Protein AF-A0A535TUI3-F1 (afdb_monomer)

Nearest PDB structures (foldseek):
  6z0c-assembly4_D  TM=2.222E-01  e=4.710E+00  Escherichia coli

Foldseek 3Di:
DDPVVVVVVCQEVVLLVVLLVVLLQLLLLDPDPPDDNLRSLLVLLLCVLVVRYDPVVSLVSNLCSNLNSLLNSLQVLLVCADVNVCVVCVVVVNVVLLVVLLVLCVPPQLCSLQVLCQDPPNNSSNSNNNSNVVRDPVSNCSNRNVSSVVSSCVRSVNSNLLNNLVVVQVVVPPPVVVVVVVVVVVVVVCCVVCVVVVVVVVVVCVVVVNCVQVDDDDDPVLVVLLVVLLVQLVVLQVVCVVVLPLARRRQLSLLLSLLPVALQSSLVSLLSSQSNCCRPPNVLSNVCSNLSSQLSNLSNVLNVVVLLVDPVSLVVNLVSNLCSQLVVVQVVCCVPPVLADPRVQLNVQLVVVVVVVDDSSVSSSSSRSVHSNVHSNVSSVSSSVVNVVPDDPPDDDDDPDPDCCVVVPDDDDPDDPPPVVVVVVVVVVVVVVVVVVVVVVVVVVVVD

Radius of gyration: 28.68 Å; Cα contacts (8 Å, |Δi|>4): 547; chains: 1; bounding box: 72×113×73 Å

Solvent-accessible surface area (backbone atoms only — not comparable to full-atom values): 22980 Å² total; per-residue (Å²): 134,68,77,62,64,63,57,71,74,40,69,33,67,52,54,45,50,51,47,23,53,52,40,19,48,35,28,36,45,47,86,56,93,88,59,58,62,66,57,51,37,21,51,51,9,24,37,34,43,68,70,51,35,61,62,70,57,46,53,52,49,38,50,50,23,37,54,51,16,29,53,51,14,19,54,53,25,46,72,55,31,63,73,53,51,47,67,60,25,56,86,67,68,43,50,65,56,45,55,51,47,42,59,40,42,76,73,38,56,29,62,22,43,22,53,40,49,70,38,85,88,34,32,48,44,43,27,40,44,40,5,43,69,62,54,54,66,67,46,50,46,66,8,42,54,61,34,50,53,54,49,50,52,50,33,28,47,49,15,30,52,43,17,45,57,57,49,50,65,59,71,81,17,91,66,51,48,57,51,50,50,48,47,52,47,47,51,50,46,49,48,64,66,40,45,65,60,49,53,54,48,50,52,54,30,56,75,68,66,60,54,64,78,75,58,88,81,84,51,79,67,52,55,53,49,42,56,53,24,35,52,45,12,52,51,33,28,51,50,22,62,75,68,67,46,68,44,53,47,53,46,24,20,11,34,30,35,1,51,74,71,24,20,65,52,0,12,48,28,17,29,51,42,20,36,55,36,25,71,74,78,42,71,76,35,35,77,48,12,61,37,32,18,51,34,4,25,53,33,9,50,36,46,82,69,49,19,87,82,38,74,71,26,49,55,50,52,28,51,50,39,21,52,47,39,23,64,55,44,34,64,51,20,39,74,75,52,78,26,39,47,94,46,68,56,18,35,49,46,22,52,55,36,44,76,71,68,48,57,65,69,60,20,19,37,50,9,33,35,65,27,31,49,60,30,30,44,53,23,45,52,52,19,52,54,54,58,63,73,61,74,67,88,73,77,86,68,80,77,86,78,81,59,65,64,68,79,71,52,71,82,84,74,93,83,68,84,68,62,61,55,55,56,51,50,52,57,47,55,55,51,52,55,54,52,56,58,48,53,54,51,57,57,54,70,72,76,112

Sequence (448 aa):
MNPIAWVQGLEGATLIAVICGLMFVEEIGVPLPFAPGDLVLAIGGIAIAGGRVNPSLLVASVTIAILGGAILGREIFALLGWERLMRVADPLHARKPLEHVSRLLQRGGWRAVFTARLIPGLRVHTTQVAGVSRMRRLTFLSGLVPATAVYIGAFVGLGAAFGRPILALIHEAEHQVLLAIALVVAVVVIFLLTRAPVRRALVSLQEAGWTGPLRFRLDSVEVVLILACLGLNFAGHAIAVAFNLPLFLDSTGTILAGVIAGPWVGGSVGFVSNLVGSNTIDPIAAPYGIVSFAVGFAAGLSRYLNWQRRPSGWVMLWLVCFLLAALMSTPINFLMNGGRTSVGFGGGVYAALKSFHLPNVIAALAGEAAVDFPDKLLTVVGALLIARGWQQPVATRAPIDLDLAEAFGRRRLPGLHLARGAVLAVSRLYRRNRAECSWRRARAAALE

pLDDT: mean 72.98, std 17.72, range [31.09, 96.38]

Structure (mmCIF, N/CA/C/O backbone):
data_AF-A0A535TUI3-F1
#
_entry.id   AF-A0A535TUI3-F1
#
loop_
_atom_site.group_PDB
_atom_site.id
_atom_site.type_symbol
_atom_site.label_atom_id
_atom_site.label_alt_id
_atom_site.label_comp_id
_atom_site.label_asym_id
_atom_site.label_entity_id
_atom_site.label_seq_id
_atom_site.pdbx_PDB_ins_code
_atom_site.Cartn_x
_atom_site.Cartn_y
_atom_site.Cartn_z
_atom_site.occupancy
_atom_site.B_iso_or_equiv
_atom_site.auth_seq_id
_atom_site.auth_comp_id
_atom_site.auth_asym_id
_atom_site.auth_atom_id
_atom_site.pdbx_PDB_model_num
ATOM 1 N N . MET A 1 1 ? -10.280 45.208 -4.099 1.00 39.50 1 MET A N 1
ATOM 2 C CA . MET A 1 1 ? -10.018 44.244 -3.006 1.00 39.50 1 MET A CA 1
ATOM 3 C C . MET A 1 1 ? -9.853 42.876 -3.649 1.00 39.50 1 MET A C 1
ATOM 5 O O . MET A 1 1 ? -10.827 42.351 -4.164 1.00 39.50 1 MET A O 1
ATOM 9 N N . ASN A 1 2 ? -8.618 42.373 -3.749 1.00 31.09 2 ASN A N 1
ATOM 10 C CA . ASN A 1 2 ? -8.322 41.111 -4.435 1.00 31.09 2 ASN A CA 1
ATOM 11 C C . ASN A 1 2 ? -8.822 39.915 -3.599 1.00 31.09 2 ASN A C 1
ATOM 13 O O . ASN A 1 2 ? -8.329 39.743 -2.483 1.00 31.09 2 ASN A O 1
ATOM 17 N N . PRO A 1 3 ? -9.718 39.054 -4.123 1.00 38.78 3 PRO A N 1
ATOM 18 C CA . PRO A 1 3 ? -10.184 37.843 -3.430 1.00 38.78 3 PRO A CA 1
ATOM 19 C C . PRO A 1 3 ? -9.057 36.839 -3.133 1.00 38.78 3 PRO A C 1
ATOM 21 O O . PRO A 1 3 ? -9.182 35.998 -2.252 1.00 38.78 3 PRO A O 1
ATOM 24 N N . ILE A 1 4 ? -7.936 36.954 -3.851 1.00 36.47 4 ILE A N 1
ATOM 25 C CA . ILE A 1 4 ? -6.767 36.069 -3.763 1.00 36.47 4 ILE A CA 1
ATOM 26 C C . ILE A 1 4 ? -5.892 36.382 -2.534 1.00 36.47 4 ILE A C 1
ATOM 28 O O . ILE A 1 4 ? -5.293 35.476 -1.961 1.00 36.47 4 ILE A O 1
ATOM 32 N N . ALA A 1 5 ? -5.879 37.632 -2.056 1.00 36.25 5 ALA A N 1
ATOM 33 C CA . ALA A 1 5 ? -5.063 38.030 -0.903 1.00 36.25 5 ALA A CA 1
ATOM 34 C C . ALA A 1 5 ? -5.575 37.442 0.428 1.00 36.25 5 ALA A C 1
ATOM 36 O O . ALA A 1 5 ? -4.796 37.233 1.352 1.00 36.25 5 ALA A O 1
ATOM 37 N N . TRP A 1 6 ? -6.872 37.128 0.520 1.00 38.31 6 TRP A N 1
ATOM 38 C CA . TRP A 1 6 ? -7.440 36.429 1.679 1.00 38.31 6 TRP A CA 1
ATOM 39 C C . TRP A 1 6 ? -7.146 34.926 1.655 1.00 38.31 6 TRP A C 1
ATOM 41 O O . TRP A 1 6 ? -6.982 34.330 2.710 1.00 38.31 6 TRP A O 1
ATOM 51 N N . VAL A 1 7 ? -7.016 34.315 0.473 1.00 40.12 7 VAL A N 1
ATOM 52 C CA . VAL A 1 7 ? -6.719 32.878 0.336 1.00 40.12 7 VAL A CA 1
ATOM 53 C C . VAL A 1 7 ? -5.257 32.576 0.691 1.00 40.12 7 VAL A C 1
ATOM 55 O O . VAL A 1 7 ? -4.997 31.595 1.382 1.00 40.12 7 VAL A O 1
ATOM 58 N N . GLN A 1 8 ? -4.323 33.461 0.327 1.00 43.81 8 GLN A N 1
ATOM 59 C CA . GLN A 1 8 ? -2.886 33.295 0.607 1.00 43.81 8 GLN A CA 1
ATOM 60 C C . GLN A 1 8 ? -2.480 33.636 2.055 1.00 43.81 8 GLN A C 1
ATOM 62 O O . GLN A 1 8 ? -1.436 33.200 2.529 1.00 43.81 8 GLN A O 1
ATOM 67 N N . GLY A 1 9 ? -3.311 34.378 2.799 1.00 41.06 9 GLY A N 1
ATOM 68 C CA . GLY A 1 9 ? -3.073 34.692 4.217 1.00 41.06 9 GLY A CA 1
ATOM 69 C C . GLY A 1 9 ? -3.551 33.618 5.208 1.00 41.06 9 GLY A C 1
ATOM 70 O O . GLY A 1 9 ? -3.292 33.735 6.404 1.00 41.06 9 GLY A O 1
ATOM 71 N N . LEU A 1 10 ? -4.258 32.582 4.737 1.00 48.34 10 LEU A N 1
ATOM 72 C CA . LEU A 1 10 ? -4.954 31.589 5.573 1.00 48.34 10 LEU A CA 1
ATOM 73 C C . LEU A 1 10 ? -4.298 30.187 5.564 1.00 48.34 10 LEU A C 1
ATOM 75 O O . LEU A 1 10 ? -4.777 29.295 6.262 1.00 48.34 10 LEU A O 1
ATOM 79 N N . GLU A 1 11 ? -3.201 29.971 4.831 1.00 63.50 11 GLU A N 1
ATOM 80 C CA . GLU A 1 11 ? -2.812 28.656 4.272 1.00 63.50 11 GLU A CA 1
ATOM 81 C C . GLU A 1 11 ? -2.399 27.540 5.259 1.00 63.50 11 GLU A C 1
ATOM 83 O O . GLU A 1 11 ? -2.522 26.363 4.920 1.00 63.50 11 GLU A O 1
ATOM 88 N N . GLY A 1 12 ? -1.961 27.858 6.483 1.00 66.06 12 GLY A N 1
ATOM 89 C CA . GLY A 1 12 ? -1.538 26.848 7.471 1.00 66.06 12 GLY A CA 1
ATOM 90 C C . GLY A 1 12 ? -2.420 26.791 8.720 1.00 66.06 12 GLY A C 1
ATOM 91 O O . GLY A 1 12 ? -2.909 25.732 9.112 1.00 66.06 12 GLY A O 1
ATOM 92 N N . ALA A 1 13 ? -2.662 27.946 9.344 1.00 73.00 13 ALA A N 1
ATOM 93 C CA . ALA A 1 13 ? -3.380 28.029 10.616 1.00 73.00 13 ALA A CA 1
ATOM 94 C C . ALA A 1 13 ? -4.864 27.650 10.492 1.00 73.00 13 ALA A C 1
ATOM 96 O O . ALA A 1 13 ? -5.404 27.003 11.390 1.00 73.00 13 ALA A O 1
ATOM 97 N N . THR A 1 14 ? -5.521 27.994 9.378 1.00 75.31 14 THR A N 1
ATOM 98 C CA . THR A 1 14 ? -6.920 27.593 9.161 1.00 75.31 14 THR A CA 1
ATOM 99 C C . THR A 1 14 ? -7.052 26.097 8.941 1.00 75.31 14 THR A C 1
ATOM 101 O O . THR A 1 14 ? -7.973 25.491 9.478 1.00 75.31 14 THR A O 1
ATOM 104 N N . LEU A 1 15 ? -6.104 25.479 8.232 1.00 72.50 15 LEU A N 1
ATOM 105 C CA . LEU A 1 15 ? -6.090 24.037 8.026 1.00 72.50 15 LEU A CA 1
ATOM 106 C C . LEU A 1 15 ? -5.927 23.303 9.360 1.00 72.50 15 LEU A C 1
ATOM 108 O O . LEU A 1 15 ? -6.692 22.383 9.644 1.00 72.50 15 LEU A O 1
ATOM 112 N N . ILE A 1 16 ? -4.999 23.757 10.213 1.00 81.62 16 ILE A N 1
ATOM 113 C CA . ILE A 1 16 ? -4.864 23.243 11.585 1.00 81.62 16 ILE A CA 1
ATOM 114 C C . ILE A 1 16 ? -6.183 23.425 12.346 1.00 81.62 16 ILE A C 1
ATOM 116 O O . ILE A 1 16 ? -6.645 22.476 12.973 1.00 81.62 16 ILE A O 1
ATOM 120 N N . ALA A 1 17 ? -6.807 24.606 12.281 1.00 80.44 17 ALA A N 1
ATOM 121 C CA . ALA A 1 17 ? -8.048 24.894 12.999 1.00 80.44 17 ALA A CA 1
ATOM 122 C C . ALA A 1 17 ? -9.217 24.006 12.538 1.00 80.44 17 ALA A C 1
ATOM 124 O O . ALA A 1 17 ? -9.953 23.487 13.375 1.00 80.44 17 ALA A O 1
ATOM 125 N N . VAL A 1 18 ? -9.357 23.775 11.230 1.00 77.06 18 VAL A N 1
ATOM 126 C CA . VAL A 1 18 ? -10.385 22.896 10.652 1.00 77.06 18 VAL A CA 1
ATOM 127 C C . VAL A 1 18 ? -10.139 21.443 11.050 1.00 77.06 18 VAL A C 1
ATOM 129 O O . VAL A 1 18 ? -11.061 20.785 11.530 1.00 77.06 18 VAL A O 1
ATOM 132 N N . ILE A 1 19 ? -8.900 20.953 10.921 1.00 82.56 19 ILE A N 1
ATOM 133 C CA . ILE A 1 19 ? -8.516 19.600 11.349 1.00 82.56 19 ILE A CA 1
ATOM 134 C C . ILE A 1 19 ? -8.803 19.419 12.844 1.00 82.56 19 ILE A C 1
ATOM 136 O O . ILE A 1 19 ? -9.440 18.445 13.237 1.00 82.56 19 ILE A O 1
ATOM 140 N N . CYS A 1 20 ? -8.390 20.374 13.679 1.00 86.62 20 CYS A N 1
ATOM 141 C CA . CYS A 1 20 ? -8.631 20.331 15.118 1.00 86.62 20 CYS A CA 1
ATOM 142 C C . CYS A 1 20 ? -10.126 20.362 15.442 1.00 86.62 20 CYS A C 1
ATOM 144 O O . CYS A 1 20 ? -10.569 19.585 16.281 1.00 86.62 20 CYS A O 1
ATOM 146 N N . GLY A 1 21 ? -10.908 21.212 14.773 1.00 84.38 21 GLY A N 1
ATOM 147 C CA . GLY A 1 21 ? -12.353 21.302 14.971 1.00 84.38 21 GLY A CA 1
ATOM 148 C C . GLY A 1 21 ? -13.072 20.003 14.609 1.00 84.38 21 GLY A C 1
ATOM 149 O O . GLY A 1 21 ? -13.875 19.507 15.397 1.00 84.38 21 GLY A O 1
ATOM 150 N N . LEU A 1 22 ? -12.738 19.408 13.463 1.00 80.62 22 LEU A N 1
ATOM 151 C CA . LEU A 1 22 ? -13.306 18.128 13.033 1.00 80.62 22 LEU A CA 1
ATOM 152 C C . LEU A 1 22 ? -12.933 16.992 13.992 1.00 80.62 22 LEU A C 1
ATOM 154 O O . LEU A 1 22 ? -13.820 16.273 14.452 1.00 80.62 22 LEU A O 1
ATOM 158 N N . MET A 1 23 ? -11.651 16.879 14.357 1.00 85.94 23 MET A N 1
ATOM 159 C CA . MET A 1 23 ? -11.181 15.861 15.305 1.00 85.94 23 MET A CA 1
ATOM 160 C C . MET A 1 23 ? -11.809 16.041 16.690 1.00 85.94 23 MET A C 1
ATOM 162 O O . MET A 1 23 ? -12.167 15.058 17.333 1.00 85.94 23 MET A O 1
ATOM 166 N N . PHE A 1 24 ? -11.988 17.281 17.149 1.00 90.19 24 PHE A N 1
ATOM 167 C CA . PHE A 1 24 ? -12.653 17.582 18.416 1.00 90.19 24 PHE A CA 1
ATOM 168 C C . PHE A 1 24 ? -14.114 17.114 18.409 1.00 90.19 24 PHE A C 1
ATOM 170 O O . PHE A 1 24 ? -14.553 16.456 19.353 1.00 90.19 24 PHE A O 1
ATOM 177 N N . VAL A 1 25 ? -14.857 17.409 17.337 1.00 86.06 25 VAL A N 1
ATOM 178 C CA . VAL A 1 25 ? -16.264 17.001 17.184 1.00 86.06 25 VAL A CA 1
ATOM 179 C C . VAL A 1 25 ? -16.402 15.481 17.103 1.00 86.06 25 VAL A C 1
ATOM 181 O O . VAL A 1 25 ? -17.273 14.908 17.762 1.00 86.06 25 VAL A O 1
ATOM 184 N N . GLU A 1 26 ? -15.533 14.813 16.346 1.00 84.62 26 GLU A N 1
ATOM 185 C CA . GLU A 1 26 ? -15.528 13.351 16.267 1.00 84.62 26 GLU A CA 1
ATOM 186 C C . GLU A 1 26 ? -15.231 12.717 17.638 1.00 84.62 26 GLU A C 1
ATOM 188 O O . GLU A 1 26 ? -15.924 11.791 18.066 1.00 84.62 26 GLU A O 1
ATOM 193 N N . GLU A 1 27 ? -14.249 13.250 18.371 1.00 88.12 27 GLU A N 1
ATOM 194 C CA . GLU A 1 27 ? -13.829 12.731 19.681 1.00 88.12 27 GLU A CA 1
ATOM 195 C C . GLU A 1 27 ? -14.826 12.990 20.809 1.00 88.12 27 GLU A C 1
ATOM 197 O O . GLU A 1 27 ? -14.859 12.221 21.774 1.00 88.12 27 GLU A O 1
ATOM 202 N N . ILE A 1 28 ? -15.693 14.002 20.672 1.00 86.69 28 ILE A N 1
ATOM 203 C CA . ILE A 1 28 ? -16.865 14.160 21.546 1.00 86.69 28 ILE A CA 1
ATOM 204 C C . ILE A 1 28 ? -17.775 12.929 21.459 1.00 86.69 28 ILE A C 1
ATOM 206 O O . ILE A 1 28 ? -18.478 12.635 22.423 1.00 86.69 28 ILE A O 1
ATOM 210 N N . GLY A 1 29 ? -17.735 12.176 20.357 1.00 74.06 29 GLY A N 1
ATOM 211 C CA . GLY A 1 29 ? -18.530 10.970 20.146 1.00 74.06 29 GLY A CA 1
ATOM 212 C C . GLY A 1 29 ? -19.630 11.139 19.101 1.00 74.06 29 GLY A C 1
ATOM 213 O O . GLY A 1 29 ? -20.557 10.328 19.085 1.00 74.06 29 GLY A O 1
ATOM 214 N N . VAL A 1 30 ? -19.556 12.175 18.257 1.00 72.12 30 VAL A N 1
ATOM 215 C CA . VAL A 1 30 ? -20.455 12.358 17.111 1.00 72.12 30 VAL A CA 1
ATOM 216 C C . VAL A 1 30 ? -19.840 11.640 15.905 1.00 72.12 30 VAL A C 1
ATOM 218 O O . VAL A 1 30 ? -18.807 12.085 15.407 1.00 72.12 30 VAL A O 1
ATOM 221 N N . PRO A 1 31 ? -20.429 10.533 15.416 1.00 62.81 31 PRO A N 1
ATOM 222 C CA . PRO A 1 31 ? -19.928 9.880 14.215 1.00 62.81 31 PRO A CA 1
ATOM 223 C C . PRO A 1 31 ? -20.176 10.797 13.013 1.00 62.81 31 PRO A C 1
ATOM 225 O O . PRO A 1 31 ? -21.319 10.989 12.600 1.00 62.81 31 PRO A O 1
ATOM 228 N N . LEU A 1 32 ? -19.113 11.391 12.469 1.00 58.50 32 LEU A N 1
ATOM 229 C CA . LEU A 1 32 ? -19.189 12.226 11.274 1.00 58.50 32 LEU A CA 1
ATOM 230 C C . LEU A 1 32 ? -19.259 11.322 10.029 1.00 58.50 32 LEU A C 1
ATOM 232 O O . LEU A 1 32 ? -18.297 10.611 9.744 1.00 58.50 32 LEU A O 1
ATOM 236 N N . PRO A 1 33 ? -20.361 11.334 9.255 1.00 44.78 33 PRO A N 1
ATOM 237 C CA . PRO A 1 33 ? -20.527 10.424 8.118 1.00 44.78 33 PRO A CA 1
ATOM 238 C C . PRO A 1 33 ? -19.669 10.792 6.895 1.00 44.78 33 PRO A C 1
ATOM 240 O O . PRO A 1 33 ? -19.511 9.966 6.002 1.00 44.78 33 PRO A O 1
ATOM 243 N N . PHE A 1 34 ? -19.120 12.012 6.839 1.00 41.88 34 PHE A N 1
ATOM 244 C CA . PHE A 1 34 ? -18.450 12.551 5.646 1.00 41.88 34 PHE A CA 1
ATOM 245 C C . PHE A 1 34 ? -16.914 12.591 5.726 1.00 41.88 34 PHE A C 1
ATOM 247 O O . PHE A 1 34 ? -16.272 12.762 4.694 1.00 41.88 34 PHE A O 1
ATOM 254 N N . ALA A 1 35 ? -16.308 12.424 6.908 1.00 50.56 35 ALA A N 1
ATOM 255 C CA . ALA A 1 35 ? -14.853 12.468 7.072 1.00 50.56 35 ALA A CA 1
ATOM 256 C C . ALA A 1 35 ? -14.400 11.565 8.236 1.00 50.56 35 ALA A C 1
ATOM 258 O O . ALA A 1 35 ? -14.530 11.965 9.392 1.00 50.56 35 ALA A O 1
ATOM 259 N N . PRO A 1 36 ? -13.872 10.356 7.963 1.00 67.25 36 PRO A N 1
ATOM 260 C CA . PRO A 1 36 ? -13.205 9.550 8.982 1.00 67.25 36 PRO A CA 1
ATOM 261 C C . PRO A 1 36 ? -11.997 10.322 9.534 1.00 67.25 36 PRO A C 1
ATOM 263 O O . PRO A 1 36 ? -11.192 10.813 8.740 1.00 67.25 36 PRO A O 1
ATOM 266 N N . GLY A 1 37 ? -11.826 10.419 10.856 1.00 68.50 37 GLY A N 1
ATOM 267 C CA . GLY A 1 37 ? -10.705 11.157 11.467 1.00 68.50 37 GLY A CA 1
ATOM 268 C C . GLY A 1 37 ? -9.324 10.711 10.999 1.00 68.50 37 GLY A C 1
ATOM 269 O O . GLY A 1 37 ? -8.411 11.525 10.871 1.00 68.50 37 GLY A O 1
ATOM 270 N N . ASP A 1 38 ? -9.205 9.432 10.642 1.00 78.50 38 ASP A N 1
ATOM 271 C CA . ASP A 1 38 ? -8.025 8.831 10.016 1.00 78.50 38 ASP A CA 1
ATOM 272 C C . ASP A 1 38 ? -7.597 9.603 8.751 1.00 78.50 38 ASP A C 1
ATOM 274 O O . ASP A 1 38 ? -6.417 9.897 8.550 1.00 78.50 38 ASP A O 1
ATOM 278 N N . LEU A 1 39 ? -8.571 9.980 7.914 1.00 65.06 39 LEU A N 1
ATOM 279 C CA . LEU A 1 39 ? -8.353 10.719 6.671 1.00 65.06 39 LEU A CA 1
ATOM 280 C C . LEU A 1 39 ? -7.959 12.172 6.954 1.00 65.06 39 LEU A C 1
ATOM 282 O O . LEU A 1 39 ? -7.071 12.709 6.299 1.00 65.06 39 LEU A O 1
ATOM 286 N N . VAL A 1 40 ? -8.587 12.800 7.949 1.00 71.94 40 VAL A N 1
ATOM 287 C CA . VAL A 1 40 ? -8.304 14.190 8.340 1.00 71.94 40 VAL A CA 1
ATOM 288 C C . VAL A 1 40 ? -6.871 14.323 8.875 1.00 71.94 40 VAL A C 1
ATOM 290 O O . VAL A 1 40 ? -6.148 15.249 8.500 1.00 71.94 40 VAL A O 1
ATOM 293 N N . LEU A 1 41 ? -6.421 13.363 9.689 1.00 78.94 41 LEU A N 1
ATOM 294 C CA . LEU A 1 41 ? -5.035 13.286 10.161 1.00 78.94 41 LEU A CA 1
ATOM 295 C C . LEU A 1 41 ? -4.041 13.024 9.029 1.00 78.94 41 LEU A C 1
ATOM 297 O O . LEU A 1 41 ? -2.986 13.660 8.991 1.00 78.94 41 LEU A O 1
ATOM 301 N N . ALA A 1 42 ? -4.379 12.128 8.097 1.00 74.25 42 ALA A N 1
ATOM 302 C CA . ALA A 1 42 ? -3.546 11.862 6.930 1.00 74.25 42 ALA A CA 1
ATOM 303 C C . ALA A 1 42 ? -3.385 13.117 6.054 1.00 74.25 42 ALA A C 1
ATOM 305 O O . ALA A 1 42 ? -2.265 13.446 5.668 1.00 74.25 42 ALA A O 1
ATOM 306 N N . ILE A 1 43 ? -4.464 13.875 5.813 1.00 67.69 43 ILE A N 1
ATOM 307 C CA . ILE A 1 43 ? -4.422 15.170 5.108 1.00 67.69 43 ILE A CA 1
ATOM 308 C C . ILE A 1 43 ? -3.504 16.161 5.837 1.00 67.69 43 ILE A C 1
ATOM 310 O O . ILE A 1 43 ? -2.701 16.843 5.199 1.00 67.69 43 ILE A O 1
ATOM 314 N N . GLY A 1 44 ? -3.571 16.208 7.170 1.00 77.38 44 GLY A N 1
ATOM 315 C CA . GLY A 1 44 ? -2.652 17.001 7.987 1.00 77.38 44 GLY A CA 1
ATOM 316 C C . GLY A 1 44 ? -1.183 16.605 7.794 1.00 77.38 44 GLY A C 1
ATOM 317 O O . GLY A 1 44 ? -0.323 17.472 7.640 1.00 77.38 44 GLY A O 1
ATOM 318 N N . GLY A 1 45 ? -0.901 15.303 7.720 1.00 79.75 45 GLY A N 1
ATOM 319 C CA . GLY A 1 45 ? 0.422 14.786 7.366 1.00 79.75 45 GLY A CA 1
ATOM 320 C C . GLY A 1 45 ? 0.871 15.221 5.967 1.00 79.75 45 GLY A C 1
ATOM 321 O O . GLY A 1 45 ? 1.984 15.716 5.809 1.00 79.75 45 GLY A O 1
ATOM 322 N N . ILE A 1 46 ? -0.003 15.132 4.960 1.00 70.31 46 ILE A N 1
ATOM 323 C CA . ILE A 1 46 ? 0.306 15.572 3.587 1.00 70.31 46 ILE A CA 1
ATOM 324 C C . ILE A 1 46 ? 0.643 17.070 3.557 1.00 70.31 46 ILE A C 1
ATOM 326 O O . ILE A 1 46 ? 1.587 17.489 2.883 1.00 70.31 46 ILE A O 1
ATOM 330 N N . ALA A 1 47 ? -0.081 17.881 4.329 1.00 73.62 47 ALA A N 1
ATOM 331 C CA . ALA A 1 47 ? 0.175 19.314 4.447 1.00 73.62 47 ALA A CA 1
ATOM 332 C C . ALA A 1 47 ? 1.522 19.635 5.121 1.00 73.62 47 ALA A C 1
ATOM 334 O O . ALA A 1 47 ? 2.188 20.591 4.716 1.00 73.62 47 ALA A O 1
ATOM 335 N N . ILE A 1 48 ? 1.952 18.821 6.093 1.00 81.62 48 ILE A N 1
ATOM 336 C CA . ILE A 1 48 ? 3.313 18.881 6.649 1.00 81.62 48 ILE A CA 1
ATOM 337 C C . ILE A 1 48 ? 4.347 18.556 5.564 1.00 81.62 48 ILE A C 1
ATOM 339 O O . ILE A 1 48 ? 5.338 19.270 5.417 1.00 81.62 48 ILE A O 1
ATOM 343 N N . ALA A 1 49 ? 4.106 17.503 4.779 1.00 73.94 49 ALA A N 1
ATOM 344 C CA . ALA A 1 49 ? 5.014 17.050 3.727 1.00 73.94 49 ALA A CA 1
ATOM 345 C C . ALA A 1 49 ? 5.255 18.128 2.656 1.00 73.94 49 ALA A C 1
ATOM 347 O O . ALA A 1 49 ? 6.382 18.288 2.182 1.00 73.94 49 ALA A O 1
ATOM 348 N N . GLY A 1 50 ? 4.197 18.873 2.314 1.00 67.62 50 GLY A N 1
ATOM 349 C CA . GLY A 1 50 ? 4.223 20.009 1.389 1.00 67.62 50 GLY A CA 1
ATOM 350 C C . GLY A 1 50 ? 4.729 21.325 1.986 1.00 67.62 50 GLY A C 1
ATOM 351 O O . GLY A 1 50 ? 4.617 22.354 1.328 1.00 67.62 50 GLY A O 1
ATOM 352 N N . GLY A 1 51 ? 5.231 21.327 3.227 1.00 76.00 51 GLY A N 1
ATOM 353 C CA . GLY A 1 51 ? 5.794 22.516 3.879 1.00 76.00 51 GLY A CA 1
ATOM 354 C C . GLY A 1 51 ? 4.774 23.597 4.250 1.00 76.00 51 GLY A C 1
ATOM 355 O O . GLY A 1 51 ? 5.171 24.691 4.638 1.00 76.00 51 GLY A O 1
ATOM 356 N N . ARG A 1 52 ? 3.467 23.312 4.158 1.00 72.31 52 ARG A N 1
ATOM 357 C CA . ARG A 1 52 ? 2.399 24.289 4.443 1.00 72.31 52 ARG A CA 1
ATOM 358 C C . ARG A 1 52 ? 2.111 24.454 5.933 1.00 72.31 52 ARG A C 1
ATOM 360 O O . ARG A 1 52 ? 1.512 25.445 6.342 1.00 72.31 52 ARG A O 1
ATOM 367 N N . VAL A 1 53 ? 2.487 23.466 6.748 1.00 79.31 53 VAL A N 1
ATOM 368 C CA . VAL A 1 53 ? 2.140 23.404 8.172 1.00 79.31 53 VAL A CA 1
ATOM 369 C C . VAL A 1 53 ? 3.338 22.961 9.009 1.00 79.31 53 VAL A C 1
ATOM 371 O O . VAL A 1 53 ? 3.998 21.975 8.689 1.00 79.31 53 VAL A O 1
ATOM 374 N N . ASN A 1 54 ? 3.575 23.651 10.130 1.00 84.62 54 ASN A N 1
ATOM 375 C CA . ASN A 1 54 ? 4.588 23.257 11.108 1.00 84.62 54 ASN A CA 1
ATOM 376 C C . ASN A 1 54 ? 4.200 21.931 11.799 1.00 84.62 54 ASN A C 1
ATOM 378 O O . ASN A 1 54 ? 3.141 21.880 12.437 1.00 84.62 54 ASN A O 1
ATOM 382 N N . PRO A 1 55 ? 5.048 20.881 11.750 1.00 86.06 55 PRO A N 1
ATOM 383 C CA . PRO A 1 55 ? 4.711 19.566 12.297 1.00 86.06 55 PRO A CA 1
ATOM 384 C C . PRO A 1 55 ? 4.406 19.593 13.795 1.00 86.06 55 PRO A C 1
ATOM 386 O O . PRO A 1 55 ? 3.410 19.028 14.243 1.00 86.06 55 PRO A O 1
ATOM 389 N N . SER A 1 56 ? 5.247 20.283 14.571 1.00 88.94 56 SER A N 1
ATOM 390 C CA . SER A 1 56 ? 5.106 20.392 16.025 1.00 88.94 56 SER A CA 1
ATOM 391 C C . SER A 1 56 ? 3.802 21.079 16.420 1.00 88.94 56 SER A C 1
ATOM 393 O O . SER A 1 56 ? 3.119 20.620 17.333 1.00 88.94 56 SER A O 1
ATOM 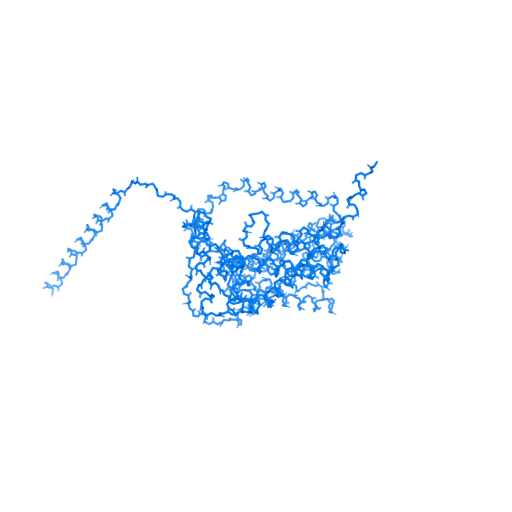395 N N . LEU A 1 57 ? 3.428 22.138 15.696 1.00 89.00 57 LEU A N 1
ATOM 396 C CA . LEU A 1 57 ? 2.200 22.884 15.941 1.00 89.00 57 LEU A CA 1
ATOM 397 C C . LEU A 1 57 ? 0.966 22.035 15.628 1.00 89.00 57 LEU A C 1
ATOM 399 O O . LEU A 1 57 ? 0.085 21.931 16.475 1.00 89.00 57 LEU A O 1
ATOM 403 N N . LEU A 1 58 ? 0.920 21.370 14.465 1.00 87.38 58 LEU A N 1
ATOM 404 C CA . LEU A 1 58 ? -0.209 20.503 14.112 1.00 87.38 58 LEU A CA 1
ATOM 405 C C . LEU A 1 58 ? -0.373 19.365 15.125 1.00 87.38 58 LEU A C 1
ATOM 407 O O . LEU A 1 58 ? -1.471 19.157 15.636 1.00 87.38 58 LEU A O 1
ATOM 411 N N . VAL A 1 59 ? 0.710 18.649 15.442 1.00 92.00 59 VAL A N 1
ATOM 412 C CA . VAL A 1 59 ? 0.668 17.519 16.381 1.00 92.00 59 VAL A CA 1
ATOM 413 C C . VAL A 1 59 ? 0.219 17.981 17.767 1.00 92.00 59 VAL A C 1
ATOM 415 O O . VAL A 1 59 ? -0.649 17.339 18.364 1.00 92.00 59 VAL A O 1
ATOM 418 N N . ALA A 1 60 ? 0.739 19.104 18.270 1.00 93.12 60 ALA A N 1
ATOM 419 C CA . ALA A 1 60 ? 0.339 19.644 19.566 1.00 93.12 60 ALA A CA 1
ATOM 420 C C . ALA A 1 60 ? -1.139 20.066 19.580 1.00 93.12 60 ALA A C 1
ATOM 422 O O . ALA A 1 60 ? -1.892 19.631 20.455 1.00 93.12 60 ALA A O 1
ATOM 423 N N . SER A 1 61 ? -1.580 20.853 18.594 1.00 92.06 61 SER A N 1
ATOM 424 C CA . SER A 1 61 ? -2.963 21.337 18.504 1.00 92.06 61 SER A CA 1
ATOM 425 C C . SER A 1 61 ? -3.964 20.190 18.363 1.00 92.06 61 SER A C 1
ATOM 427 O O . SER A 1 61 ? -4.974 20.166 19.067 1.00 92.06 61 SER A O 1
ATOM 429 N N . VAL A 1 62 ? -3.661 19.194 17.527 1.00 91.75 62 VAL A N 1
ATOM 430 C CA . VAL A 1 62 ? -4.530 18.026 17.340 1.00 91.75 62 VAL A CA 1
ATOM 431 C C . VAL A 1 62 ? -4.554 17.139 18.581 1.00 91.75 62 VAL A C 1
ATOM 433 O O . VAL A 1 62 ? -5.620 16.657 18.960 1.00 91.75 62 VAL A O 1
ATOM 436 N N . THR A 1 63 ? -3.423 16.967 19.270 1.00 94.00 63 THR A N 1
ATOM 437 C CA . THR A 1 63 ? -3.395 16.245 20.551 1.00 94.00 63 THR A CA 1
ATOM 438 C C . THR A 1 63 ? -4.309 16.922 21.571 1.00 94.00 63 THR A C 1
ATOM 440 O O . THR A 1 63 ? -5.124 16.249 22.202 1.00 94.00 63 THR A O 1
ATOM 443 N N . ILE A 1 64 ? -4.230 18.251 21.700 1.00 94.75 64 ILE A N 1
ATOM 444 C CA . ILE A 1 64 ? -5.094 19.025 22.603 1.00 94.75 64 ILE A CA 1
ATOM 445 C C . ILE A 1 64 ? -6.568 18.874 22.206 1.00 94.75 64 ILE A C 1
ATOM 447 O O . ILE A 1 64 ? -7.405 18.620 23.073 1.00 94.75 64 ILE A O 1
ATOM 451 N N . ALA A 1 65 ? -6.884 18.966 20.913 1.00 93.81 65 ALA A N 1
ATOM 452 C CA . ALA A 1 65 ? -8.243 18.803 20.405 1.00 93.81 65 ALA A CA 1
ATOM 453 C C . ALA A 1 65 ? -8.810 17.405 20.707 1.00 93.81 65 ALA A C 1
ATOM 455 O O . ALA A 1 65 ? -9.919 17.289 21.225 1.00 93.81 65 ALA A O 1
ATOM 456 N N . ILE A 1 66 ? -8.037 16.343 20.464 1.00 92.56 66 ILE A N 1
ATOM 457 C CA . ILE A 1 66 ? -8.468 14.965 20.729 1.00 92.56 66 ILE A CA 1
ATOM 458 C C . ILE A 1 66 ? -8.685 14.730 22.225 1.00 92.56 66 ILE A C 1
ATOM 460 O O . ILE A 1 66 ? -9.714 14.183 22.623 1.00 92.56 66 ILE A O 1
ATOM 464 N N . LEU A 1 67 ? -7.737 15.148 23.071 1.00 94.25 67 LEU A N 1
ATOM 465 C CA . LEU A 1 67 ? -7.857 14.973 24.520 1.00 94.25 67 LEU A CA 1
ATOM 466 C C . LEU A 1 67 ? -9.027 15.787 25.086 1.00 94.25 67 LEU A C 1
ATOM 468 O O . LEU A 1 67 ? -9.807 15.260 25.880 1.00 94.25 67 LEU A O 1
ATOM 472 N N . GLY A 1 68 ? -9.182 17.040 24.653 1.00 93.88 68 GLY A N 1
ATOM 473 C CA . GLY A 1 68 ? -10.282 17.912 25.061 1.00 93.88 68 GLY A CA 1
ATOM 474 C C . GLY A 1 68 ? -11.644 17.361 24.641 1.00 93.88 68 GLY A C 1
ATOM 475 O O . GLY A 1 68 ? -12.538 17.239 25.481 1.00 93.88 68 GLY A O 1
ATOM 476 N N . GLY A 1 69 ? -11.778 16.959 23.373 1.00 92.56 69 GLY A N 1
ATOM 477 C CA . GLY A 1 69 ? -13.004 16.376 22.827 1.00 92.56 69 GLY A CA 1
ATOM 478 C C . GLY A 1 69 ? -13.394 15.089 23.549 1.00 92.56 69 GLY A C 1
ATOM 479 O O . GLY A 1 69 ? -14.531 14.953 23.995 1.00 92.56 69 GLY A O 1
ATOM 480 N N . ALA A 1 70 ? -12.435 14.190 23.785 1.00 92.06 70 ALA A N 1
ATOM 481 C CA . ALA A 1 70 ? -12.683 12.929 24.480 1.00 92.06 70 ALA A CA 1
ATOM 482 C C . ALA A 1 70 ? -13.056 13.118 25.964 1.00 92.06 70 ALA A C 1
ATOM 484 O O . ALA A 1 70 ? -13.920 12.409 26.485 1.00 92.06 70 ALA A O 1
ATOM 485 N N . ILE A 1 71 ? -12.438 14.073 26.673 1.00 93.25 71 ILE A N 1
ATOM 486 C CA . ILE A 1 71 ? -12.817 14.387 28.062 1.00 93.25 71 ILE A CA 1
ATOM 487 C C . ILE A 1 71 ? -14.238 14.954 28.107 1.00 93.25 71 ILE A C 1
ATOM 489 O O . ILE A 1 71 ? -15.039 14.499 28.927 1.00 93.25 71 ILE A O 1
ATOM 493 N N . LEU A 1 72 ? -14.546 15.914 27.231 1.00 92.75 72 LEU A N 1
ATOM 494 C CA . LEU A 1 72 ? -15.862 16.543 27.156 1.00 92.75 72 LEU A CA 1
ATOM 495 C C . LEU A 1 72 ? -16.941 15.519 26.784 1.00 92.75 72 LEU A C 1
ATOM 497 O O . LEU A 1 72 ? -17.959 15.425 27.468 1.00 92.75 72 LEU A O 1
ATOM 501 N N . GLY A 1 73 ? -16.681 14.693 25.770 1.00 90.50 73 GLY A N 1
ATOM 502 C CA . GLY A 1 73 ? -17.555 13.597 25.362 1.00 90.50 73 GLY A CA 1
ATOM 503 C C . GLY A 1 73 ? -17.838 12.632 26.509 1.00 90.50 73 GLY A C 1
ATOM 504 O O . GLY A 1 73 ? -18.995 12.308 26.774 1.00 90.50 73 GLY A O 1
ATOM 505 N N . ARG A 1 74 ? -16.809 12.233 27.272 1.00 92.62 74 ARG A N 1
ATOM 506 C CA . ARG A 1 74 ? -16.988 11.356 28.441 1.00 92.62 74 ARG A CA 1
ATOM 507 C C . ARG A 1 74 ? -17.946 11.966 29.469 1.00 92.62 74 ARG A C 1
ATOM 509 O O . ARG A 1 74 ? -18.797 11.251 29.991 1.00 92.62 74 ARG A O 1
ATOM 516 N N . GLU A 1 75 ? -17.826 13.259 29.766 1.00 90.81 75 GLU A N 1
ATOM 517 C CA . GLU A 1 75 ? -18.722 13.940 30.715 1.00 90.81 75 GLU A CA 1
ATOM 518 C C . GLU A 1 75 ? -20.150 14.072 30.155 1.00 90.81 75 GLU A C 1
ATOM 520 O O . GLU A 1 75 ? -21.111 13.783 30.867 1.00 90.81 75 GLU A O 1
ATOM 525 N N . ILE A 1 76 ? -20.308 14.391 28.865 1.00 88.50 76 ILE A N 1
ATOM 526 C CA . ILE A 1 76 ? -21.620 14.435 28.194 1.00 88.50 76 ILE A CA 1
ATOM 527 C C . ILE A 1 76 ? -22.318 13.068 28.267 1.00 88.50 76 ILE A C 1
ATOM 529 O O . ILE A 1 76 ? -23.487 12.979 28.648 1.00 88.50 76 ILE A O 1
ATOM 533 N N . PHE A 1 77 ? -21.609 11.980 27.962 1.00 88.94 77 PHE A N 1
ATOM 534 C CA . PHE A 1 77 ? -22.185 10.633 27.999 1.00 88.94 77 PHE A CA 1
ATOM 535 C C . PHE A 1 77 ? -22.399 10.095 29.419 1.00 88.94 77 PHE A C 1
ATOM 537 O O . PHE A 1 77 ? -23.312 9.294 29.632 1.00 88.94 77 PHE A O 1
ATOM 544 N N . ALA A 1 78 ? -21.645 10.584 30.408 1.00 88.12 78 ALA A N 1
ATOM 545 C CA . ALA A 1 78 ? -21.924 10.323 31.821 1.00 88.12 78 ALA A CA 1
ATOM 546 C C . ALA A 1 78 ? -23.250 10.949 32.289 1.00 88.12 78 ALA A C 1
ATOM 548 O O . ALA A 1 78 ? -23.901 10.401 33.186 1.00 88.12 78 ALA A O 1
ATOM 549 N N . LEU A 1 79 ? -23.658 12.064 31.669 1.00 86.94 79 LEU A N 1
ATOM 550 C CA . LEU A 1 79 ? -24.939 12.734 31.909 1.00 86.94 79 LEU A CA 1
ATOM 551 C C . LEU A 1 79 ? -26.090 12.121 31.093 1.00 86.94 79 LEU A C 1
ATOM 553 O O . LEU A 1 79 ? -27.216 12.060 31.583 1.00 86.94 79 LEU A O 1
ATOM 557 N N . LEU A 1 80 ? -25.832 11.651 29.865 1.00 85.75 80 LEU A N 1
ATOM 558 C CA . LEU A 1 80 ? -26.859 11.045 29.004 1.00 85.75 80 LEU A CA 1
ATOM 559 C C . LEU A 1 80 ? -27.362 9.690 29.526 1.00 85.75 80 LEU A C 1
ATOM 561 O O . LEU A 1 80 ? -28.559 9.408 29.437 1.00 85.75 80 LEU A O 1
ATOM 565 N N . GLY A 1 81 ? -26.454 8.857 30.043 1.00 82.56 81 GLY A N 1
ATOM 566 C CA . GLY A 1 81 ? -26.761 7.498 30.495 1.00 82.56 81 GLY A CA 1
ATOM 567 C C . GLY A 1 81 ? -27.004 6.489 29.360 1.00 82.56 81 GLY A C 1
ATOM 568 O O . GLY A 1 81 ? -27.189 6.840 28.192 1.00 82.56 81 GLY A O 1
ATOM 569 N N . TRP A 1 82 ? -27.001 5.198 29.713 1.00 79.44 82 TRP A N 1
ATOM 570 C CA . TRP A 1 82 ? -27.030 4.075 28.758 1.00 79.44 82 TRP A CA 1
ATOM 571 C C . TRP A 1 82 ? -28.298 4.045 27.901 1.00 79.44 82 TRP A C 1
ATOM 573 O O . TRP A 1 82 ? -28.235 3.824 26.695 1.00 79.44 82 TRP A O 1
ATOM 583 N N . GLU A 1 83 ? -29.452 4.337 28.499 1.00 78.00 83 GLU A N 1
ATOM 584 C CA . GLU A 1 83 ? -30.750 4.251 27.821 1.00 78.00 83 GLU A CA 1
ATOM 585 C C . GLU A 1 83 ? -30.933 5.286 26.704 1.00 78.00 83 GLU A C 1
ATOM 587 O O . GLU A 1 83 ? -31.620 5.022 25.715 1.00 78.00 83 GLU A O 1
ATOM 592 N N . ARG A 1 84 ? -30.345 6.482 26.848 1.00 76.94 84 ARG A N 1
ATOM 593 C CA . ARG A 1 84 ? -30.406 7.523 25.809 1.00 76.94 84 ARG A CA 1
ATOM 594 C C . ARG A 1 84 ? -29.392 7.258 24.705 1.00 76.94 84 ARG A C 1
ATOM 596 O O . ARG A 1 84 ? -29.720 7.450 23.538 1.00 76.94 84 ARG A O 1
ATOM 603 N N . LEU A 1 85 ? -28.205 6.763 25.062 1.00 78.31 85 LEU A N 1
ATOM 604 C CA . LEU A 1 85 ? -27.197 6.353 24.086 1.00 78.31 85 LEU A CA 1
ATOM 605 C C . LEU A 1 85 ? -27.728 5.233 23.179 1.00 78.31 85 LEU A C 1
ATOM 607 O O . LEU A 1 85 ? -27.623 5.341 21.960 1.00 78.31 85 LEU A O 1
ATOM 611 N N . MET A 1 86 ? -28.366 4.208 23.752 1.00 73.56 86 MET A N 1
ATOM 612 C CA . MET A 1 86 ? -28.937 3.094 22.982 1.00 73.56 86 MET A CA 1
ATOM 613 C C . MET A 1 86 ? -30.073 3.537 22.052 1.00 73.56 86 MET A C 1
ATOM 615 O O . MET A 1 86 ? -30.118 3.104 20.906 1.00 73.56 86 MET A O 1
ATOM 619 N N . ARG A 1 87 ? -30.915 4.490 22.478 1.00 72.50 87 ARG A N 1
ATOM 620 C CA . ARG A 1 87 ? -31.967 5.073 21.624 1.00 72.50 87 ARG A CA 1
ATOM 621 C C . ARG A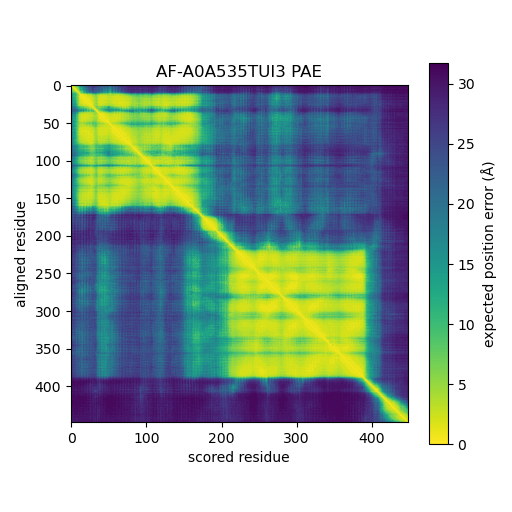 1 87 ? -31.439 5.739 20.351 1.00 72.50 87 ARG A C 1
ATOM 623 O O . ARG A 1 87 ? -32.137 5.736 19.344 1.00 72.50 87 ARG A O 1
ATOM 630 N N . VAL A 1 88 ? -30.234 6.308 20.395 1.00 68.88 88 VAL A N 1
ATOM 631 C CA . VAL A 1 88 ? -29.578 6.923 19.227 1.00 68.88 88 VAL A CA 1
ATOM 632 C C . VAL A 1 88 ? -28.738 5.898 18.459 1.00 68.88 88 VAL A C 1
ATOM 634 O O . VAL A 1 88 ? -28.650 5.956 17.235 1.00 68.88 88 VAL A O 1
ATOM 637 N N . ALA A 1 89 ? -28.145 4.927 19.153 1.00 65.81 89 ALA A N 1
ATOM 638 C CA . ALA A 1 89 ? -27.294 3.909 18.547 1.00 65.81 89 ALA A CA 1
ATOM 639 C C . ALA A 1 89 ? -28.067 2.828 17.774 1.00 65.81 89 ALA A C 1
ATOM 641 O O . ALA A 1 89 ? -27.556 2.325 16.770 1.00 65.81 89 ALA A O 1
ATOM 642 N N . ASP A 1 90 ? -29.275 2.477 18.221 1.00 67.00 90 ASP A N 1
ATOM 643 C CA . ASP A 1 90 ? -30.135 1.468 17.594 1.00 67.00 90 ASP A CA 1
ATOM 644 C C . ASP A 1 90 ? -30.519 1.817 16.142 1.00 67.00 90 ASP A C 1
ATOM 646 O O . ASP A 1 90 ? -30.276 0.985 15.263 1.00 67.00 90 ASP A O 1
ATOM 650 N N . PRO A 1 91 ? -31.022 3.029 15.819 1.00 65.06 91 PRO A N 1
ATOM 651 C CA . PRO A 1 91 ? -31.297 3.401 14.428 1.00 65.06 91 PRO A CA 1
ATOM 652 C C . PRO A 1 91 ? -30.024 3.504 13.568 1.00 65.06 91 PRO A C 1
ATOM 654 O O . PRO A 1 91 ? -30.077 3.286 12.358 1.00 65.06 91 PRO A O 1
ATOM 657 N N . LEU A 1 92 ? -28.867 3.772 14.183 1.00 61.16 92 LEU A N 1
ATOM 658 C CA . LEU A 1 92 ? -27.568 3.886 13.510 1.00 61.16 92 LEU A CA 1
ATOM 659 C C . LEU A 1 92 ? -26.801 2.553 13.405 1.00 61.16 92 LEU A C 1
ATOM 661 O O . LEU A 1 92 ? -25.653 2.547 12.969 1.00 61.16 92 LEU A O 1
ATOM 665 N N . HIS A 1 93 ? -27.401 1.422 13.801 1.00 70.38 93 HIS A N 1
ATOM 666 C CA . HIS A 1 93 ? -26.765 0.092 13.814 1.00 70.38 93 HIS A CA 1
ATOM 667 C C . HIS A 1 93 ? -25.449 0.010 14.627 1.00 70.38 93 HIS A C 1
ATOM 669 O O . HIS A 1 93 ? -24.671 -0.936 14.478 1.00 70.38 93 HIS A O 1
ATOM 675 N N . ALA A 1 94 ? -25.211 0.947 15.550 1.00 68.19 94 ALA A N 1
ATOM 676 C CA . ALA A 1 94 ? -23.972 1.052 16.332 1.00 68.19 94 ALA A CA 1
ATOM 677 C C . ALA A 1 94 ? -23.967 0.196 17.618 1.00 68.19 94 ALA A C 1
ATOM 679 O O . ALA A 1 94 ? -23.023 0.237 18.410 1.00 68.19 94 ALA A O 1
ATOM 680 N N . ARG A 1 95 ? -25.003 -0.625 17.826 1.00 74.56 95 ARG A N 1
ATOM 681 C CA . ARG A 1 95 ? -25.176 -1.454 19.028 1.00 74.56 95 ARG A CA 1
ATOM 682 C C . ARG A 1 95 ? -24.066 -2.493 19.226 1.00 74.56 95 ARG A C 1
ATOM 684 O O . ARG A 1 95 ? -23.514 -2.600 20.317 1.00 74.56 95 ARG A O 1
ATOM 691 N N . LYS A 1 96 ? -23.706 -3.241 18.175 1.00 77.38 96 LYS A N 1
ATOM 692 C CA . LYS A 1 96 ? -22.657 -4.279 18.254 1.00 77.38 96 LYS A CA 1
ATOM 693 C C . LYS A 1 96 ? -21.283 -3.692 18.644 1.00 77.38 96 LYS A C 1
ATOM 695 O O . LYS A 1 96 ? -20.664 -4.248 19.553 1.00 77.38 96 LYS A O 1
ATOM 700 N N . PRO A 1 97 ? -20.807 -2.585 18.029 1.00 73.25 97 PRO A N 1
ATOM 701 C CA . PRO A 1 97 ? -19.603 -1.879 18.477 1.00 73.25 97 PRO A CA 1
ATOM 702 C C . PRO A 1 97 ? -19.651 -1.438 19.945 1.00 73.25 97 PRO A C 1
ATOM 704 O O . PRO A 1 97 ? -18.709 -1.700 20.692 1.00 73.25 97 PRO A O 1
ATOM 707 N N . LEU A 1 98 ? -20.760 -0.836 20.387 1.00 79.31 98 LEU A N 1
ATOM 708 C CA . LEU A 1 98 ? -20.935 -0.369 21.767 1.00 79.31 98 LEU A CA 1
ATOM 709 C C . LEU A 1 98 ? -20.877 -1.508 22.793 1.00 79.31 98 LEU A C 1
ATOM 711 O O . LEU A 1 98 ? -20.187 -1.399 23.807 1.00 79.31 98 LEU A O 1
ATOM 715 N N . GLU A 1 99 ? -21.553 -2.626 22.525 1.00 82.62 99 GLU A N 1
ATOM 716 C CA . GLU A 1 99 ? -21.516 -3.815 23.387 1.00 82.62 99 GLU A CA 1
ATOM 717 C C . GLU A 1 99 ? -20.124 -4.468 23.410 1.00 82.62 99 GLU A C 1
ATOM 719 O O . GLU A 1 99 ? -19.686 -4.987 24.442 1.00 82.62 99 GLU A O 1
ATOM 724 N N . HIS A 1 100 ? -19.401 -4.444 22.286 1.00 81.12 100 HIS A N 1
ATOM 725 C CA . HIS A 1 100 ? -18.025 -4.934 22.218 1.00 81.12 100 HIS A CA 1
ATOM 726 C C . HIS A 1 100 ? -17.098 -4.088 23.100 1.00 81.12 100 HIS A C 1
ATOM 728 O O . HIS A 1 100 ? -16.384 -4.630 23.946 1.00 81.12 100 HIS A O 1
ATOM 734 N N . VAL A 1 101 ? -17.152 -2.764 22.950 1.00 82.88 101 VAL A N 1
ATOM 735 C CA . VAL A 1 101 ? -16.348 -1.824 23.742 1.00 82.88 101 VAL A CA 1
ATOM 736 C C . VAL A 1 101 ? -16.712 -1.910 25.226 1.00 82.88 101 VAL A C 1
ATOM 738 O O . VAL A 1 101 ? -15.816 -1.957 26.064 1.00 82.88 101 VAL A O 1
ATOM 741 N N . SER A 1 102 ? -17.997 -2.030 25.566 1.00 84.94 102 SER A N 1
ATOM 742 C CA . SER A 1 102 ? -18.458 -2.238 26.947 1.00 84.94 102 SER A CA 1
ATOM 743 C C . SER A 1 102 ? -17.804 -3.456 27.601 1.00 84.94 102 SER A C 1
ATOM 745 O O . SER A 1 102 ? -17.220 -3.344 28.682 1.00 84.94 102 SER A O 1
ATOM 747 N N . ARG A 1 103 ? -17.782 -4.601 26.908 1.00 85.12 103 ARG A N 1
ATOM 748 C CA . ARG A 1 103 ? -17.124 -5.818 27.412 1.00 85.12 103 ARG A CA 1
ATOM 749 C C . ARG A 1 103 ? -15.612 -5.660 27.578 1.00 85.12 103 ARG A C 1
ATOM 751 O O . ARG A 1 103 ? -15.057 -6.213 28.528 1.00 85.12 103 ARG A O 1
ATOM 758 N N . LEU A 1 104 ? -14.948 -4.923 26.685 1.00 81.88 104 LEU A N 1
ATOM 759 C CA . LEU A 1 104 ? -13.515 -4.636 26.808 1.00 81.88 104 LEU A CA 1
ATOM 760 C C . LEU A 1 104 ? -13.235 -3.748 28.027 1.00 81.88 104 LEU A C 1
ATOM 762 O O . LEU A 1 104 ? -12.400 -4.097 28.864 1.00 81.88 104 LEU A O 1
ATOM 766 N N . LEU A 1 105 ? -13.960 -2.634 28.165 1.00 84.31 105 LEU A N 1
ATOM 767 C CA . LEU A 1 105 ? -13.751 -1.653 29.236 1.00 84.31 105 LEU A CA 1
ATOM 768 C C . LEU A 1 105 ? -14.061 -2.221 30.627 1.00 84.31 105 LEU A C 1
ATOM 770 O O . LEU A 1 105 ? -13.335 -1.912 31.572 1.00 84.31 105 LEU A O 1
ATOM 774 N N . GLN A 1 106 ? -15.064 -3.096 30.748 1.00 82.75 106 GLN A N 1
ATOM 775 C CA . GLN A 1 106 ? -15.388 -3.775 32.010 1.00 82.75 106 GLN A CA 1
ATOM 776 C C . GLN A 1 106 ? -14.266 -4.698 32.509 1.00 82.75 106 GLN A C 1
ATOM 778 O O . GLN A 1 106 ? -14.131 -4.897 33.713 1.00 82.75 106 GLN A O 1
ATOM 783 N N . ARG A 1 107 ? -13.458 -5.266 31.604 1.00 76.25 107 ARG A N 1
ATOM 784 C CA . ARG A 1 107 ? -12.442 -6.277 31.944 1.00 76.25 107 ARG A CA 1
ATOM 785 C C . ARG A 1 107 ? -11.024 -5.724 32.088 1.00 76.25 107 ARG A C 1
ATOM 787 O O . ARG A 1 107 ? -10.196 -6.386 32.703 1.00 76.25 107 ARG A O 1
ATOM 794 N N . GLY A 1 108 ? -10.718 -4.555 31.512 1.00 76.06 108 GLY A N 1
ATOM 795 C CA . GLY A 1 108 ? -9.322 -4.131 31.321 1.00 76.06 108 GLY A CA 1
ATOM 796 C C . GLY A 1 108 ? -8.952 -2.694 31.699 1.00 76.06 108 GLY A C 1
ATOM 797 O O . GLY A 1 108 ? -7.820 -2.294 31.418 1.00 76.06 108 GLY A O 1
ATOM 798 N N . GLY A 1 109 ? -9.841 -1.908 32.321 1.00 86.00 109 GLY A N 1
ATOM 799 C CA . GLY A 1 109 ? -9.517 -0.562 32.827 1.00 86.00 109 GLY A CA 1
ATOM 800 C C . GLY A 1 109 ? -8.806 0.324 31.790 1.00 86.00 109 GLY A C 1
ATOM 801 O O . GLY A 1 109 ? -9.282 0.475 30.668 1.00 86.00 109 GLY A O 1
ATOM 802 N N . TRP A 1 110 ? -7.634 0.877 32.129 1.00 85.31 110 TRP A N 1
ATOM 803 C CA . TRP A 1 110 ? -6.867 1.749 31.222 1.00 85.31 110 TRP A CA 1
ATOM 804 C C . TRP A 1 110 ? -6.317 1.027 29.978 1.00 85.31 110 TRP A C 1
ATOM 806 O O . TRP A 1 110 ? -6.273 1.607 28.895 1.00 85.31 110 TRP A O 1
ATOM 816 N N . ARG A 1 111 ? -5.951 -0.259 30.098 1.00 89.69 111 ARG A N 1
ATOM 817 C CA . ARG A 1 111 ? -5.448 -1.072 28.971 1.00 89.69 111 ARG A CA 1
ATOM 818 C C . ARG A 1 111 ? -6.563 -1.358 27.965 1.00 89.69 111 ARG A C 1
ATOM 820 O O . ARG A 1 111 ? -6.318 -1.421 26.762 1.00 89.69 111 ARG A O 1
ATOM 827 N N . ALA A 1 112 ? -7.796 -1.491 28.450 1.00 88.19 112 ALA A N 1
ATOM 828 C CA . ALA A 1 112 ? -8.966 -1.623 27.592 1.00 88.19 112 ALA A CA 1
ATOM 829 C C . ALA A 1 112 ? -9.257 -0.338 26.809 1.00 88.19 112 ALA A C 1
ATOM 831 O O . ALA A 1 112 ? -9.560 -0.413 25.624 1.00 88.19 112 ALA A O 1
ATOM 832 N N . VAL A 1 113 ? -9.111 0.835 27.436 1.00 90.69 113 VAL A N 1
ATOM 833 C CA . VAL A 1 113 ? -9.241 2.122 26.730 1.00 90.69 113 VAL A CA 1
ATOM 834 C C . VAL A 1 113 ? -8.175 2.243 25.642 1.00 90.69 113 VAL A C 1
ATOM 836 O O . VAL A 1 113 ? -8.502 2.586 24.509 1.00 90.69 113 VAL A O 1
ATOM 839 N N . PHE A 1 114 ? -6.924 1.896 25.958 1.00 90.00 114 PHE A N 1
ATOM 840 C CA . PHE A 1 114 ? -5.830 1.912 24.987 1.00 90.00 114 PHE A CA 1
ATOM 841 C C . PHE A 1 114 ? -6.121 1.016 23.774 1.00 90.00 114 PHE A C 1
ATOM 843 O O . PHE A 1 114 ? -6.111 1.476 22.636 1.00 90.00 114 PHE A O 1
ATOM 850 N N . THR A 1 115 ? -6.440 -0.255 24.020 1.00 85.81 115 THR A N 1
ATOM 851 C CA . THR A 1 115 ? -6.700 -1.236 22.953 1.00 85.81 115 THR A CA 1
ATOM 852 C C . THR A 1 115 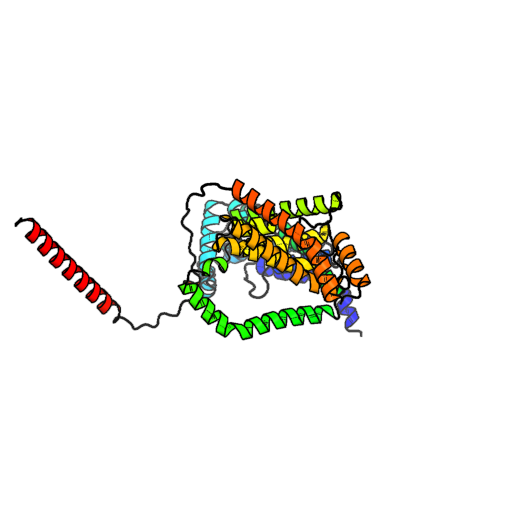? -7.923 -0.880 22.117 1.00 85.81 115 THR A C 1
ATOM 854 O O . THR A 1 115 ? -7.850 -0.899 20.892 1.00 85.81 115 THR A O 1
ATOM 857 N N . ALA A 1 116 ? -9.030 -0.490 22.748 1.00 85.50 116 ALA A N 1
ATOM 858 C CA . ALA A 1 116 ? -10.252 -0.149 22.030 1.00 85.50 116 ALA A CA 1
ATOM 859 C C . ALA A 1 116 ? -10.109 1.125 21.176 1.00 85.50 116 ALA A C 1
ATOM 861 O O . ALA A 1 116 ? -10.796 1.252 20.164 1.00 85.50 116 ALA A O 1
ATOM 862 N N . ARG A 1 117 ? -9.202 2.047 21.535 1.00 85.94 117 ARG A N 1
ATOM 863 C CA . ARG A 1 117 ? -8.902 3.240 20.725 1.00 85.94 117 ARG A CA 1
ATOM 864 C C . ARG A 1 117 ? -8.017 2.969 19.513 1.00 85.94 117 ARG A C 1
ATOM 866 O O . ARG A 1 117 ? -8.077 3.746 18.566 1.00 85.94 117 ARG A O 1
ATOM 873 N N . LEU A 1 118 ? -7.225 1.898 19.534 1.00 80.81 118 LEU A N 1
ATOM 874 C CA . LEU A 1 118 ? -6.381 1.505 18.403 1.00 80.81 118 LEU A CA 1
ATOM 875 C C . LEU A 1 118 ? -7.127 0.677 17.350 1.00 80.81 118 LEU A C 1
ATOM 877 O O . LEU A 1 118 ? -6.645 0.555 16.229 1.00 80.81 118 LEU A O 1
ATOM 881 N N . ILE A 1 119 ? -8.289 0.110 17.688 1.00 74.81 119 ILE A N 1
ATOM 882 C CA . ILE A 1 119 ? -9.104 -0.655 16.740 1.00 74.81 119 ILE A CA 1
ATOM 883 C C . ILE A 1 119 ? -9.963 0.320 15.910 1.00 74.81 119 ILE A C 1
ATOM 885 O O . ILE A 1 119 ? -10.798 1.033 16.487 1.00 74.81 119 ILE A O 1
ATOM 889 N N . PRO A 1 120 ? -9.818 0.342 14.569 1.00 65.31 120 PRO A N 1
ATOM 890 C CA . PRO A 1 120 ? -10.628 1.188 13.696 1.00 65.31 120 PRO A CA 1
ATOM 891 C C . PRO A 1 120 ? -12.128 0.952 13.898 1.00 65.31 120 PRO A C 1
ATOM 893 O O . PRO A 1 120 ? -12.581 -0.177 14.093 1.00 65.31 120 PRO A O 1
ATOM 896 N N . GLY A 1 121 ? -12.911 2.030 13.892 1.00 68.31 121 GLY A N 1
ATOM 897 C CA . GLY A 1 121 ? -14.362 1.983 14.104 1.00 68.31 121 GLY A CA 1
ATOM 898 C C . GLY A 1 121 ? -14.816 1.792 15.559 1.00 68.31 121 GLY A C 1
ATOM 899 O O . GLY A 1 121 ? -15.956 2.120 15.866 1.00 68.31 121 GLY A O 1
ATOM 900 N N . LEU A 1 122 ? -13.957 1.338 16.483 1.00 75.56 122 LEU A N 1
ATOM 901 C CA . LEU A 1 122 ? -14.297 1.242 17.915 1.00 75.56 122 LEU A CA 1
ATOM 902 C C . LEU A 1 122 ? -13.890 2.486 18.716 1.00 75.56 122 LEU A C 1
ATOM 904 O O . LEU A 1 122 ? -14.482 2.761 19.761 1.00 75.56 122 LEU A O 1
ATOM 908 N N . ARG A 1 123 ? -12.929 3.263 18.203 1.00 79.44 123 ARG A N 1
ATOM 909 C CA . ARG A 1 123 ? -12.344 4.450 18.848 1.00 79.44 123 ARG A CA 1
ATOM 910 C C . ARG A 1 123 ? -13.381 5.448 19.362 1.00 79.44 123 ARG A C 1
ATOM 912 O O . ARG A 1 123 ? -13.383 5.752 20.552 1.00 79.44 123 ARG A O 1
ATOM 919 N N . VAL A 1 124 ? -14.292 5.903 18.504 1.00 80.88 124 VAL A N 1
ATOM 920 C CA . VAL A 1 124 ? -15.326 6.898 18.853 1.00 80.88 124 VAL A CA 1
ATOM 921 C C . VAL A 1 124 ? -16.258 6.365 19.952 1.00 80.88 124 VAL A C 1
ATOM 923 O O . VAL A 1 124 ? -16.624 7.079 20.887 1.00 80.88 124 VAL A O 1
ATOM 926 N N . HIS A 1 125 ? -16.568 5.067 19.910 1.00 85.31 125 HIS A N 1
ATOM 927 C CA . HIS A 1 125 ? -17.421 4.403 20.895 1.00 85.31 125 HIS A CA 1
ATOM 928 C C . HIS A 1 125 ? -16.749 4.232 22.267 1.00 85.31 125 HIS A C 1
ATOM 930 O O . HIS A 1 125 ? -17.449 4.099 23.272 1.00 85.31 125 HIS A O 1
ATOM 936 N N . THR A 1 126 ? -15.413 4.287 22.357 1.00 87.62 126 THR A N 1
ATOM 937 C CA . THR A 1 126 ? -14.703 4.216 23.649 1.00 87.62 126 THR A CA 1
ATOM 938 C C . THR A 1 126 ? -15.064 5.366 24.578 1.00 87.62 126 THR A C 1
ATOM 940 O O . THR A 1 126 ? -15.332 5.123 25.755 1.00 87.62 126 THR A O 1
ATOM 943 N N . THR A 1 127 ? -15.147 6.592 24.057 1.00 89.75 127 THR A N 1
ATOM 944 C CA . THR A 1 127 ? -15.533 7.782 24.826 1.00 89.75 127 THR A CA 1
ATOM 945 C C . THR A 1 127 ? -16.979 7.677 25.310 1.00 89.75 127 THR A C 1
ATOM 947 O O . THR A 1 127 ? -17.268 7.959 26.475 1.00 89.75 127 THR A O 1
ATOM 950 N N . GLN A 1 128 ? -17.875 7.191 24.445 1.00 89.38 128 GLN A N 1
ATOM 951 C CA . GLN A 1 128 ? -19.293 6.996 24.758 1.00 89.38 128 GLN A CA 1
ATOM 952 C C . GLN A 1 128 ? -19.477 5.998 25.909 1.00 89.38 128 GLN A C 1
ATOM 954 O O . GLN A 1 128 ? -20.102 6.309 26.925 1.00 89.38 128 GLN A O 1
ATOM 959 N N . VAL A 1 129 ? -18.877 4.810 25.784 1.00 87.62 129 VAL A N 1
ATOM 960 C CA . VAL A 1 129 ? -18.973 3.747 26.794 1.00 87.62 129 VAL A CA 1
ATOM 961 C C . VAL A 1 129 ? -18.293 4.156 28.100 1.00 87.62 129 VAL A C 1
ATOM 963 O O . VAL A 1 129 ? -18.873 3.949 29.165 1.00 87.62 129 VAL A O 1
ATOM 966 N N . ALA A 1 130 ? -17.108 4.776 28.042 1.00 89.00 130 ALA A N 1
ATOM 967 C CA . ALA A 1 130 ? -16.393 5.240 29.234 1.00 89.00 130 ALA A CA 1
ATOM 968 C C . ALA A 1 130 ? -17.175 6.311 30.012 1.00 89.00 130 ALA A C 1
ATOM 970 O O . ALA A 1 130 ? -17.082 6.370 31.244 1.00 89.00 130 ALA A O 1
ATOM 971 N N . GLY A 1 131 ? -17.934 7.155 29.303 1.00 88.31 131 GLY A N 1
ATOM 972 C CA . GLY A 1 131 ? -18.819 8.149 29.903 1.00 88.31 131 GLY A CA 1
ATOM 973 C C . GLY A 1 131 ? -19.981 7.493 30.629 1.00 88.31 131 GLY A C 1
ATOM 974 O O . GLY A 1 131 ? -20.152 7.689 31.832 1.00 88.31 131 GLY A O 1
ATOM 975 N N . VAL A 1 132 ? -20.727 6.634 29.933 1.00 88.50 132 VAL A N 1
ATOM 976 C CA . VAL A 1 132 ? -21.891 5.959 30.520 1.00 88.50 132 VAL A CA 1
ATOM 977 C C . VAL A 1 132 ? -21.512 5.059 31.699 1.00 88.50 132 VAL A C 1
ATOM 979 O O . VAL A 1 132 ? -22.234 5.013 32.694 1.00 88.50 132 VAL A O 1
ATOM 982 N N . SER A 1 133 ? -20.361 4.387 31.638 1.00 86.00 133 SER A N 1
ATOM 983 C CA . SER A 1 133 ? -19.863 3.562 32.743 1.00 86.00 133 SER A CA 1
ATOM 984 C C . SER A 1 133 ? -19.241 4.377 33.887 1.00 86.00 133 SER A C 1
ATOM 986 O O . SER A 1 133 ? -18.649 3.787 34.790 1.00 86.00 133 SER A O 1
ATOM 988 N N . ARG A 1 134 ? -19.294 5.718 33.828 1.00 84.81 134 ARG A N 1
ATOM 989 C CA . ARG A 1 134 ? -18.690 6.660 34.789 1.00 84.81 134 ARG A CA 1
ATOM 990 C C . ARG A 1 134 ? -17.244 6.312 35.152 1.00 84.81 134 ARG A C 1
ATOM 992 O O . ARG A 1 134 ? -16.840 6.365 36.314 1.00 84.81 134 ARG A O 1
ATOM 999 N N . MET A 1 135 ? -16.441 5.957 34.149 1.00 88.44 135 MET A N 1
ATOM 1000 C CA . MET A 1 135 ? -15.046 5.579 34.368 1.00 88.44 135 MET A CA 1
ATOM 1001 C C . MET A 1 135 ? -14.249 6.752 34.960 1.00 88.44 135 MET A C 1
ATOM 1003 O O . MET A 1 135 ? -14.364 7.889 34.491 1.00 88.44 135 MET A O 1
ATOM 1007 N N . ARG A 1 136 ? -13.408 6.483 35.972 1.00 90.62 136 ARG A N 1
ATOM 1008 C CA . ARG A 1 136 ? -12.571 7.500 36.634 1.00 90.62 136 ARG A CA 1
ATOM 1009 C C . ARG A 1 136 ? -11.693 8.226 35.610 1.00 90.62 136 ARG A C 1
ATOM 1011 O O . ARG A 1 136 ? -11.015 7.578 34.813 1.00 90.62 136 ARG A O 1
ATOM 1018 N N . ARG A 1 137 ? -11.659 9.567 35.672 1.00 88.81 137 ARG A N 1
ATOM 1019 C CA . ARG A 1 137 ? -10.980 10.430 34.678 1.00 88.81 137 ARG A CA 1
ATOM 1020 C C . ARG A 1 137 ? -9.529 10.010 34.429 1.00 88.81 137 ARG A C 1
ATOM 1022 O O . ARG A 1 137 ? -9.107 9.900 33.287 1.00 88.81 137 ARG A O 1
ATOM 1029 N N . LEU A 1 138 ? -8.803 9.706 35.505 1.00 89.31 138 LEU A N 1
ATOM 1030 C CA . LEU A 1 138 ? -7.399 9.297 35.451 1.00 89.31 138 LEU A CA 1
ATOM 1031 C C . LEU A 1 138 ? -7.192 7.954 34.742 1.00 89.31 138 LEU A C 1
ATOM 1033 O O . LEU A 1 138 ? -6.227 7.807 34.008 1.00 89.31 138 LEU A O 1
ATOM 1037 N N . THR A 1 139 ? -8.102 6.996 34.927 1.00 88.94 139 THR A N 1
ATOM 1038 C CA . THR A 1 139 ? -8.025 5.675 34.284 1.00 88.94 139 THR A CA 1
ATOM 1039 C C . THR A 1 139 ? -8.341 5.763 32.794 1.00 88.94 139 THR A C 1
ATOM 1041 O O . THR A 1 139 ? -7.743 5.057 31.986 1.00 88.94 139 THR A O 1
ATOM 1044 N N . PHE A 1 140 ? -9.266 6.651 32.424 1.00 91.50 140 PHE A N 1
ATOM 1045 C CA . PHE A 1 140 ? -9.548 6.948 31.025 1.00 91.50 140 PHE A CA 1
ATOM 1046 C C . PHE A 1 140 ? -8.357 7.653 30.366 1.00 91.50 140 PHE A C 1
ATOM 1048 O O . PHE A 1 140 ? -7.886 7.208 29.323 1.00 91.50 140 PHE A O 1
ATOM 1055 N N . LEU A 1 141 ? -7.813 8.691 31.011 1.00 92.38 141 LEU A N 1
ATOM 1056 C CA . LEU A 1 141 ? -6.672 9.450 30.497 1.00 92.38 141 LEU A CA 1
ATOM 1057 C C . LEU A 1 141 ? -5.406 8.604 30.355 1.00 92.38 141 LEU A C 1
ATOM 1059 O O . LEU A 1 141 ? -4.720 8.717 29.341 1.00 92.38 141 LEU A O 1
ATOM 1063 N N . SER A 1 142 ? -5.120 7.720 31.313 1.00 92.00 142 SER A N 1
ATOM 1064 C CA . SER A 1 142 ? -3.927 6.870 31.255 1.00 92.00 142 SER A CA 1
ATOM 1065 C C . SER A 1 142 ? -3.957 5.863 30.102 1.00 92.00 142 SER A C 1
ATOM 1067 O O . SER A 1 142 ? -2.899 5.467 29.627 1.00 92.00 142 SER A O 1
ATOM 1069 N N . GLY A 1 143 ? -5.139 5.465 29.620 1.00 91.19 143 GLY A N 1
ATOM 1070 C CA . GLY A 1 143 ? -5.277 4.680 28.387 1.00 91.19 143 GLY A CA 1
ATOM 1071 C C . GLY A 1 143 ? -5.333 5.540 27.123 1.00 91.19 143 GLY A C 1
ATOM 1072 O O . GLY A 1 143 ? -4.790 5.163 26.087 1.00 91.19 143 GLY A O 1
ATOM 1073 N N . LEU A 1 144 ? -5.975 6.705 27.216 1.00 93.56 144 LEU A N 1
ATOM 1074 C CA . LEU A 1 144 ? -6.204 7.636 26.115 1.00 93.56 144 LEU A CA 1
ATOM 1075 C C . LEU A 1 144 ? -4.915 8.284 25.599 1.00 93.56 144 LEU A C 1
ATOM 1077 O O . LEU A 1 144 ? -4.668 8.262 24.400 1.00 93.56 144 LEU A O 1
ATOM 1081 N N . VAL A 1 145 ? -4.094 8.850 26.485 1.00 94.44 145 VAL A N 1
ATOM 1082 C CA . VAL A 1 145 ? -2.868 9.577 26.110 1.00 94.44 145 VAL A CA 1
ATOM 1083 C C . VAL A 1 145 ? -1.906 8.716 25.276 1.00 94.44 145 VAL A C 1
ATOM 1085 O O . VAL A 1 145 ? -1.567 9.139 24.169 1.00 94.44 145 VAL A O 1
ATOM 1088 N N . PRO A 1 146 ? -1.497 7.506 25.717 1.00 93.25 146 PRO A N 1
ATOM 1089 C CA . PRO A 1 146 ? -0.611 6.671 24.910 1.00 93.25 146 PRO A CA 1
ATOM 1090 C C . PRO A 1 146 ? -1.273 6.200 23.610 1.00 93.25 146 PRO A C 1
ATOM 1092 O O . PRO A 1 146 ? -0.600 6.124 22.586 1.00 93.25 146 PRO A O 1
ATOM 1095 N N . ALA A 1 147 ? -2.585 5.935 23.607 1.00 89.38 147 ALA A N 1
ATOM 1096 C CA . ALA A 1 147 ? -3.290 5.555 22.381 1.00 89.38 147 ALA A CA 1
ATOM 1097 C C . ALA A 1 147 ? -3.307 6.697 21.359 1.00 89.38 147 ALA A C 1
ATOM 1099 O O . ALA A 1 147 ? -3.036 6.472 20.184 1.00 89.38 147 ALA A O 1
ATOM 1100 N N . THR A 1 148 ? -3.582 7.924 21.805 1.00 90.75 148 THR A N 1
ATOM 1101 C CA . THR A 1 148 ? -3.584 9.119 20.956 1.00 90.75 148 THR A CA 1
ATOM 1102 C C . THR A 1 148 ? -2.193 9.425 20.412 1.00 90.75 148 THR A C 1
ATOM 1104 O O . THR A 1 148 ? -2.079 9.752 19.237 1.00 90.75 148 THR A O 1
ATOM 1107 N N . ALA A 1 149 ? -1.136 9.260 21.212 1.00 90.62 149 ALA A N 1
ATOM 1108 C CA . ALA A 1 149 ? 0.237 9.440 20.739 1.00 90.62 149 ALA A CA 1
ATOM 1109 C C . ALA A 1 149 ? 0.584 8.456 19.607 1.00 90.62 149 ALA A C 1
ATOM 1111 O O . ALA A 1 149 ? 1.066 8.875 18.555 1.00 90.62 149 ALA A O 1
ATOM 1112 N N . VAL A 1 150 ? 0.271 7.166 19.791 1.00 89.19 150 VAL A N 1
ATOM 1113 C CA . VAL A 1 150 ? 0.464 6.134 18.757 1.00 89.19 150 VAL A CA 1
ATOM 1114 C C . VAL A 1 150 ? -0.374 6.444 17.517 1.00 89.19 150 VAL A C 1
ATOM 1116 O O . VAL A 1 150 ? 0.120 6.351 16.400 1.00 89.19 150 VAL A O 1
ATOM 1119 N N . TYR A 1 151 ? -1.626 6.850 17.707 1.00 85.31 151 TYR A N 1
ATOM 1120 C CA . TYR A 1 151 ? -2.570 7.113 16.626 1.00 85.31 151 TYR A CA 1
ATOM 1121 C C . TYR A 1 151 ? -2.191 8.342 15.782 1.00 85.31 151 TYR A C 1
ATOM 1123 O O . TYR A 1 151 ? -2.106 8.238 14.560 1.00 85.31 151 TYR A O 1
ATOM 1131 N N . ILE A 1 152 ? -1.891 9.486 16.409 1.00 89.56 152 ILE A N 1
ATOM 1132 C CA . ILE A 1 152 ? -1.413 10.683 15.696 1.00 89.56 152 ILE A CA 1
ATOM 1133 C C . ILE A 1 152 ? -0.083 10.375 15.008 1.00 89.56 152 ILE A C 1
ATOM 1135 O O . ILE A 1 152 ? 0.065 10.673 13.826 1.00 89.56 152 ILE A O 1
ATOM 1139 N N . GLY A 1 153 ? 0.862 9.748 15.718 1.00 86.81 153 GLY A N 1
ATOM 1140 C CA . GLY A 1 153 ? 2.155 9.369 15.150 1.00 86.81 153 GLY A CA 1
ATOM 1141 C C . GLY A 1 153 ? 2.007 8.478 13.918 1.00 86.81 153 GLY A C 1
ATOM 1142 O O . GLY A 1 153 ? 2.655 8.728 12.905 1.00 86.81 153 GLY A O 1
ATOM 1143 N N . ALA A 1 154 ? 1.099 7.500 13.969 1.00 82.31 154 ALA A N 1
ATOM 1144 C CA . ALA A 1 154 ? 0.806 6.625 12.844 1.00 82.31 154 ALA A CA 1
ATOM 1145 C C . ALA A 1 154 ? 0.211 7.394 11.656 1.00 82.31 154 ALA A C 1
ATOM 1147 O O . ALA A 1 154 ? 0.786 7.347 10.578 1.00 82.31 154 ALA A O 1
ATOM 1148 N N . PHE A 1 155 ? -0.898 8.125 11.821 1.00 81.06 155 PHE A N 1
ATOM 1149 C CA . PHE A 1 155 ? -1.609 8.730 10.682 1.00 81.06 155 PHE A CA 1
ATOM 1150 C C . PHE A 1 155 ? -0.970 10.017 10.153 1.00 81.06 155 PHE A C 1
ATOM 1152 O O . PHE A 1 155 ? -0.905 10.208 8.939 1.00 81.06 155 PHE A O 1
ATOM 1159 N N . VAL A 1 156 ? -0.453 10.881 11.030 1.00 85.31 156 VAL A N 1
ATOM 1160 C CA . VAL A 1 156 ? 0.295 12.075 10.603 1.00 85.31 156 VAL A CA 1
ATOM 1161 C C . VAL A 1 156 ? 1.633 11.663 10.007 1.00 85.31 156 VAL A C 1
ATOM 1163 O O . VAL A 1 156 ? 2.012 12.195 8.969 1.00 85.31 156 VAL A O 1
ATOM 1166 N N . GLY A 1 157 ? 2.323 10.691 10.613 1.00 81.88 157 GLY A N 1
ATOM 1167 C CA . GLY A 1 157 ? 3.561 10.137 10.066 1.00 81.88 157 GLY A CA 1
ATOM 1168 C C . GLY A 1 157 ? 3.340 9.490 8.701 1.00 81.88 157 GLY A C 1
ATOM 1169 O O . GLY A 1 157 ? 4.087 9.767 7.769 1.00 81.88 157 GLY A O 1
ATOM 1170 N N . LEU A 1 158 ? 2.268 8.710 8.551 1.00 76.19 158 LEU A N 1
ATOM 1171 C CA . LEU A 1 158 ? 1.875 8.088 7.287 1.00 76.19 158 LEU A CA 1
ATOM 1172 C C . LEU A 1 158 ? 1.521 9.135 6.222 1.00 76.19 158 LEU A C 1
ATOM 1174 O O . LEU A 1 158 ? 1.991 9.038 5.092 1.00 76.19 158 LEU A O 1
ATOM 1178 N N . GLY A 1 159 ? 0.746 10.164 6.572 1.00 71.38 159 GLY A N 1
ATOM 1179 C CA . GLY A 1 159 ? 0.419 11.261 5.659 1.00 71.38 159 GLY A CA 1
ATOM 1180 C C . GLY A 1 159 ? 1.636 12.109 5.278 1.00 71.38 159 GLY A C 1
ATOM 1181 O O . GLY A 1 159 ? 1.760 12.514 4.128 1.00 71.38 159 GLY A O 1
ATOM 1182 N N . ALA A 1 160 ? 2.557 12.356 6.213 1.00 78.75 160 ALA A N 1
ATOM 1183 C CA . ALA A 1 160 ? 3.789 13.100 5.956 1.00 78.75 160 ALA A CA 1
ATOM 1184 C C . ALA A 1 160 ? 4.782 12.298 5.113 1.00 78.75 160 ALA A C 1
ATOM 1186 O O . ALA A 1 160 ? 5.427 12.862 4.232 1.00 78.75 160 ALA A O 1
ATOM 1187 N N . ALA A 1 161 ? 4.855 10.985 5.338 1.00 69.88 161 ALA A N 1
ATOM 1188 C CA . ALA A 1 161 ? 5.600 10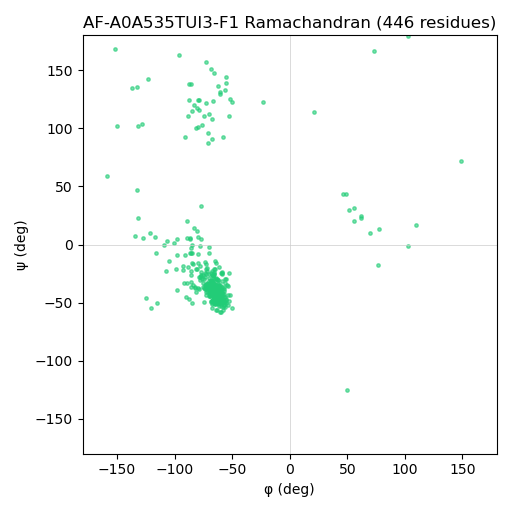.075 4.487 1.00 69.88 161 ALA A CA 1
ATOM 1189 C C . ALA A 1 161 ? 4.990 10.067 3.078 1.00 69.88 161 ALA A C 1
ATOM 1191 O O . ALA A 1 161 ? 5.657 10.425 2.125 1.00 69.88 161 ALA A O 1
ATOM 1192 N N . PHE A 1 162 ? 3.701 9.779 2.906 1.00 67.19 162 PHE A N 1
ATOM 1193 C CA . PHE A 1 162 ? 3.104 9.674 1.565 1.00 67.19 162 PHE A CA 1
ATOM 1194 C C . PHE A 1 162 ? 2.756 11.001 0.884 1.00 67.19 162 PHE A C 1
ATOM 1196 O O . PHE A 1 162 ? 2.416 11.011 -0.299 1.00 67.19 162 PHE A O 1
ATOM 1203 N N . GLY A 1 163 ? 2.856 12.126 1.587 1.00 64.19 163 GLY A N 1
ATOM 1204 C CA . GLY A 1 163 ? 2.419 13.418 1.076 1.00 64.19 163 GLY A CA 1
ATOM 1205 C C . GLY A 1 163 ? 3.272 13.970 -0.053 1.00 64.19 163 GLY A C 1
ATOM 1206 O O . GLY A 1 163 ? 2.714 14.453 -1.035 1.00 64.19 163 GLY A O 1
ATOM 1207 N N . ARG A 1 164 ? 4.604 13.877 0.039 1.00 65.75 164 ARG A N 1
ATOM 1208 C CA . ARG A 1 164 ? 5.497 14.381 -1.021 1.00 65.75 164 ARG A CA 1
ATOM 1209 C C . ARG A 1 164 ? 5.283 13.667 -2.362 1.00 65.75 164 ARG A C 1
ATOM 1211 O O . ARG A 1 164 ? 5.145 14.375 -3.354 1.00 65.75 164 ARG A O 1
ATOM 1218 N N . PRO A 1 165 ? 5.144 12.330 -2.414 1.00 58.00 165 PRO A N 1
ATOM 1219 C CA . PRO A 1 165 ? 4.806 11.620 -3.646 1.00 58.00 165 PRO A CA 1
ATOM 1220 C C . PRO A 1 165 ? 3.462 12.033 -4.243 1.00 58.00 165 PRO A C 1
ATOM 1222 O O . PRO A 1 165 ? 3.359 12.253 -5.447 1.00 58.00 165 PRO A O 1
ATOM 1225 N N . ILE A 1 166 ? 2.433 12.182 -3.400 1.00 56.22 166 ILE A N 1
ATOM 1226 C CA . ILE A 1 166 ? 1.096 12.612 -3.831 1.00 56.22 166 ILE A CA 1
ATOM 1227 C C . ILE A 1 166 ? 1.147 14.037 -4.401 1.00 56.22 166 ILE A C 1
ATOM 1229 O O . ILE A 1 166 ? 0.517 14.316 -5.417 1.00 56.22 166 ILE A O 1
ATOM 1233 N N . LEU A 1 167 ? 1.905 14.936 -3.771 1.00 56.31 167 LEU A N 1
ATOM 1234 C CA . LEU A 1 167 ? 2.068 16.324 -4.213 1.00 56.31 167 LEU A CA 1
ATOM 1235 C C . LEU A 1 167 ? 2.922 16.439 -5.485 1.00 56.31 167 LEU A C 1
ATOM 1237 O O . LEU A 1 167 ? 2.595 17.251 -6.348 1.00 56.31 167 LEU A O 1
ATOM 1241 N N . ALA A 1 168 ? 3.958 15.611 -5.639 1.00 55.69 168 ALA A N 1
ATOM 1242 C CA . ALA A 1 168 ? 4.772 15.540 -6.853 1.00 55.69 168 ALA A CA 1
ATOM 1243 C C . ALA A 1 168 ? 3.949 15.066 -8.065 1.00 55.69 168 ALA A C 1
ATOM 1245 O O . ALA A 1 168 ? 4.042 15.665 -9.134 1.00 55.69 168 ALA A O 1
ATOM 1246 N N . LEU A 1 169 ? 3.044 14.094 -7.868 1.00 50.59 169 LEU A N 1
ATOM 1247 C CA . LEU A 1 169 ? 2.063 13.683 -8.886 1.00 50.59 169 LEU A CA 1
ATOM 1248 C C . LEU A 1 169 ? 1.136 14.826 -9.339 1.00 50.59 169 LEU A C 1
ATOM 1250 O O . LEU A 1 169 ? 0.579 14.762 -10.431 1.00 50.59 169 LEU A O 1
ATOM 1254 N N . ILE A 1 170 ? 0.922 15.837 -8.492 1.00 51.25 170 ILE A N 1
ATOM 1255 C CA . ILE A 1 170 ? 0.018 16.962 -8.762 1.00 51.25 170 ILE A CA 1
ATOM 1256 C C . ILE A 1 170 ? 0.767 18.133 -9.419 1.00 51.25 170 ILE A C 1
ATOM 1258 O O . ILE A 1 170 ? 0.176 18.840 -10.230 1.00 51.25 170 ILE A O 1
ATOM 1262 N N . HIS A 1 171 ? 2.044 18.357 -9.089 1.00 52.03 171 HIS A N 1
ATOM 1263 C CA . HIS A 1 171 ? 2.793 19.537 -9.545 1.00 52.03 171 HIS A CA 1
ATOM 1264 C C . HIS A 1 171 ? 3.455 19.395 -10.927 1.00 52.03 171 HIS A C 1
ATOM 1266 O O . HIS A 1 171 ? 3.608 20.404 -11.605 1.00 52.03 171 HIS A O 1
ATOM 1272 N N . GLU A 1 172 ? 3.786 18.187 -11.397 1.00 50.47 172 GLU A N 1
ATOM 1273 C CA . GLU A 1 172 ? 4.353 17.992 -12.752 1.00 50.47 172 GLU A CA 1
ATOM 1274 C C . GLU A 1 172 ? 3.293 17.834 -13.864 1.00 50.47 172 GLU A C 1
ATOM 1276 O O . GLU A 1 172 ? 3.608 17.559 -15.021 1.00 50.47 172 GLU A O 1
ATOM 1281 N N . ALA A 1 173 ? 2.007 17.986 -13.542 1.00 45.81 173 ALA A N 1
ATOM 1282 C CA . ALA A 1 173 ? 0.965 17.288 -14.281 1.00 45.81 173 ALA A CA 1
ATOM 1283 C C . ALA A 1 173 ? -0.235 18.149 -14.707 1.00 45.81 173 ALA A C 1
ATOM 1285 O O . ALA A 1 173 ? -1.368 17.687 -14.619 1.00 45.81 173 ALA A O 1
ATOM 1286 N N . GLU A 1 174 ? -0.041 19.338 -15.285 1.00 52.75 174 GLU A N 1
ATOM 1287 C CA . GLU A 1 174 ? -1.166 20.033 -15.949 1.00 52.75 174 GLU A CA 1
ATOM 1288 C C . GLU A 1 174 ? -1.687 19.274 -17.195 1.00 52.75 174 GLU A C 1
ATOM 1290 O O . GLU A 1 174 ? -2.847 19.419 -17.577 1.00 52.75 174 GLU A O 1
ATOM 1295 N N . HIS A 1 175 ? -0.885 18.383 -17.796 1.00 50.44 175 HIS A N 1
ATOM 1296 C CA . HIS A 1 175 ? -1.334 17.458 -18.854 1.00 50.44 175 HIS A CA 1
ATOM 1297 C C . HIS A 1 175 ? -1.447 15.989 -18.413 1.00 50.44 175 HIS A C 1
ATOM 1299 O O . HIS A 1 175 ? -2.247 15.243 -18.981 1.00 50.44 175 HIS A O 1
ATOM 1305 N N . GLN A 1 176 ? -0.737 15.558 -17.362 1.00 49.25 176 GLN A N 1
ATOM 1306 C CA . GLN A 1 176 ? -0.815 14.169 -16.881 1.00 49.25 176 GLN A CA 1
ATOM 1307 C C . GLN A 1 176 ? -1.971 13.915 -15.907 1.00 49.25 176 GLN A C 1
ATOM 1309 O O . GLN A 1 176 ? -2.465 12.790 -15.848 1.00 49.25 176 GLN A O 1
ATOM 1314 N N . VAL A 1 177 ? -2.497 14.946 -15.231 1.00 46.97 177 VAL A N 1
ATOM 1315 C CA . VAL A 1 177 ? -3.753 14.837 -14.467 1.00 46.97 177 VAL A CA 1
ATOM 1316 C C . VAL A 1 177 ? -4.918 14.510 -15.403 1.00 46.97 177 VAL A C 1
ATOM 1318 O O . VAL A 1 177 ? -5.773 13.708 -15.050 1.00 46.97 177 VAL A O 1
ATOM 1321 N N . LEU A 1 178 ? -4.919 15.035 -16.630 1.00 44.97 178 LEU A N 1
ATOM 1322 C CA . LEU A 1 178 ? -5.916 14.709 -17.654 1.00 44.97 178 LEU A CA 1
ATOM 1323 C C . LEU A 1 178 ? -5.835 13.243 -18.101 1.00 44.97 178 LEU A C 1
ATOM 1325 O O . LEU A 1 178 ? -6.874 12.622 -18.292 1.00 44.97 178 LEU A O 1
ATOM 1329 N N . LEU A 1 179 ? -4.633 12.662 -18.190 1.00 49.12 179 LEU A N 1
ATOM 1330 C CA . LEU A 1 179 ? -4.434 11.237 -18.483 1.00 49.12 179 LEU A CA 1
ATOM 1331 C C . LEU A 1 179 ? -4.746 10.332 -17.286 1.00 49.12 179 LEU A C 1
ATOM 1333 O O . LEU A 1 179 ? -5.326 9.270 -17.480 1.00 49.12 179 LEU A O 1
ATOM 1337 N N . ALA A 1 180 ? -4.434 10.746 -16.057 1.00 50.34 180 ALA A N 1
ATOM 1338 C CA . ALA A 1 180 ? -4.803 10.019 -14.844 1.00 50.34 180 ALA A CA 1
ATOM 1339 C C . ALA A 1 180 ? -6.322 10.052 -14.612 1.00 50.34 180 ALA A C 1
ATOM 1341 O O . ALA A 1 180 ? -6.923 9.021 -14.317 1.00 50.34 180 ALA A O 1
ATOM 1342 N N . ILE A 1 181 ? -6.970 11.200 -14.830 1.00 49.00 181 ILE A N 1
ATOM 1343 C CA . ILE A 1 181 ? -8.431 11.325 -14.845 1.00 49.00 181 ILE A CA 1
ATOM 1344 C C . ILE A 1 181 ? -9.005 10.524 -16.012 1.00 49.00 181 ILE A C 1
ATOM 1346 O O . ILE A 1 181 ? -9.967 9.800 -15.799 1.00 49.00 181 ILE A O 1
ATOM 1350 N N . ALA A 1 182 ? -8.415 10.558 -17.211 1.00 48.72 182 ALA A N 1
ATOM 1351 C CA . ALA A 1 182 ? -8.863 9.739 -18.337 1.00 48.72 182 ALA A CA 1
ATOM 1352 C C . ALA A 1 182 ? -8.685 8.238 -18.076 1.00 48.72 182 ALA A C 1
ATOM 1354 O O . ALA A 1 182 ? -9.535 7.464 -18.496 1.00 48.72 182 ALA A O 1
ATOM 1355 N N . LEU A 1 183 ? -7.650 7.815 -17.345 1.00 53.12 183 LEU A N 1
ATOM 1356 C CA . LEU A 1 183 ? -7.427 6.428 -16.939 1.00 53.12 183 LEU A CA 1
ATOM 1357 C C . LEU A 1 183 ? -8.414 6.012 -15.848 1.00 53.12 183 LEU A C 1
ATOM 1359 O O . LEU A 1 183 ? -8.997 4.943 -15.943 1.00 53.12 183 LEU A O 1
ATOM 1363 N N . VAL A 1 184 ? -8.658 6.854 -14.843 1.00 49.47 184 VAL A N 1
ATOM 1364 C CA . VAL A 1 184 ? -9.661 6.601 -13.797 1.00 49.47 184 VAL A CA 1
ATOM 1365 C C . VAL A 1 184 ? -11.063 6.584 -14.401 1.00 49.47 184 VAL A C 1
ATOM 1367 O O . VAL A 1 184 ? -11.840 5.683 -14.106 1.00 49.47 184 VAL A O 1
ATOM 1370 N N . VAL A 1 185 ? -11.378 7.508 -15.309 1.00 48.62 185 VAL A N 1
ATOM 1371 C CA . VAL A 1 185 ? -12.630 7.527 -16.074 1.00 48.62 185 VAL A CA 1
ATOM 1372 C C . VAL A 1 185 ? -12.698 6.325 -17.007 1.00 48.62 185 VAL A C 1
ATOM 1374 O O . VAL A 1 185 ? -13.746 5.707 -17.062 1.00 48.62 185 VAL A O 1
ATOM 1377 N N . ALA A 1 186 ? -11.618 5.910 -17.671 1.00 54.88 186 ALA A N 1
ATOM 1378 C CA . ALA A 1 186 ? -11.591 4.698 -18.489 1.00 54.88 186 ALA A CA 1
ATOM 1379 C C . ALA A 1 186 ? -11.770 3.442 -17.634 1.00 54.88 186 ALA A C 1
ATOM 1381 O O . ALA A 1 186 ? -12.528 2.569 -18.022 1.00 54.88 186 ALA A O 1
ATOM 1382 N N . VAL A 1 187 ? -11.166 3.355 -16.450 1.00 53.97 187 VAL A N 1
ATOM 1383 C CA . VAL A 1 187 ? -11.348 2.249 -15.498 1.00 53.97 187 VAL A CA 1
ATOM 1384 C C . VAL A 1 187 ? -12.775 2.237 -14.959 1.00 53.97 187 VAL A C 1
ATOM 1386 O O . VAL A 1 187 ? -13.385 1.175 -14.908 1.00 53.97 187 VAL A O 1
ATOM 1389 N N . VAL A 1 188 ? -13.352 3.395 -14.628 1.00 46.00 188 VAL A N 1
ATOM 1390 C CA . VAL A 1 188 ? -14.745 3.531 -14.176 1.00 46.00 188 VAL A CA 1
ATOM 1391 C C . VAL A 1 188 ? -15.720 3.239 -15.317 1.00 46.00 188 VAL A C 1
ATOM 1393 O O . VAL A 1 188 ? -16.700 2.540 -15.104 1.00 46.00 188 VAL A O 1
ATOM 1396 N N . VAL A 1 189 ? -15.453 3.687 -16.541 1.00 49.91 189 VAL A N 1
ATOM 1397 C CA . VAL A 1 189 ? -16.272 3.426 -17.732 1.00 49.91 189 VAL A CA 1
ATOM 1398 C C . VAL A 1 189 ? -16.152 1.964 -18.144 1.00 49.91 189 VAL A C 1
ATOM 1400 O O . VAL A 1 189 ? -17.174 1.328 -18.345 1.00 49.91 189 VAL A O 1
ATOM 1403 N N . ILE A 1 190 ? -14.959 1.370 -18.166 1.00 55.66 190 ILE A N 1
ATOM 1404 C CA . ILE A 1 190 ? -14.752 -0.069 -18.381 1.00 55.66 190 ILE A CA 1
ATOM 1405 C C . ILE A 1 190 ? -15.456 -0.858 -17.278 1.00 55.66 190 ILE A C 1
ATOM 1407 O O . ILE A 1 190 ? -16.175 -1.798 -17.589 1.00 55.66 190 ILE A O 1
ATOM 1411 N N . PHE A 1 191 ? -15.356 -0.462 -16.010 1.00 47.59 191 PHE A N 1
ATOM 1412 C CA . PHE A 1 191 ? -16.085 -1.076 -14.896 1.00 47.59 191 PHE A CA 1
ATOM 1413 C C . PHE A 1 191 ? -17.610 -0.943 -15.057 1.00 47.59 191 PHE A C 1
ATOM 1415 O O . PHE A 1 191 ? -18.339 -1.909 -14.845 1.00 47.59 191 PHE A O 1
ATOM 1422 N N . LEU A 1 192 ? -18.116 0.208 -15.511 1.00 43.44 192 LEU A N 1
ATOM 1423 C CA . LEU A 1 192 ? -19.542 0.458 -15.753 1.00 43.44 192 LEU A CA 1
ATOM 1424 C C . LEU A 1 192 ? -20.065 -0.187 -17.050 1.00 43.44 192 LEU A C 1
ATOM 1426 O O . LEU A 1 192 ? -21.251 -0.500 -17.135 1.00 43.44 192 LEU A O 1
ATOM 1430 N N . LEU A 1 193 ? -19.222 -0.421 -18.050 1.00 51.97 193 LEU A N 1
ATOM 1431 C CA . LEU A 1 193 ? -19.566 -1.136 -19.283 1.00 51.97 193 LEU A CA 1
ATOM 1432 C C . LEU A 1 193 ? -19.490 -2.652 -19.061 1.00 51.97 193 LEU A C 1
ATOM 1434 O O . LEU A 1 193 ? -20.353 -3.401 -19.517 1.00 51.97 193 LEU A O 1
ATOM 1438 N N . THR A 1 194 ? -18.519 -3.106 -18.269 1.00 45.78 194 THR A N 1
ATOM 1439 C CA . THR A 1 194 ? -18.342 -4.516 -17.907 1.00 45.78 194 THR A CA 1
ATOM 1440 C C . THR A 1 194 ? -19.176 -4.938 -16.695 1.00 45.78 194 THR A C 1
ATOM 1442 O O . THR A 1 194 ? -19.307 -6.134 -16.462 1.00 45.78 194 THR A O 1
ATOM 1445 N N . ARG A 1 195 ? -19.856 -4.031 -15.972 1.00 47.19 195 ARG A N 1
ATOM 1446 C CA . ARG A 1 195 ? -20.705 -4.376 -14.805 1.00 47.19 195 ARG A CA 1
ATOM 1447 C C . ARG A 1 195 ? -21.768 -5.434 -15.104 1.00 47.19 195 ARG A C 1
ATOM 1449 O O . ARG A 1 195 ? -22.073 -6.259 -14.249 1.00 47.19 195 ARG A O 1
ATOM 1456 N N . ALA A 1 196 ? -22.337 -5.435 -16.309 1.00 47.91 196 ALA A N 1
ATOM 1457 C CA . ALA A 1 196 ? -23.353 -6.404 -16.716 1.00 47.91 196 ALA A CA 1
ATOM 1458 C C . ALA A 1 196 ? -22.766 -7.806 -16.999 1.00 47.91 196 ALA A C 1
ATOM 1460 O O . ALA A 1 196 ? -23.293 -8.771 -16.440 1.00 47.91 196 ALA A O 1
ATOM 1461 N N . PRO A 1 197 ? -21.685 -7.962 -17.795 1.00 51.09 197 PRO A N 1
ATOM 1462 C CA . PRO A 1 197 ? -21.017 -9.255 -17.965 1.00 51.09 197 PRO A CA 1
ATOM 1463 C C . PRO A 1 197 ? -20.253 -9.718 -16.713 1.00 51.09 197 PRO A C 1
ATOM 1465 O O . PRO A 1 197 ? -20.326 -10.896 -16.382 1.00 51.09 197 PRO A O 1
ATOM 1468 N N . VAL A 1 198 ? -19.619 -8.823 -15.952 1.00 48.75 198 VAL A N 1
ATOM 1469 C CA . VAL A 1 198 ? -18.912 -9.135 -14.694 1.00 48.75 198 VAL A CA 1
ATOM 1470 C C . VAL A 1 198 ? -19.882 -9.607 -13.622 1.00 48.75 198 VAL A C 1
ATOM 1472 O O . VAL A 1 198 ? -19.561 -10.533 -12.896 1.00 48.75 198 VAL A O 1
ATOM 1475 N N . ARG A 1 199 ? -21.104 -9.069 -13.544 1.00 48.25 199 ARG A N 1
ATOM 1476 C CA . ARG A 1 199 ? -22.119 -9.584 -12.613 1.00 48.25 199 ARG A CA 1
ATOM 1477 C C . ARG A 1 199 ? -22.596 -10.991 -12.989 1.00 48.25 199 ARG A C 1
ATOM 1479 O O . ARG A 1 199 ? -22.880 -11.777 -12.093 1.00 48.25 199 ARG A O 1
ATOM 1486 N N . ARG A 1 200 ? -22.645 -11.336 -14.282 1.00 52.22 200 ARG A N 1
ATOM 1487 C CA . ARG A 1 200 ? -22.929 -12.711 -14.744 1.00 52.22 200 ARG A CA 1
ATOM 1488 C C . ARG A 1 200 ? -21.741 -13.643 -14.491 1.00 52.22 200 ARG A C 1
ATOM 1490 O O . ARG A 1 200 ? -21.940 -14.752 -14.011 1.00 52.22 200 ARG A O 1
ATOM 1497 N N . ALA A 1 201 ? -20.520 -13.161 -14.724 1.00 52.81 201 ALA A N 1
ATOM 1498 C CA . ALA A 1 201 ? -19.289 -13.883 -14.430 1.00 52.81 201 ALA A CA 1
ATOM 1499 C C . ALA A 1 201 ? -19.118 -14.117 -12.922 1.00 52.81 201 ALA A C 1
ATOM 1501 O O . ALA A 1 201 ? -18.828 -15.230 -12.520 1.00 52.81 201 ALA A O 1
ATOM 1502 N N . LEU A 1 202 ? -19.385 -13.125 -12.070 1.00 49.25 202 LEU A N 1
ATOM 1503 C CA . LEU A 1 202 ? -19.346 -13.245 -10.609 1.00 49.25 202 LEU A CA 1
ATOM 1504 C C . LEU A 1 202 ? -20.365 -14.259 -10.093 1.00 49.25 202 LEU A C 1
ATOM 1506 O O . LEU A 1 202 ? -20.029 -15.021 -9.197 1.00 49.25 202 LEU A O 1
ATOM 1510 N N . VAL A 1 203 ? -21.562 -14.326 -10.684 1.00 54.56 203 VAL A N 1
ATOM 1511 C CA . VAL A 1 203 ? -22.542 -15.379 -10.370 1.00 54.56 203 VAL A CA 1
ATOM 1512 C C . VAL A 1 203 ? -22.018 -16.756 -10.798 1.00 54.56 203 VAL A C 1
ATOM 1514 O O . VAL A 1 203 ? -22.065 -17.684 -9.998 1.00 54.56 203 VAL A O 1
ATOM 1517 N N . SER A 1 204 ? -21.410 -16.886 -11.985 1.00 55.50 204 SER A N 1
ATOM 1518 C CA . SER A 1 204 ? -20.774 -18.151 -12.405 1.00 55.50 204 SER A CA 1
ATOM 1519 C C . SER A 1 204 ? -19.533 -18.524 -11.575 1.00 55.50 204 SER A C 1
ATOM 1521 O O . SER A 1 204 ? -19.279 -19.696 -11.324 1.00 55.50 204 SER A O 1
ATOM 1523 N N . LEU A 1 205 ? -18.780 -17.536 -11.083 1.00 50.34 205 LEU A N 1
ATOM 1524 C CA . LEU A 1 205 ? -17.624 -17.720 -10.202 1.00 50.34 205 LEU A CA 1
ATOM 1525 C C . LEU A 1 205 ? -18.063 -18.079 -8.780 1.00 50.34 205 LEU A C 1
ATOM 1527 O O . LEU A 1 205 ? -17.347 -18.793 -8.086 1.00 50.34 205 LEU A O 1
ATOM 1531 N N . GLN A 1 206 ? -19.235 -17.613 -8.351 1.00 55.00 206 GLN A N 1
ATOM 1532 C CA . GLN A 1 206 ? -19.852 -17.976 -7.080 1.00 55.00 206 GLN A CA 1
ATOM 1533 C C . GLN A 1 206 ? -20.348 -19.426 -7.098 1.00 55.00 206 GLN A C 1
ATOM 1535 O O . GLN A 1 206 ? -20.153 -20.134 -6.113 1.00 55.00 206 GLN A O 1
ATOM 1540 N N . GLU A 1 207 ? -20.867 -19.904 -8.233 1.00 52.72 207 GLU A N 1
ATOM 1541 C CA . GLU A 1 207 ? -21.151 -21.331 -8.453 1.00 52.72 207 GLU A CA 1
ATOM 1542 C C . GLU A 1 207 ? -19.872 -22.182 -8.583 1.00 52.72 207 GLU A C 1
ATOM 1544 O O . GLU A 1 207 ? -19.846 -23.322 -8.126 1.00 52.72 207 GLU A O 1
ATOM 1549 N N . ALA A 1 208 ? -18.781 -21.618 -9.118 1.00 55.81 208 ALA A N 1
ATOM 1550 C CA . ALA A 1 208 ? -17.476 -22.280 -9.237 1.00 55.81 208 ALA A CA 1
ATOM 1551 C C . ALA A 1 208 ? -16.575 -22.182 -7.979 1.00 55.81 208 ALA A C 1
ATOM 1553 O O . ALA A 1 208 ? -15.453 -22.690 -7.995 1.00 55.81 208 ALA A O 1
ATOM 1554 N N . GLY A 1 209 ? -17.016 -21.521 -6.899 1.00 57.94 209 GLY A N 1
ATOM 1555 C CA . GLY A 1 209 ? -16.260 -21.388 -5.639 1.00 57.94 209 GLY A CA 1
ATOM 1556 C C . GLY A 1 209 ? -15.119 -20.352 -5.634 1.00 57.94 209 GLY A C 1
ATOM 1557 O O . GLY A 1 209 ? -14.311 -20.317 -4.706 1.00 57.94 209 GLY A O 1
ATOM 1558 N N . TRP A 1 210 ? -15.050 -19.472 -6.634 1.00 56.28 210 TRP A N 1
ATOM 1559 C CA . TRP A 1 210 ? -13.983 -18.484 -6.859 1.00 56.28 210 TRP A CA 1
ATOM 1560 C C . TRP A 1 210 ? -14.204 -17.118 -6.180 1.00 56.28 210 TRP A C 1
ATOM 1562 O O . TRP A 1 210 ? -13.585 -16.123 -6.551 1.00 56.28 210 TRP A O 1
ATOM 1572 N N . THR A 1 211 ? -15.056 -17.025 -5.156 1.00 58.53 211 THR A N 1
ATOM 1573 C CA . THR A 1 211 ? -15.263 -15.766 -4.405 1.00 58.53 211 THR A CA 1
ATOM 1574 C C . THR A 1 211 ? -14.169 -15.478 -3.376 1.00 58.53 211 THR A C 1
ATOM 1576 O O . THR A 1 211 ? -14.068 -14.352 -2.895 1.00 58.53 211 THR A O 1
ATOM 1579 N N . GLY A 1 212 ? -13.352 -16.477 -3.023 1.00 60.31 212 GLY A N 1
ATOM 1580 C CA . GLY A 1 212 ? -12.257 -16.357 -2.049 1.00 60.31 212 GLY A CA 1
ATOM 1581 C C . GLY A 1 212 ? -11.255 -15.226 -2.344 1.00 60.31 212 GLY A C 1
ATOM 1582 O O . GLY A 1 212 ? -11.066 -14.378 -1.476 1.00 60.31 212 GLY A O 1
ATOM 1583 N N . PRO A 1 213 ? -10.684 -15.128 -3.561 1.00 60.53 213 PRO A N 1
ATOM 1584 C CA . PRO A 1 213 ? -9.740 -14.069 -3.938 1.00 60.53 213 PRO A CA 1
ATOM 1585 C C . PRO A 1 213 ? -10.286 -12.639 -3.822 1.00 60.53 213 PRO A C 1
ATOM 1587 O O . PRO A 1 213 ? -9.517 -11.690 -3.693 1.00 60.53 213 PRO A O 1
ATOM 1590 N N . LEU A 1 214 ? -11.610 -12.473 -3.882 1.00 58.12 214 LEU A N 1
ATOM 1591 C CA . LEU A 1 214 ? -12.285 -11.174 -3.829 1.00 58.12 214 LEU A CA 1
ATOM 1592 C C . LEU A 1 214 ? -12.651 -10.754 -2.398 1.00 58.12 214 LEU A C 1
ATOM 1594 O O . LEU A 1 214 ? -13.064 -9.616 -2.186 1.00 58.12 214 LEU A O 1
ATOM 1598 N N . ARG A 1 215 ? -12.504 -11.646 -1.410 1.00 60.03 215 ARG A N 1
ATOM 1599 C CA . ARG A 1 215 ? -12.766 -11.331 -0.003 1.00 60.03 215 ARG A CA 1
ATOM 1600 C C . ARG A 1 215 ? -11.524 -10.691 0.618 1.00 60.03 215 ARG A C 1
ATOM 1602 O O . ARG A 1 215 ? -10.493 -11.338 0.766 1.00 60.03 215 ARG A O 1
ATOM 1609 N N . PHE A 1 216 ? -11.648 -9.428 1.012 1.00 56.75 216 PHE A N 1
ATOM 1610 C CA . PHE A 1 216 ? -10.647 -8.733 1.814 1.00 56.75 216 PHE A CA 1
ATOM 1611 C C . PHE A 1 216 ? -10.819 -9.111 3.291 1.00 56.75 216 PHE A C 1
ATOM 1613 O O . PHE A 1 216 ? -11.873 -8.850 3.876 1.00 56.75 216 PHE A O 1
ATOM 1620 N N . ARG A 1 217 ? -9.810 -9.747 3.889 1.00 56.16 217 ARG A N 1
ATOM 1621 C CA . ARG A 1 217 ? -9.704 -9.985 5.337 1.00 56.16 217 ARG A CA 1
ATOM 1622 C C . ARG A 1 217 ? -8.286 -9.593 5.753 1.00 56.16 217 ARG A C 1
ATOM 1624 O O . ARG A 1 217 ? -7.356 -9.857 5.002 1.00 56.16 217 ARG A O 1
ATOM 1631 N N . LEU A 1 218 ? -8.179 -8.871 6.867 1.00 57.66 218 LEU A N 1
ATOM 1632 C CA . LEU A 1 218 ? -6.917 -8.468 7.480 1.00 57.66 218 LEU A CA 1
ATOM 1633 C C . LEU A 1 218 ? -6.950 -8.875 8.951 1.00 57.66 218 LEU A C 1
ATOM 1635 O O . LEU A 1 218 ? -7.602 -8.223 9.768 1.00 57.66 218 LEU A O 1
ATOM 1639 N N . ASP A 1 219 ? -6.240 -9.944 9.272 1.00 60.22 219 ASP A N 1
ATOM 1640 C CA . ASP A 1 219 ? -6.014 -10.423 10.629 1.00 60.22 219 ASP A CA 1
ATOM 1641 C C . ASP A 1 219 ? -4.665 -9.916 11.165 1.00 60.22 219 ASP A C 1
ATOM 1643 O O . ASP A 1 219 ? -3.769 -9.510 10.421 1.00 60.22 219 ASP A O 1
ATOM 1647 N N . SER A 1 220 ? -4.465 -9.970 12.485 1.00 56.16 220 SER A N 1
ATOM 1648 C CA . SER A 1 220 ? -3.237 -9.467 13.126 1.00 56.16 220 SER A CA 1
ATOM 1649 C C . SER A 1 220 ? -1.950 -10.107 12.580 1.00 56.16 220 SER A C 1
ATOM 1651 O O . SER A 1 220 ? -0.906 -9.463 12.563 1.00 56.16 220 SER A O 1
ATOM 1653 N N . VAL A 1 221 ? -2.019 -11.357 12.109 1.00 64.88 221 VAL A N 1
ATOM 1654 C CA . VAL A 1 221 ? -0.886 -12.072 11.492 1.00 64.88 221 VAL A CA 1
ATOM 1655 C C . VAL A 1 221 ? -0.533 -11.485 10.123 1.00 64.88 221 VAL A C 1
ATOM 1657 O O . VAL A 1 221 ? 0.643 -11.349 9.792 1.00 64.88 221 VAL A O 1
ATOM 1660 N N . GLU A 1 222 ? -1.537 -11.097 9.341 1.00 67.81 222 GLU A N 1
ATOM 1661 C CA . GLU A 1 222 ? -1.352 -10.534 8.001 1.00 67.81 222 GLU A CA 1
ATOM 1662 C C . GLU A 1 222 ? -0.750 -9.129 8.085 1.00 67.81 222 GLU A C 1
ATOM 1664 O O . GLU A 1 222 ? 0.114 -8.786 7.284 1.00 67.81 222 GLU A O 1
ATOM 1669 N N . VAL A 1 223 ? -1.102 -8.356 9.117 1.00 67.62 223 VAL A N 1
ATOM 1670 C CA . VAL A 1 223 ? -0.464 -7.059 9.404 1.00 67.62 223 VAL A CA 1
ATOM 1671 C C . VAL A 1 223 ? 1.034 -7.217 9.688 1.00 67.62 223 VAL A C 1
ATOM 1673 O O . VAL A 1 223 ? 1.846 -6.465 9.151 1.00 67.62 223 VAL A O 1
ATOM 1676 N N . VAL A 1 224 ? 1.427 -8.214 10.488 1.00 69.25 224 VAL A N 1
ATOM 1677 C CA . VAL A 1 224 ? 2.850 -8.490 10.765 1.00 69.25 224 VAL A CA 1
ATOM 1678 C C . VAL A 1 224 ? 3.580 -8.938 9.496 1.00 69.25 224 VAL A C 1
ATOM 1680 O O . VAL A 1 224 ? 4.698 -8.488 9.238 1.00 69.25 224 VAL A O 1
ATOM 1683 N N . LEU A 1 225 ? 2.941 -9.774 8.672 1.00 76.94 225 LEU A N 1
ATOM 1684 C CA . LEU A 1 225 ? 3.495 -10.202 7.387 1.00 76.94 225 LEU A CA 1
ATOM 1685 C C . LEU A 1 225 ? 3.719 -9.016 6.440 1.00 76.94 225 LEU A C 1
ATOM 1687 O O . LEU A 1 225 ? 4.770 -8.953 5.804 1.00 76.94 225 LEU A O 1
ATOM 1691 N N . ILE A 1 226 ? 2.773 -8.071 6.372 1.00 75.19 226 ILE A N 1
ATOM 1692 C CA . ILE A 1 226 ? 2.901 -6.846 5.570 1.00 75.19 226 ILE A CA 1
ATOM 1693 C C . ILE A 1 226 ? 4.160 -6.074 5.975 1.00 75.19 226 ILE A C 1
ATOM 1695 O O . ILE A 1 226 ? 4.962 -5.734 5.108 1.00 75.19 226 ILE A O 1
ATOM 1699 N N . LEU A 1 227 ? 4.375 -5.846 7.275 1.00 72.44 227 LEU A N 1
ATOM 1700 C CA . LEU A 1 227 ? 5.550 -5.119 7.774 1.00 72.44 227 LEU A CA 1
ATOM 1701 C C . LEU A 1 227 ? 6.868 -5.836 7.451 1.00 72.44 227 LEU A C 1
ATOM 1703 O O . LEU A 1 227 ? 7.827 -5.199 7.017 1.00 72.44 227 LEU A O 1
ATOM 1707 N N . ALA A 1 228 ? 6.915 -7.160 7.613 1.00 79.56 228 ALA A N 1
ATOM 1708 C CA . ALA A 1 228 ? 8.099 -7.947 7.270 1.00 79.56 228 ALA A CA 1
ATOM 1709 C C . ALA A 1 228 ? 8.399 -7.904 5.761 1.00 79.56 228 ALA A C 1
ATOM 1711 O O . ALA A 1 228 ? 9.546 -7.726 5.354 1.00 79.56 228 ALA A O 1
ATOM 1712 N N . CYS A 1 229 ? 7.364 -8.022 4.926 1.00 89.19 229 CYS A N 1
ATOM 1713 C CA . CYS A 1 229 ? 7.500 -7.981 3.472 1.00 89.19 229 CYS A CA 1
ATOM 1714 C C . CYS A 1 229 ? 7.892 -6.587 2.963 1.00 89.19 229 CYS A C 1
ATOM 1716 O O . CYS A 1 229 ? 8.697 -6.489 2.039 1.00 89.19 229 CYS A O 1
ATOM 1718 N N . LEU A 1 230 ? 7.394 -5.522 3.601 1.00 82.12 230 LEU A N 1
ATOM 1719 C CA . LEU A 1 230 ? 7.866 -4.156 3.371 1.00 82.12 230 LEU A CA 1
ATOM 1720 C C . LEU A 1 230 ? 9.374 -4.066 3.632 1.00 82.12 230 LEU A C 1
ATOM 1722 O O . LEU A 1 230 ? 10.115 -3.644 2.748 1.00 82.12 230 LEU A O 1
ATOM 1726 N N . GLY A 1 231 ? 9.839 -4.534 4.795 1.00 75.12 231 GLY A N 1
ATOM 1727 C CA . GLY A 1 231 ? 11.267 -4.564 5.126 1.00 75.12 231 GLY A CA 1
ATOM 1728 C C . GLY A 1 231 ? 12.109 -5.347 4.112 1.00 75.12 231 GLY A C 1
ATOM 1729 O O . GLY A 1 231 ? 13.188 -4.896 3.735 1.00 75.12 231 GLY A O 1
ATOM 1730 N N . LEU A 1 232 ? 11.598 -6.479 3.615 1.00 90.44 232 LEU A N 1
ATOM 1731 C CA . LEU A 1 232 ? 12.276 -7.289 2.598 1.00 90.44 232 LEU A CA 1
ATOM 1732 C C . LEU A 1 232 ? 12.444 -6.540 1.268 1.00 90.44 232 LEU A C 1
ATOM 1734 O O . LEU A 1 232 ? 13.527 -6.571 0.688 1.00 90.44 232 LEU A O 1
ATOM 1738 N N . ASN A 1 233 ? 11.397 -5.853 0.805 1.00 92.31 233 ASN A N 1
ATOM 1739 C CA . ASN A 1 233 ? 11.451 -5.027 -0.404 1.00 92.31 233 ASN A CA 1
ATOM 1740 C C . ASN A 1 233 ? 12.458 -3.880 -0.252 1.00 92.31 233 ASN A C 1
ATOM 1742 O O . ASN A 1 233 ? 13.284 -3.660 -1.133 1.00 92.31 233 ASN A O 1
ATOM 1746 N N . PHE A 1 234 ? 12.435 -3.198 0.897 1.00 84.62 234 PHE A N 1
ATOM 1747 C CA . PHE A 1 234 ? 13.381 -2.129 1.218 1.00 84.62 234 PHE A CA 1
ATOM 1748 C C . PHE A 1 234 ? 14.831 -2.608 1.210 1.00 84.62 234 PHE A C 1
ATOM 1750 O O . PHE A 1 234 ? 15.689 -1.958 0.619 1.00 84.62 234 PHE A O 1
ATOM 1757 N N . ALA A 1 235 ? 15.102 -3.749 1.843 1.00 84.50 235 ALA A N 1
ATOM 1758 C CA . ALA A 1 235 ? 16.436 -4.332 1.876 1.00 84.50 235 ALA A CA 1
ATOM 1759 C C . ALA A 1 235 ? 16.911 -4.739 0.474 1.00 84.50 235 ALA A C 1
ATOM 1761 O O . ALA A 1 235 ? 18.040 -4.426 0.102 1.00 84.50 235 ALA A O 1
ATOM 1762 N N . GLY A 1 236 ? 16.051 -5.393 -0.313 1.00 89.56 236 GLY A N 1
ATOM 1763 C CA . GLY A 1 236 ? 16.370 -5.785 -1.687 1.00 89.56 236 GLY A CA 1
ATOM 1764 C C . GLY A 1 236 ? 16.704 -4.583 -2.568 1.00 89.56 236 GLY A C 1
ATOM 1765 O O . GLY A 1 236 ? 17.754 -4.568 -3.212 1.00 89.56 236 GLY A O 1
ATOM 1766 N N . HIS A 1 237 ? 15.879 -3.538 -2.507 1.00 87.81 237 HIS A N 1
ATOM 1767 C CA . HIS A 1 237 ? 16.110 -2.309 -3.258 1.00 87.81 237 HIS A CA 1
ATOM 1768 C C . HIS A 1 237 ? 17.379 -1.570 -2.804 1.00 87.81 237 HIS A C 1
ATOM 1770 O O . HIS A 1 237 ? 18.185 -1.151 -3.632 1.00 87.81 237 HIS A O 1
ATOM 1776 N N . ALA A 1 238 ? 17.625 -1.479 -1.493 1.00 82.06 238 ALA A N 1
ATOM 1777 C CA . ALA A 1 238 ? 18.848 -0.879 -0.962 1.00 82.06 238 ALA A CA 1
ATOM 1778 C C . ALA A 1 238 ? 20.113 -1.622 -1.427 1.00 82.06 238 ALA A C 1
ATOM 1780 O O . ALA A 1 238 ? 21.108 -0.980 -1.756 1.00 82.06 238 ALA A O 1
ATOM 1781 N N . ILE A 1 239 ? 20.078 -2.958 -1.500 1.00 86.88 239 ILE A N 1
ATOM 1782 C CA . ILE A 1 239 ? 21.177 -3.770 -2.044 1.00 86.88 239 ILE A CA 1
ATOM 1783 C C . ILE A 1 239 ? 21.361 -3.487 -3.538 1.00 86.88 239 ILE A C 1
ATOM 1785 O O . ILE A 1 239 ? 22.490 -3.270 -3.978 1.00 86.88 239 ILE A O 1
ATOM 1789 N N . ALA A 1 240 ? 20.277 -3.456 -4.315 1.00 88.94 240 ALA A N 1
ATOM 1790 C CA . ALA A 1 240 ? 20.352 -3.171 -5.745 1.00 88.94 240 ALA A CA 1
ATOM 1791 C C . ALA A 1 240 ? 21.019 -1.818 -6.024 1.00 88.94 240 ALA A C 1
ATOM 1793 O O . ALA A 1 240 ? 21.937 -1.745 -6.842 1.00 88.94 240 ALA A O 1
ATOM 1794 N N . VAL A 1 241 ? 20.633 -0.784 -5.274 1.00 83.25 241 VAL A N 1
ATOM 1795 C CA . VAL A 1 241 ? 21.229 0.554 -5.368 1.00 83.25 241 VAL A CA 1
ATOM 1796 C C . VAL A 1 241 ? 22.684 0.555 -4.891 1.00 83.25 241 VAL A C 1
ATOM 1798 O O . VAL A 1 241 ? 23.556 1.052 -5.599 1.00 83.25 241 VAL A O 1
ATOM 1801 N N . ALA A 1 242 ? 22.982 -0.039 -3.730 1.00 84.69 242 ALA A N 1
ATOM 1802 C CA . ALA A 1 242 ? 24.330 -0.038 -3.155 1.00 84.69 242 ALA A CA 1
ATOM 1803 C C . ALA A 1 242 ? 25.372 -0.716 -4.061 1.00 84.69 242 ALA A C 1
ATOM 1805 O O . ALA A 1 242 ? 26.517 -0.271 -4.129 1.00 84.69 242 ALA A O 1
ATOM 1806 N N . PHE A 1 243 ? 24.975 -1.776 -4.769 1.00 89.00 243 PHE A N 1
ATOM 1807 C CA . PHE A 1 243 ? 25.850 -2.522 -5.675 1.00 89.00 243 PHE A CA 1
ATOM 1808 C C . PHE A 1 243 ? 25.696 -2.125 -7.151 1.00 89.00 243 PHE A C 1
ATOM 1810 O O . PHE A 1 243 ? 26.336 -2.743 -8.000 1.00 89.00 243 PHE A O 1
ATOM 1817 N N . ASN A 1 244 ? 24.886 -1.105 -7.469 1.00 86.69 244 ASN A N 1
ATOM 1818 C CA . ASN A 1 244 ? 24.563 -0.693 -8.842 1.00 86.69 244 ASN A CA 1
ATOM 1819 C C . ASN A 1 244 ? 24.132 -1.875 -9.730 1.00 86.69 244 ASN A C 1
ATOM 1821 O O . ASN A 1 244 ? 24.587 -2.027 -10.868 1.00 86.69 244 ASN A O 1
ATOM 1825 N N . LEU A 1 245 ? 23.282 -2.751 -9.191 1.00 90.06 245 LEU A N 1
ATOM 1826 C CA . LEU A 1 245 ? 22.776 -3.895 -9.939 1.00 90.06 245 LEU A CA 1
ATOM 1827 C C . LEU A 1 245 ? 21.900 -3.416 -11.108 1.00 90.06 245 LEU A C 1
ATOM 1829 O O . LEU A 1 245 ? 21.189 -2.420 -10.978 1.00 90.06 245 LEU A O 1
ATOM 1833 N N . PRO A 1 246 ? 21.878 -4.137 -12.242 1.00 90.94 246 PRO A N 1
ATOM 1834 C CA . PRO A 1 246 ? 21.050 -3.777 -13.392 1.00 90.94 246 PRO A CA 1
ATOM 1835 C C . PRO A 1 246 ? 19.562 -4.147 -13.195 1.00 90.94 246 PRO A C 1
ATOM 1837 O O . PRO A 1 246 ? 18.913 -4.553 -14.154 1.00 90.94 246 PRO A O 1
ATOM 1840 N N . LEU A 1 247 ? 19.044 -4.080 -11.959 1.00 91.38 247 LEU A N 1
ATOM 1841 C CA . LEU A 1 247 ? 17.750 -4.619 -11.502 1.00 91.38 247 LEU A CA 1
ATOM 1842 C C . LEU A 1 247 ? 17.198 -3.791 -10.324 1.00 91.38 247 LEU A C 1
ATOM 1844 O O . LEU A 1 247 ? 17.949 -3.033 -9.715 1.00 91.38 247 LEU A O 1
ATOM 1848 N N . PHE A 1 248 ? 15.928 -3.988 -9.947 1.00 86.44 248 PHE A N 1
ATOM 1849 C CA . PHE A 1 248 ? 15.279 -3.244 -8.854 1.00 86.44 248 PHE A CA 1
ATOM 1850 C C . PHE A 1 248 ? 15.251 -3.994 -7.513 1.00 86.44 248 PHE A C 1
ATOM 1852 O O . PHE A 1 248 ? 15.428 -3.372 -6.466 1.00 86.44 248 PHE A O 1
ATOM 1859 N N . LEU A 1 249 ? 15.023 -5.313 -7.537 1.00 89.81 249 LEU A N 1
ATOM 1860 C CA . LEU A 1 249 ? 14.905 -6.225 -6.386 1.00 89.81 249 LEU A CA 1
ATOM 1861 C C . LEU A 1 249 ? 13.915 -5.780 -5.292 1.00 89.81 249 LEU A C 1
ATOM 1863 O O . LEU A 1 249 ? 14.055 -6.128 -4.119 1.00 89.81 249 LEU A O 1
ATOM 1867 N N . ASP A 1 250 ? 12.874 -5.056 -5.678 1.00 89.69 250 ASP A N 1
ATOM 1868 C CA . ASP A 1 250 ? 11.957 -4.328 -4.792 1.00 89.69 250 ASP A CA 1
ATOM 1869 C C . ASP A 1 250 ? 10.617 -5.043 -4.536 1.00 89.69 250 ASP A C 1
ATOM 1871 O O . ASP A 1 250 ? 9.733 -4.511 -3.866 1.00 89.69 250 ASP A O 1
ATOM 1875 N N . SER A 1 251 ? 10.431 -6.239 -5.097 1.00 94.94 251 SER A N 1
ATOM 1876 C CA . SER A 1 251 ? 9.117 -6.894 -5.184 1.00 94.94 251 SER A CA 1
ATOM 1877 C C . SER A 1 251 ? 9.086 -8.323 -4.634 1.00 94.94 251 SER A C 1
ATOM 1879 O O . SER A 1 251 ? 8.044 -8.983 -4.673 1.00 94.94 251 SER A O 1
ATOM 1881 N N . THR A 1 252 ? 10.180 -8.801 -4.033 1.00 96.38 252 THR A N 1
ATOM 1882 C CA . THR A 1 252 ? 10.240 -10.134 -3.401 1.00 96.38 252 THR A CA 1
ATOM 1883 C C . THR A 1 252 ? 9.216 -10.275 -2.272 1.00 96.38 252 THR A C 1
ATOM 1885 O O . THR A 1 252 ? 8.450 -11.237 -2.239 1.00 96.38 252 THR A O 1
ATOM 1888 N N . GLY A 1 253 ? 9.152 -9.301 -1.362 1.00 92.81 253 GLY A N 1
ATOM 1889 C CA . GLY A 1 253 ? 8.163 -9.236 -0.285 1.00 92.81 253 GLY A CA 1
ATOM 1890 C C . GLY A 1 253 ? 6.737 -9.062 -0.805 1.00 92.81 253 GLY A C 1
ATOM 1891 O O . GLY A 1 253 ? 5.817 -9.691 -0.289 1.00 92.81 253 GLY A O 1
ATOM 1892 N N . THR A 1 254 ? 6.553 -8.286 -1.872 1.00 93.50 254 THR A N 1
ATOM 1893 C CA . THR A 1 254 ? 5.257 -8.100 -2.552 1.00 93.50 254 THR A CA 1
ATOM 1894 C C . THR A 1 254 ? 4.692 -9.430 -3.055 1.00 93.50 254 THR A C 1
ATOM 1896 O O . THR A 1 254 ? 3.542 -9.785 -2.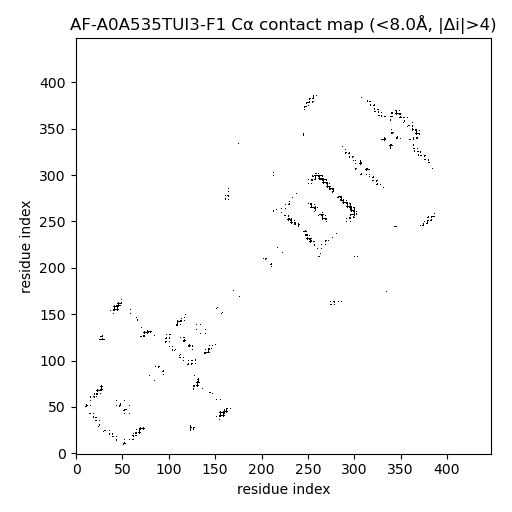776 1.00 93.50 254 THR A O 1
ATOM 1899 N N . ILE A 1 255 ? 5.522 -10.208 -3.755 1.00 95.81 255 ILE A N 1
ATOM 1900 C CA . ILE A 1 255 ? 5.151 -11.520 -4.295 1.00 95.81 255 ILE A CA 1
ATOM 1901 C C . ILE A 1 255 ? 4.956 -12.528 -3.157 1.00 95.81 255 ILE A C 1
ATOM 1903 O O . ILE A 1 255 ? 3.966 -13.262 -3.164 1.00 95.81 255 ILE A O 1
ATOM 1907 N N . LEU A 1 256 ? 5.847 -12.534 -2.159 1.00 94.62 256 LEU A N 1
ATOM 1908 C CA . LEU A 1 256 ? 5.774 -13.400 -0.977 1.00 94.62 256 LEU A CA 1
ATOM 1909 C C . LEU A 1 256 ? 4.457 -13.208 -0.210 1.00 94.62 256 LEU A C 1
ATOM 1911 O O . LEU A 1 256 ? 3.748 -14.178 0.071 1.00 94.62 256 LEU A O 1
ATOM 1915 N N . ALA A 1 257 ? 4.103 -11.957 0.082 1.00 89.94 257 ALA A N 1
ATOM 1916 C CA . ALA A 1 257 ? 2.850 -11.599 0.733 1.00 89.94 257 ALA A CA 1
ATOM 1917 C C . ALA A 1 257 ? 1.640 -12.058 -0.090 1.00 89.94 257 ALA A C 1
ATOM 1919 O O . ALA A 1 257 ? 0.699 -12.628 0.464 1.00 89.94 257 ALA A O 1
ATOM 1920 N N . GLY A 1 258 ? 1.695 -11.894 -1.416 1.00 89.19 258 GLY A N 1
ATOM 1921 C CA . GLY A 1 258 ? 0.676 -12.403 -2.330 1.00 89.19 258 GLY A CA 1
ATOM 1922 C C . GLY A 1 258 ? 0.496 -13.916 -2.206 1.00 89.19 258 GLY A C 1
ATOM 1923 O O . GLY A 1 258 ? -0.599 -14.396 -1.907 1.00 89.19 258 GLY A O 1
ATOM 1924 N N . VAL A 1 259 ? 1.565 -14.696 -2.379 1.00 90.06 259 VAL A N 1
ATOM 1925 C CA . VAL A 1 259 ? 1.465 -16.167 -2.377 1.00 90.06 259 VAL A CA 1
ATOM 1926 C C . VAL A 1 259 ? 1.072 -16.747 -1.006 1.00 90.06 259 VAL A C 1
ATOM 1928 O O . VAL A 1 259 ? 0.413 -17.793 -0.947 1.00 90.06 259 VAL A O 1
ATOM 1931 N N . ILE A 1 260 ? 1.408 -16.067 0.098 1.00 86.94 260 ILE A N 1
ATOM 1932 C CA . ILE A 1 260 ? 1.089 -16.509 1.468 1.00 86.94 260 ILE A CA 1
ATOM 1933 C C . ILE A 1 260 ? -0.295 -16.042 1.938 1.00 86.94 260 ILE A C 1
ATOM 1935 O O . ILE A 1 260 ? -1.037 -16.854 2.493 1.00 86.94 260 ILE A O 1
ATOM 1939 N N . ALA A 1 261 ? -0.647 -14.773 1.737 1.00 81.31 261 ALA A N 1
ATOM 1940 C CA . ALA A 1 261 ? -1.830 -14.149 2.342 1.00 81.31 261 ALA A CA 1
ATOM 1941 C C . ALA A 1 261 ? -2.889 -13.699 1.319 1.00 81.31 261 ALA A C 1
ATOM 1943 O O . ALA A 1 261 ? -4.013 -13.370 1.683 1.00 81.31 261 ALA A O 1
ATOM 1944 N N . GLY A 1 262 ? -2.583 -13.768 0.023 1.00 83.38 262 GLY A N 1
ATOM 1945 C CA . GLY A 1 262 ? -3.539 -13.547 -1.056 1.00 83.38 262 GLY A CA 1
ATOM 1946 C C . GLY A 1 262 ? -3.438 -12.176 -1.740 1.00 83.38 262 GLY A C 1
ATOM 1947 O O . GLY A 1 262 ? -2.588 -11.354 -1.393 1.00 83.38 262 GLY A O 1
ATOM 1948 N N . PRO A 1 263 ? -4.300 -11.933 -2.751 1.00 80.69 263 PRO A N 1
ATOM 1949 C CA . PRO A 1 263 ? -4.148 -10.848 -3.723 1.00 80.69 263 PRO A CA 1
ATOM 1950 C C . PRO A 1 263 ? -4.082 -9.463 -3.094 1.00 80.69 263 PRO A C 1
ATOM 1952 O O . PRO A 1 263 ? -3.198 -8.672 -3.403 1.00 80.69 263 PRO A O 1
ATOM 1955 N N . TRP A 1 264 ? -5.000 -9.175 -2.176 1.00 81.69 264 TRP A N 1
ATOM 1956 C CA . TRP A 1 264 ? -5.088 -7.853 -1.573 1.00 81.69 264 TRP A CA 1
ATOM 1957 C C . TRP A 1 264 ? -3.902 -7.539 -0.672 1.00 81.69 264 TRP A C 1
ATOM 1959 O O . TRP A 1 264 ? -3.418 -6.411 -0.682 1.00 81.69 264 TRP A O 1
ATOM 1969 N N . VAL A 1 265 ? -3.411 -8.528 0.077 1.00 81.75 265 VAL A N 1
ATOM 1970 C CA . VAL A 1 265 ? -2.256 -8.354 0.963 1.00 81.75 265 VAL A CA 1
ATOM 1971 C C . VAL A 1 265 ? -0.993 -8.131 0.133 1.00 81.75 265 VAL A C 1
ATOM 1973 O O . VAL A 1 265 ? -0.292 -7.148 0.358 1.00 81.75 265 VAL A O 1
ATOM 1976 N N . GLY A 1 266 ? -0.757 -8.969 -0.884 1.00 84.00 266 GLY A N 1
ATOM 1977 C CA . GLY A 1 266 ? 0.354 -8.793 -1.826 1.00 84.00 266 GLY A CA 1
ATOM 1978 C C . GLY A 1 266 ? 0.314 -7.446 -2.543 1.00 84.00 266 GLY A C 1
ATOM 1979 O O . GLY A 1 266 ? 1.302 -6.716 -2.538 1.00 84.00 266 GLY A O 1
ATOM 1980 N N . GLY A 1 267 ? -0.843 -7.074 -3.098 1.00 83.19 267 GLY A N 1
ATOM 1981 C CA . GLY A 1 267 ? -1.012 -5.784 -3.765 1.00 83.19 267 GLY A CA 1
ATOM 1982 C C . GLY A 1 267 ? -0.754 -4.602 -2.826 1.00 83.19 267 GLY A C 1
ATOM 1983 O O . GLY A 1 267 ? -0.049 -3.662 -3.190 1.00 83.19 267 GLY A O 1
ATOM 1984 N N . SER A 1 268 ? -1.255 -4.673 -1.589 1.00 81.56 268 SER A N 1
ATOM 1985 C CA . SER A 1 268 ? -1.068 -3.614 -0.589 1.00 81.56 268 SER A CA 1
ATOM 1986 C C . SER A 1 268 ? 0.403 -3.437 -0.220 1.00 81.56 268 SER A C 1
ATOM 1988 O O . SER A 1 268 ? 0.869 -2.303 -0.158 1.00 81.56 268 SER A O 1
ATOM 1990 N N . VAL A 1 269 ? 1.152 -4.532 -0.033 1.00 83.00 269 VAL A N 1
ATOM 1991 C CA . VAL A 1 269 ? 2.605 -4.468 0.205 1.00 83.00 269 VAL A CA 1
ATOM 1992 C C . VAL A 1 269 ? 3.304 -3.754 -0.946 1.00 83.00 269 VAL A C 1
ATOM 1994 O O . VAL A 1 269 ? 4.054 -2.819 -0.693 1.00 83.00 269 VAL A O 1
ATOM 1997 N N . GLY A 1 270 ? 3.019 -4.133 -2.195 1.00 81.25 270 GLY A N 1
ATOM 1998 C CA . GLY A 1 270 ? 3.651 -3.517 -3.363 1.00 81.25 270 GLY A CA 1
ATOM 1999 C C . GLY A 1 270 ? 3.352 -2.025 -3.502 1.00 81.25 270 GLY A C 1
ATOM 2000 O O . GLY A 1 270 ? 4.258 -1.228 -3.737 1.00 81.25 270 GLY A O 1
ATOM 2001 N N . PHE A 1 271 ? 2.094 -1.636 -3.303 1.00 81.25 271 PHE A N 1
ATOM 2002 C CA . PHE A 1 271 ? 1.690 -0.232 -3.350 1.00 81.25 271 PHE A CA 1
ATOM 2003 C C . PHE A 1 271 ? 2.374 0.593 -2.255 1.00 81.25 271 PHE A C 1
ATOM 2005 O O . PHE A 1 271 ? 2.979 1.628 -2.531 1.00 81.25 271 PHE A O 1
ATOM 2012 N N . VAL A 1 272 ? 2.315 0.110 -1.012 1.00 76.50 272 VAL A N 1
ATOM 2013 C CA . VAL A 1 272 ? 2.895 0.794 0.148 1.00 76.50 272 VAL A CA 1
ATOM 2014 C C . VAL A 1 272 ? 4.419 0.865 0.026 1.00 76.50 272 VAL A C 1
ATOM 2016 O O . VAL A 1 272 ? 4.977 1.931 0.265 1.00 76.50 272 VAL A O 1
ATOM 2019 N N . SER A 1 273 ? 5.093 -0.210 -0.398 1.00 81.06 273 SER A N 1
ATOM 2020 C CA . SER A 1 273 ? 6.549 -0.238 -0.604 1.00 81.06 273 SER A CA 1
ATOM 2021 C C . SER A 1 273 ? 7.027 0.890 -1.505 1.00 81.06 273 SER A C 1
ATOM 2023 O O . SER A 1 273 ? 7.948 1.607 -1.128 1.00 81.06 273 SER A O 1
ATOM 2025 N N . ASN A 1 274 ? 6.377 1.088 -2.650 1.00 78.56 274 ASN A N 1
ATOM 2026 C CA . ASN A 1 274 ? 6.802 2.084 -3.631 1.00 78.56 274 ASN A CA 1
ATOM 2027 C C . ASN A 1 274 ? 6.500 3.513 -3.172 1.00 78.56 274 ASN A C 1
ATOM 2029 O O . ASN A 1 274 ? 7.307 4.421 -3.379 1.00 78.56 274 ASN A O 1
ATOM 2033 N N . LEU A 1 275 ? 5.385 3.714 -2.465 1.00 70.69 275 LEU A N 1
ATOM 2034 C CA . LEU A 1 275 ? 5.087 5.005 -1.856 1.00 70.69 275 LEU A CA 1
ATOM 2035 C C . LEU A 1 275 ? 6.079 5.364 -0.740 1.00 70.69 275 LEU A C 1
ATOM 2037 O O . LEU A 1 275 ? 6.525 6.509 -0.666 1.00 70.69 275 LEU A O 1
ATOM 2041 N N . VAL A 1 276 ? 6.464 4.415 0.120 1.00 68.88 276 VAL A N 1
ATOM 2042 C CA . VAL A 1 276 ? 7.479 4.696 1.150 1.00 68.88 276 VAL A CA 1
ATOM 2043 C C . VAL A 1 276 ? 8.842 4.887 0.475 1.00 68.88 276 VAL A C 1
ATOM 2045 O O . VAL A 1 276 ? 9.531 5.858 0.778 1.00 68.88 276 VAL A O 1
ATOM 2048 N N . GLY A 1 277 ? 9.192 4.022 -0.483 1.00 65.94 277 GLY A N 1
ATOM 2049 C CA . GLY A 1 277 ? 10.469 4.032 -1.202 1.00 65.94 277 GLY A CA 1
ATOM 2050 C C . GLY A 1 277 ? 10.747 5.361 -1.897 1.00 65.94 277 GLY A C 1
ATOM 2051 O O . GLY A 1 277 ? 11.875 5.856 -1.844 1.00 65.94 277 GLY A O 1
ATOM 2052 N N . SER A 1 278 ? 9.696 5.994 -2.424 1.00 68.12 278 SER A N 1
ATOM 2053 C CA . SER A 1 278 ? 9.777 7.316 -3.050 1.00 68.12 278 SER A CA 1
ATOM 2054 C C . SER A 1 278 ? 10.178 8.472 -2.141 1.00 68.12 278 SER A C 1
ATOM 2056 O O . SER A 1 278 ? 10.609 9.515 -2.619 1.00 68.12 278 SER A O 1
ATOM 2058 N N . ASN A 1 279 ? 10.112 8.298 -0.824 1.00 58.38 279 ASN A N 1
ATOM 2059 C CA . ASN A 1 279 ? 10.575 9.320 0.116 1.00 58.38 279 ASN A CA 1
ATOM 2060 C C . ASN A 1 279 ? 11.980 9.077 0.644 1.00 58.38 279 ASN A C 1
ATOM 2062 O O . ASN A 1 279 ? 12.515 9.927 1.355 1.00 58.38 279 ASN A O 1
ATOM 2066 N N . THR A 1 280 ? 12.550 7.911 0.359 1.00 63.81 280 THR A N 1
ATOM 2067 C CA . THR A 1 280 ? 13.748 7.434 1.047 1.00 63.81 280 THR A CA 1
ATOM 2068 C C . THR A 1 280 ? 14.878 7.086 0.096 1.00 63.81 280 THR A C 1
ATOM 2070 O O . THR A 1 280 ? 16.011 7.455 0.379 1.00 63.81 280 THR A O 1
ATOM 2073 N N . ILE A 1 281 ? 14.595 6.354 -0.986 1.00 66.69 281 ILE A N 1
ATOM 2074 C CA . ILE A 1 281 ? 15.631 5.746 -1.833 1.00 66.69 281 ILE A CA 1
ATOM 2075 C C . ILE A 1 281 ? 15.529 6.265 -3.268 1.00 66.69 281 ILE A C 1
ATOM 2077 O O . ILE A 1 281 ? 16.503 6.812 -3.772 1.00 66.69 281 ILE A O 1
ATOM 2081 N N . ASP A 1 282 ? 14.357 6.145 -3.898 1.00 68.56 282 ASP A N 1
ATOM 2082 C CA . ASP A 1 282 ? 14.157 6.531 -5.300 1.00 68.56 282 ASP A CA 1
ATOM 2083 C C . ASP A 1 282 ? 12.901 7.403 -5.459 1.00 68.56 282 ASP A C 1
ATOM 2085 O O . ASP A 1 282 ? 11.797 6.859 -5.497 1.00 68.56 282 ASP A O 1
ATOM 2089 N N . PRO A 1 283 ? 13.038 8.736 -5.601 1.00 67.31 283 PRO A N 1
ATOM 2090 C CA . PRO A 1 283 ? 11.919 9.673 -5.749 1.00 67.31 283 PRO A CA 1
ATOM 2091 C C . PRO A 1 283 ? 10.917 9.335 -6.860 1.00 67.31 283 PRO A C 1
ATOM 2093 O O . PRO A 1 283 ? 9.753 9.734 -6.782 1.00 67.31 283 PRO A O 1
ATOM 2096 N N . ILE A 1 284 ? 11.344 8.584 -7.876 1.00 72.19 284 ILE A N 1
ATOM 2097 C CA . ILE A 1 284 ? 10.541 8.232 -9.052 1.00 72.19 284 ILE A CA 1
ATOM 2098 C C . ILE A 1 284 ? 9.701 6.968 -8.771 1.00 72.19 284 ILE A C 1
ATOM 2100 O O . ILE A 1 284 ? 8.808 6.641 -9.542 1.00 72.19 284 ILE A O 1
ATOM 2104 N N . ALA A 1 285 ? 9.884 6.275 -7.642 1.00 73.56 285 ALA A N 1
ATOM 2105 C CA . ALA A 1 285 ? 9.209 5.002 -7.361 1.00 73.56 285 ALA A CA 1
ATOM 2106 C C . ALA A 1 285 ? 7.672 5.096 -7.207 1.00 73.56 285 ALA A C 1
ATOM 2108 O O . ALA A 1 285 ? 6.967 4.105 -7.410 1.00 73.56 285 ALA A O 1
ATOM 2109 N N . ALA A 1 286 ? 7.119 6.263 -6.858 1.00 72.56 286 ALA A N 1
ATOM 2110 C CA . ALA A 1 286 ? 5.713 6.384 -6.456 1.00 72.56 286 ALA A CA 1
ATOM 2111 C C . ALA A 1 286 ? 4.686 5.976 -7.533 1.00 72.56 286 ALA A C 1
ATOM 2113 O O . ALA A 1 286 ? 3.773 5.208 -7.205 1.00 72.56 286 ALA A O 1
ATOM 2114 N N . PRO A 1 287 ? 4.802 6.407 -8.807 1.00 73.75 287 PRO A N 1
ATOM 2115 C CA . PRO A 1 287 ? 3.866 6.016 -9.862 1.00 73.75 287 PRO A CA 1
ATOM 2116 C C . PRO A 1 287 ? 3.873 4.506 -10.130 1.00 73.75 287 PRO A C 1
ATOM 2118 O O . PRO A 1 287 ? 2.826 3.922 -10.422 1.00 73.75 287 PRO A O 1
ATOM 2121 N N . TYR A 1 288 ? 5.016 3.839 -9.930 1.00 82.88 288 TYR A N 1
ATOM 2122 C CA . TYR A 1 288 ? 5.131 2.384 -10.060 1.00 82.88 288 TYR A CA 1
ATOM 2123 C C . TYR A 1 288 ? 4.411 1.628 -8.938 1.00 82.88 288 TYR A C 1
ATOM 2125 O O . TYR A 1 288 ? 4.280 0.409 -9.012 1.00 82.88 288 TYR A O 1
ATOM 2133 N N . GLY A 1 289 ? 3.895 2.299 -7.902 1.00 78.62 289 GLY A N 1
ATOM 2134 C CA . GLY A 1 289 ? 3.081 1.653 -6.867 1.00 78.62 289 GLY A CA 1
ATOM 2135 C C . GLY A 1 289 ? 1.860 0.921 -7.431 1.00 78.62 289 GLY A C 1
ATOM 2136 O O . GLY A 1 289 ? 1.497 -0.141 -6.926 1.00 78.62 289 GLY A O 1
ATOM 2137 N N . ILE A 1 290 ? 1.265 1.422 -8.519 1.00 75.56 290 ILE A N 1
ATOM 2138 C CA . ILE A 1 290 ? 0.158 0.745 -9.219 1.00 75.56 290 ILE A CA 1
ATOM 2139 C C . ILE A 1 290 ? 0.646 -0.546 -9.895 1.00 75.56 290 ILE A C 1
ATOM 2141 O O . ILE A 1 290 ? -0.044 -1.566 -9.846 1.00 75.56 290 ILE A O 1
ATOM 2145 N N . VAL A 1 291 ? 1.848 -0.519 -10.478 1.00 84.00 291 VAL A N 1
ATOM 2146 C CA . VAL A 1 291 ? 2.494 -1.690 -11.089 1.00 84.00 291 VAL A CA 1
ATOM 2147 C C . VAL A 1 291 ? 2.768 -2.749 -10.021 1.00 84.00 291 VAL A C 1
ATOM 2149 O O . VAL A 1 291 ? 2.326 -3.892 -10.148 1.00 84.00 291 VAL A O 1
ATOM 2152 N N . SER A 1 292 ? 3.397 -2.356 -8.912 1.00 88.25 292 SER A N 1
ATOM 2153 C CA . SER A 1 292 ? 3.674 -3.249 -7.784 1.00 88.25 292 SER A CA 1
ATOM 2154 C C . SER A 1 292 ? 2.402 -3.798 -7.133 1.00 88.25 292 SER A C 1
ATOM 2156 O O . SER A 1 292 ? 2.379 -4.966 -6.738 1.00 88.25 292 SER A O 1
ATOM 2158 N N . PHE A 1 293 ? 1.318 -3.014 -7.075 1.00 85.94 293 PHE A N 1
ATOM 2159 C CA . PHE A 1 293 ? 0.012 -3.518 -6.645 1.00 85.94 293 PHE A CA 1
ATOM 2160 C C . PHE A 1 293 ? -0.483 -4.632 -7.572 1.00 85.94 293 PHE A C 1
ATOM 2162 O O . PHE A 1 293 ? -0.871 -5.700 -7.096 1.00 85.94 293 PHE A O 1
ATOM 2169 N N . ALA A 1 294 ? -0.450 -4.411 -8.890 1.00 78.06 294 ALA A N 1
ATOM 2170 C CA . ALA A 1 294 ? -0.903 -5.390 -9.875 1.00 78.06 294 ALA A CA 1
ATOM 2171 C C . ALA A 1 294 ? -0.081 -6.688 -9.816 1.00 78.06 294 ALA A C 1
ATOM 2173 O O . ALA A 1 294 ? -0.656 -7.779 -9.803 1.00 78.06 294 ALA A O 1
ATOM 2174 N N . VAL A 1 295 ? 1.246 -6.576 -9.698 1.00 89.50 295 VAL A N 1
ATOM 2175 C CA . VAL A 1 295 ? 2.162 -7.716 -9.534 1.00 89.50 295 VAL A CA 1
ATOM 2176 C C . VAL A 1 295 ? 1.846 -8.499 -8.255 1.00 89.50 295 VAL A C 1
ATOM 2178 O O . VAL A 1 295 ? 1.659 -9.716 -8.308 1.00 89.50 295 VAL A O 1
ATOM 2181 N N . GLY A 1 296 ? 1.716 -7.824 -7.108 1.00 87.00 296 GLY A N 1
ATOM 2182 C CA . GLY A 1 296 ? 1.383 -8.472 -5.833 1.00 87.00 296 GLY A CA 1
ATOM 2183 C C . GLY A 1 296 ? -0.004 -9.116 -5.825 1.00 87.00 296 GLY A C 1
ATOM 2184 O O . GLY A 1 296 ? -0.187 -10.218 -5.297 1.00 87.00 296 GLY A O 1
ATOM 2185 N N . PHE A 1 297 ? -0.974 -8.473 -6.473 1.00 85.12 297 PHE A N 1
ATOM 2186 C CA . PHE A 1 297 ? -2.322 -9.005 -6.630 1.00 85.12 297 PHE A CA 1
ATOM 2187 C C . PHE A 1 297 ? -2.329 -10.272 -7.492 1.00 85.12 297 PHE A C 1
ATOM 2189 O O . PHE A 1 297 ? -2.887 -11.297 -7.087 1.00 85.12 297 PHE A O 1
ATOM 2196 N N . ALA A 1 298 ? -1.655 -10.243 -8.645 1.00 81.56 298 ALA A N 1
ATOM 2197 C CA . ALA A 1 298 ? -1.510 -11.398 -9.527 1.00 81.56 298 ALA A CA 1
ATOM 2198 C C . ALA A 1 298 ? -0.766 -12.556 -8.842 1.00 81.56 298 ALA A C 1
ATOM 2200 O O . ALA A 1 298 ? -1.201 -13.711 -8.918 1.00 81.56 298 ALA A O 1
ATOM 2201 N N . ALA A 1 299 ? 0.289 -12.250 -8.082 1.00 88.06 299 ALA A N 1
ATOM 2202 C CA . ALA A 1 299 ? 0.974 -13.237 -7.259 1.00 88.06 299 ALA A CA 1
ATOM 2203 C C . ALA A 1 299 ? 0.030 -13.892 -6.243 1.00 88.06 299 ALA A C 1
ATOM 2205 O O . ALA A 1 299 ? 0.060 -15.113 -6.072 1.00 88.06 299 ALA A O 1
ATOM 2206 N N . GLY A 1 300 ? -0.878 -13.132 -5.632 1.00 82.88 300 GLY A N 1
ATOM 2207 C CA . GLY A 1 300 ? -1.880 -13.699 -4.736 1.00 82.88 300 GLY A CA 1
ATOM 2208 C C . GLY A 1 300 ? -2.959 -14.541 -5.411 1.00 82.88 300 GLY A C 1
ATOM 2209 O O . GLY A 1 300 ? -3.437 -15.502 -4.807 1.00 82.88 300 GLY A O 1
ATOM 2210 N N . LEU A 1 301 ? -3.304 -14.271 -6.672 1.00 76.50 301 LEU A N 1
ATOM 2211 C CA . LEU A 1 301 ? -4.210 -15.139 -7.439 1.00 76.50 301 LEU A CA 1
ATOM 2212 C C . LEU A 1 301 ? -3.596 -16.520 -7.686 1.00 76.50 301 LEU A C 1
ATOM 2214 O O . LEU A 1 301 ? -4.296 -17.535 -7.625 1.00 76.50 301 LEU A O 1
ATOM 2218 N N . SER A 1 302 ? -2.276 -16.579 -7.878 1.00 80.62 302 SER A N 1
ATOM 2219 C CA . SER A 1 302 ? -1.557 -17.835 -8.119 1.00 80.62 302 SER A CA 1
ATOM 2220 C C . SER A 1 302 ? -1.708 -18.852 -6.973 1.00 80.62 302 SER A C 1
ATOM 2222 O O . SER A 1 302 ? -1.636 -20.061 -7.204 1.00 80.62 302 SER A O 1
ATOM 2224 N N . ARG A 1 303 ? -1.988 -18.384 -5.742 1.00 81.50 303 ARG A N 1
ATOM 2225 C CA . ARG A 1 303 ? -2.292 -19.221 -4.563 1.00 81.50 303 ARG A CA 1
ATOM 2226 C C . ARG A 1 303 ? -3.541 -20.069 -4.774 1.00 81.50 303 ARG A C 1
ATOM 2228 O O . ARG A 1 303 ? -3.533 -21.258 -4.471 1.00 81.50 303 ARG A O 1
ATOM 2235 N N . TYR A 1 304 ? -4.594 -19.477 -5.328 1.00 70.31 304 TYR A N 1
ATOM 2236 C CA . TYR A 1 304 ? -5.861 -20.166 -5.585 1.00 70.31 304 TYR A CA 1
ATOM 2237 C C . TYR A 1 304 ? -5.753 -21.149 -6.755 1.00 70.31 304 TYR A C 1
ATOM 2239 O O . TYR A 1 304 ? -6.452 -22.159 -6.791 1.00 70.31 304 TYR A O 1
ATOM 2247 N N . LEU A 1 305 ? -4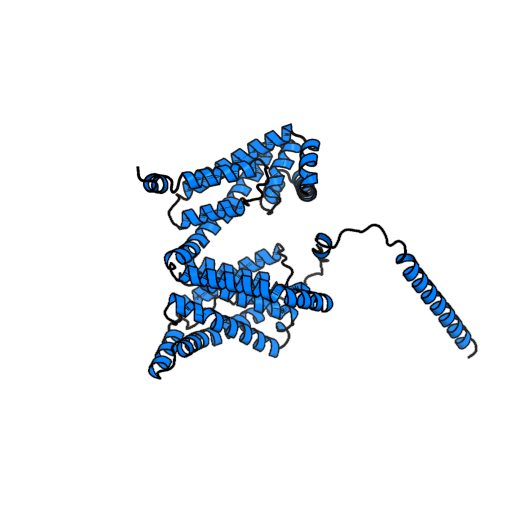.809 -20.901 -7.667 1.00 70.06 305 LEU A N 1
ATOM 2248 C CA . LEU A 1 305 ? -4.464 -21.802 -8.767 1.00 70.06 305 LEU A CA 1
ATOM 2249 C C . LEU A 1 305 ? -3.442 -22.886 -8.380 1.00 70.06 305 LEU A C 1
ATOM 2251 O O . LEU A 1 305 ? -3.125 -23.747 -9.202 1.00 70.06 305 LEU A O 1
ATOM 2255 N N . ASN A 1 306 ? -2.932 -22.873 -7.143 1.00 73.56 306 ASN A N 1
ATOM 2256 C CA . ASN A 1 306 ? -1.900 -23.786 -6.638 1.00 73.56 306 ASN A CA 1
ATOM 2257 C C . ASN A 1 306 ? -0.602 -23.795 -7.469 1.00 73.56 306 ASN A C 1
ATOM 2259 O O . ASN A 1 306 ? 0.087 -24.819 -7.555 1.00 73.56 306 ASN A O 1
ATOM 2263 N N . TRP A 1 307 ? -0.241 -22.665 -8.080 1.00 77.75 307 TRP A N 1
ATOM 2264 C CA . TRP A 1 307 ? 0.942 -22.565 -8.941 1.00 77.75 307 TRP A CA 1
ATOM 2265 C C . TRP A 1 307 ? 2.253 -22.825 -8.188 1.00 77.75 307 TRP A C 1
ATOM 2267 O O . TRP A 1 307 ? 3.183 -23.403 -8.742 1.00 77.75 307 TRP A O 1
ATOM 2277 N N . GLN A 1 308 ? 2.311 -22.517 -6.894 1.00 80.88 308 GLN A N 1
ATOM 2278 C CA . GLN A 1 308 ? 3.509 -22.685 -6.060 1.00 80.88 308 GLN A CA 1
ATOM 2279 C C . GLN A 1 308 ? 3.921 -24.157 -5.887 1.00 80.88 308 GLN A C 1
ATOM 2281 O O . GLN A 1 308 ? 5.079 -24.455 -5.568 1.00 80.88 308 GLN A O 1
ATOM 2286 N N . ARG A 1 309 ? 2.982 -25.092 -6.096 1.00 78.50 309 ARG A N 1
ATOM 2287 C CA . ARG A 1 309 ? 3.207 -26.535 -5.927 1.00 78.50 309 ARG A CA 1
ATOM 2288 C C . ARG A 1 309 ? 3.817 -27.208 -7.155 1.00 78.50 309 ARG A C 1
ATOM 2290 O O . ARG A 1 309 ? 4.302 -28.326 -7.028 1.00 78.50 309 ARG A O 1
ATOM 2297 N N . ARG A 1 310 ? 3.788 -26.568 -8.328 1.00 82.69 310 ARG A N 1
ATOM 2298 C CA . ARG A 1 310 ? 4.219 -27.173 -9.599 1.00 82.69 310 ARG A CA 1
ATOM 2299 C C . ARG A 1 310 ? 5.311 -26.328 -10.255 1.00 82.69 310 ARG A C 1
ATOM 2301 O O . ARG A 1 310 ? 5.187 -25.108 -10.246 1.00 82.69 310 ARG A O 1
ATOM 2308 N N . PRO A 1 311 ? 6.326 -26.934 -10.892 1.00 84.38 311 PRO A N 1
ATOM 2309 C CA . PRO A 1 311 ? 7.376 -26.176 -11.576 1.00 84.38 311 PRO A CA 1
ATOM 2310 C C . PRO A 1 311 ? 6.817 -25.313 -12.718 1.00 84.38 311 PRO A C 1
ATOM 2312 O O . PRO A 1 311 ? 7.213 -24.163 -12.868 1.00 84.38 311 PRO A O 1
ATOM 2315 N N . SER A 1 312 ? 5.814 -25.802 -13.455 1.00 77.81 312 SER A N 1
ATOM 2316 C CA . SER A 1 312 ? 5.123 -25.009 -14.481 1.00 77.81 312 SER A CA 1
ATOM 2317 C C . SER A 1 312 ? 4.405 -23.782 -13.913 1.00 77.81 312 SER A C 1
ATOM 2319 O O . SER A 1 312 ? 4.319 -22.758 -14.581 1.00 77.81 312 SER A O 1
ATOM 2321 N N . GLY A 1 313 ? 3.931 -23.849 -12.666 1.00 75.50 313 GLY A N 1
ATOM 2322 C CA . GLY A 1 313 ? 3.313 -22.710 -11.992 1.00 75.50 313 GLY A CA 1
ATOM 2323 C C . GLY A 1 313 ? 4.321 -21.647 -11.551 1.00 75.50 313 GLY A C 1
ATOM 2324 O O . GLY A 1 313 ? 3.971 -20.473 -11.520 1.00 75.50 313 GLY A O 1
ATOM 2325 N N . TRP A 1 314 ? 5.576 -22.022 -11.279 1.00 89.94 314 TRP A N 1
ATOM 2326 C CA . TRP A 1 314 ? 6.651 -21.065 -10.987 1.00 89.94 314 TRP A CA 1
ATOM 2327 C C . TRP A 1 314 ? 6.977 -20.227 -12.220 1.00 89.94 314 TRP A C 1
ATOM 2329 O O . TRP A 1 314 ? 7.024 -19.002 -12.139 1.00 89.94 314 TRP A O 1
ATOM 2339 N N . VAL A 1 315 ? 7.118 -20.896 -13.368 1.00 84.88 315 VAL A N 1
ATOM 2340 C CA . VAL A 1 315 ? 7.333 -20.239 -14.663 1.00 84.88 315 VAL A CA 1
ATOM 2341 C C . VAL A 1 315 ? 6.160 -19.322 -14.996 1.00 84.88 315 VAL A C 1
ATOM 2343 O O . VAL A 1 315 ? 6.369 -18.189 -15.415 1.00 84.88 315 VAL A O 1
ATOM 2346 N N . MET A 1 316 ? 4.926 -19.777 -14.764 1.00 76.12 316 MET A N 1
ATOM 2347 C CA . MET A 1 316 ? 3.743 -18.977 -15.075 1.00 76.12 316 MET A CA 1
ATOM 2348 C C . MET A 1 316 ? 3.591 -17.763 -14.151 1.00 76.12 316 MET A C 1
ATOM 2350 O O . MET A 1 316 ? 3.233 -16.686 -14.618 1.00 76.12 316 MET A O 1
ATOM 2354 N N . LEU A 1 317 ? 3.919 -17.901 -12.860 1.00 83.81 317 LEU A N 1
ATOM 2355 C CA . LEU A 1 317 ? 3.953 -16.773 -11.927 1.00 83.81 317 LEU A CA 1
ATOM 2356 C C . LEU A 1 317 ? 5.000 -15.738 -12.350 1.00 83.81 317 LEU A C 1
ATOM 2358 O O . LEU A 1 317 ? 4.692 -14.552 -12.411 1.00 83.81 317 LEU A O 1
ATOM 2362 N N . TRP A 1 318 ? 6.208 -16.190 -12.684 1.00 92.19 318 TRP A N 1
ATOM 2363 C CA . TRP A 1 318 ? 7.265 -15.328 -13.202 1.00 92.19 318 TRP A CA 1
ATOM 2364 C C . TRP A 1 318 ? 6.839 -14.582 -14.463 1.00 92.19 318 TRP A C 1
ATOM 2366 O O . TRP A 1 318 ? 6.918 -13.357 -14.490 1.00 92.19 318 TRP A O 1
ATOM 2376 N N . LEU A 1 319 ? 6.324 -15.298 -15.462 1.00 81.06 319 LEU A N 1
ATOM 2377 C CA . LEU A 1 319 ? 5.910 -14.713 -16.733 1.00 81.06 319 LEU A CA 1
ATOM 2378 C C . LEU A 1 319 ? 4.793 -13.678 -16.547 1.00 81.06 319 LEU A C 1
ATOM 2380 O O . LEU A 1 319 ? 4.849 -12.607 -17.143 1.00 81.06 319 LEU A O 1
ATOM 2384 N N . VAL A 1 320 ? 3.810 -13.954 -15.685 1.00 78.56 320 VAL A N 1
ATOM 2385 C CA . VAL A 1 320 ? 2.741 -12.996 -15.369 1.00 78.56 320 VAL A CA 1
ATOM 2386 C C . VAL A 1 320 ? 3.290 -11.759 -14.657 1.00 78.56 320 VAL A C 1
ATOM 2388 O O . VAL A 1 320 ? 2.964 -10.646 -15.061 1.00 78.56 320 VAL A O 1
ATOM 2391 N N . CYS A 1 321 ? 4.130 -11.925 -13.631 1.00 84.81 321 CYS A N 1
ATOM 2392 C CA . CYS A 1 321 ? 4.727 -10.795 -12.913 1.00 84.81 321 CYS A CA 1
ATOM 2393 C C . CYS A 1 321 ? 5.602 -9.930 -13.832 1.00 84.81 321 CYS A C 1
ATOM 2395 O O . CYS A 1 321 ? 5.500 -8.708 -13.786 1.00 84.81 321 CYS A O 1
ATOM 2397 N N . PHE A 1 322 ? 6.417 -10.561 -14.681 1.00 89.44 322 PHE A N 1
ATOM 2398 C CA . PHE A 1 322 ? 7.248 -9.907 -15.694 1.00 89.44 322 PHE A CA 1
ATOM 2399 C C . PHE A 1 322 ? 6.412 -9.103 -16.691 1.00 89.44 322 PHE A C 1
ATOM 2401 O O . PHE A 1 322 ? 6.658 -7.916 -16.880 1.00 89.44 322 PHE A O 1
ATOM 2408 N N . LEU A 1 323 ? 5.406 -9.726 -17.310 1.00 77.62 323 LEU A N 1
ATOM 2409 C CA . LEU A 1 323 ? 4.592 -9.057 -18.322 1.00 77.62 323 LEU A CA 1
ATOM 2410 C C . LEU A 1 323 ? 3.786 -7.903 -17.726 1.00 77.62 323 LEU A C 1
ATOM 2412 O O . LEU A 1 323 ? 3.681 -6.856 -18.356 1.00 77.62 323 LEU A O 1
ATOM 2416 N N . LEU A 1 324 ? 3.234 -8.075 -16.521 1.00 78.88 324 LEU A N 1
ATOM 2417 C CA . LEU A 1 324 ? 2.531 -6.994 -15.829 1.00 78.88 324 LEU A CA 1
ATOM 2418 C C . LEU A 1 324 ? 3.464 -5.824 -15.528 1.00 78.88 324 LEU A C 1
ATOM 2420 O O . LEU A 1 324 ? 3.078 -4.687 -15.783 1.00 78.88 324 LEU A O 1
ATOM 2424 N N . ALA A 1 325 ? 4.673 -6.099 -15.035 1.00 85.38 325 ALA A N 1
ATOM 2425 C CA . ALA A 1 325 ? 5.664 -5.066 -14.773 1.00 85.38 325 ALA A CA 1
ATOM 2426 C C . ALA A 1 325 ? 6.028 -4.315 -16.063 1.00 85.38 325 ALA A C 1
ATOM 2428 O O . ALA A 1 325 ? 5.702 -3.136 -16.190 1.00 85.38 325 ALA A O 1
ATOM 2429 N N . ALA A 1 326 ? 6.512 -5.019 -17.088 1.00 83.44 326 ALA A N 1
ATOM 2430 C CA . ALA A 1 326 ? 6.999 -4.382 -18.307 1.00 83.44 326 ALA A CA 1
ATOM 2431 C C . ALA A 1 326 ? 5.899 -3.612 -19.064 1.00 83.44 326 ALA A C 1
ATOM 2433 O O . ALA A 1 326 ? 6.118 -2.491 -19.534 1.00 83.44 326 ALA A O 1
ATOM 2434 N N . LEU A 1 327 ? 4.690 -4.180 -19.174 1.00 79.44 327 LEU A N 1
ATOM 2435 C CA . LEU A 1 327 ? 3.587 -3.556 -19.914 1.00 79.44 327 LEU A CA 1
ATOM 2436 C C . LEU A 1 327 ? 2.987 -2.355 -19.182 1.00 79.44 327 LEU A C 1
ATOM 2438 O O . LEU A 1 327 ? 2.561 -1.409 -19.843 1.00 79.44 327 LEU A O 1
ATOM 2442 N N . MET A 1 328 ? 2.929 -2.381 -17.848 1.00 80.56 328 MET A N 1
ATOM 2443 C CA . MET A 1 328 ? 2.369 -1.271 -17.073 1.00 80.56 328 MET A CA 1
ATOM 2444 C C . MET A 1 328 ? 3.401 -0.176 -16.790 1.00 80.56 328 MET A C 1
ATOM 2446 O O . MET A 1 328 ? 3.030 0.997 -16.772 1.00 80.56 328 MET A O 1
ATOM 2450 N N . SER A 1 329 ? 4.680 -0.528 -16.637 1.00 82.50 329 SER A N 1
ATOM 2451 C CA . SER A 1 329 ? 5.775 0.433 -16.478 1.00 82.50 329 SER A CA 1
ATOM 2452 C C . SER A 1 329 ? 6.062 1.201 -17.767 1.00 82.50 329 SER A C 1
ATOM 2454 O O . SER A 1 329 ? 6.352 2.389 -17.710 1.00 82.50 329 SER A O 1
ATOM 2456 N N . THR A 1 330 ? 5.922 0.588 -18.949 1.00 81.06 330 THR A N 1
ATOM 2457 C CA . THR A 1 330 ? 6.261 1.254 -20.225 1.00 81.06 330 THR A CA 1
ATOM 2458 C C . THR A 1 330 ? 5.491 2.571 -20.464 1.00 81.06 330 THR A C 1
ATOM 2460 O O . THR A 1 330 ? 6.131 3.580 -20.770 1.00 81.06 330 THR A O 1
ATOM 2463 N N . PRO A 1 331 ? 4.153 2.647 -20.303 1.00 77.19 331 PRO A N 1
ATOM 2464 C CA . PRO A 1 331 ? 3.424 3.915 -20.379 1.00 77.19 331 PRO A CA 1
ATOM 2465 C C . PRO A 1 331 ? 3.869 4.933 -19.324 1.00 77.19 331 PRO A C 1
ATOM 2467 O O . PRO A 1 331 ? 3.961 6.119 -19.627 1.00 77.19 331 PRO A O 1
ATOM 2470 N N . ILE A 1 332 ? 4.181 4.476 -18.108 1.00 77.94 332 ILE A N 1
ATOM 2471 C CA . ILE A 1 332 ? 4.678 5.334 -17.024 1.00 77.94 332 ILE A CA 1
ATOM 2472 C C . ILE A 1 332 ? 6.045 5.920 -17.413 1.00 77.94 332 ILE A C 1
ATOM 2474 O O . ILE A 1 332 ? 6.236 7.131 -17.334 1.00 77.94 332 ILE A O 1
ATOM 2478 N N . ASN A 1 333 ? 6.950 5.109 -17.964 1.00 82.06 333 ASN A N 1
ATOM 2479 C CA . ASN A 1 333 ? 8.247 5.552 -18.479 1.00 82.06 333 ASN A CA 1
ATOM 2480 C C . ASN A 1 333 ? 8.106 6.608 -19.584 1.00 82.06 333 ASN A C 1
ATOM 2482 O O . ASN A 1 333 ? 8.916 7.532 -19.659 1.00 82.06 333 ASN A O 1
ATOM 2486 N N . PHE A 1 334 ? 7.092 6.500 -20.450 1.00 77.50 334 PHE A N 1
ATOM 2487 C CA . PHE A 1 334 ? 6.805 7.528 -21.458 1.00 77.50 334 PHE A CA 1
ATOM 2488 C C . PHE A 1 334 ? 6.396 8.857 -20.845 1.00 77.50 334 PHE A C 1
ATOM 2490 O O . PHE A 1 334 ? 6.851 9.902 -21.310 1.00 77.50 334 PHE A O 1
ATOM 2497 N N . LEU A 1 335 ? 5.567 8.803 -19.808 1.00 74.06 335 LEU A N 1
ATOM 2498 C CA . LEU A 1 335 ? 5.102 9.982 -19.093 1.00 74.06 335 LEU A CA 1
ATOM 2499 C C . LEU A 1 335 ? 6.237 10.657 -18.320 1.00 74.06 335 LEU A C 1
ATOM 2501 O O . LEU A 1 335 ? 6.325 11.880 -18.326 1.00 74.06 335 LEU A O 1
ATOM 2505 N N . MET A 1 336 ? 7.115 9.883 -17.690 1.00 76.69 336 MET A N 1
ATOM 2506 C CA . MET A 1 336 ? 8.130 10.435 -16.792 1.00 76.69 336 MET A CA 1
ATOM 2507 C C . MET A 1 336 ? 9.440 10.778 -17.507 1.00 76.69 336 MET A C 1
ATOM 2509 O O . MET A 1 336 ? 9.994 11.851 -17.314 1.00 76.69 336 MET A O 1
ATOM 2513 N N . ASN A 1 337 ? 9.928 9.876 -18.362 1.00 80.12 337 ASN A N 1
ATOM 2514 C CA . ASN A 1 337 ? 11.306 9.895 -18.867 1.00 80.12 337 ASN A CA 1
ATOM 2515 C C . ASN A 1 337 ? 11.384 9.731 -20.395 1.00 80.12 337 ASN A C 1
ATOM 2517 O O . ASN A 1 337 ? 12.391 9.262 -20.937 1.00 80.12 337 ASN A O 1
ATOM 2521 N N . GLY A 1 338 ? 10.305 10.053 -21.118 1.00 78.19 338 GLY A N 1
ATOM 2522 C CA . GLY A 1 338 ? 10.260 9.940 -22.581 1.00 78.19 338 GLY A CA 1
ATOM 2523 C C . GLY A 1 338 ? 10.442 8.508 -23.107 1.00 78.19 338 GLY A C 1
ATOM 2524 O O . GLY A 1 338 ? 10.881 8.322 -24.242 1.00 78.19 338 GLY A O 1
ATOM 2525 N N . GLY A 1 339 ? 10.129 7.502 -22.284 1.00 75.88 339 GLY A N 1
ATOM 2526 C CA . GLY A 1 339 ? 10.160 6.075 -22.623 1.00 75.88 339 GLY A CA 1
ATOM 2527 C C . GLY A 1 339 ? 11.380 5.326 -22.086 1.00 75.88 339 GLY A C 1
ATOM 2528 O O . GLY A 1 339 ? 11.491 4.121 -22.299 1.00 75.88 339 GLY A O 1
ATOM 2529 N N . ARG A 1 340 ? 12.296 6.009 -21.392 1.00 84.62 340 ARG A N 1
ATOM 2530 C CA . ARG A 1 340 ? 13.465 5.381 -20.765 1.00 84.62 340 ARG A CA 1
ATOM 2531 C C . ARG A 1 340 ? 13.141 4.885 -19.359 1.00 84.62 340 ARG A C 1
ATOM 2533 O O . ARG A 1 340 ? 12.504 5.590 -18.585 1.00 84.62 340 ARG A O 1
ATOM 2540 N N . THR A 1 341 ? 13.638 3.699 -19.031 1.00 85.88 341 THR A N 1
ATOM 2541 C CA . THR A 1 341 ? 13.629 3.175 -17.660 1.00 85.88 341 THR A CA 1
ATOM 2542 C C . THR A 1 341 ? 14.661 3.900 -16.788 1.00 85.88 341 THR A C 1
ATOM 2544 O O . THR A 1 341 ? 15.627 4.465 -17.312 1.00 85.88 341 THR A O 1
ATOM 2547 N N . SER A 1 342 ? 14.476 3.887 -15.466 1.00 81.81 342 SER A N 1
ATOM 2548 C CA . SER A 1 342 ? 15.417 4.491 -14.507 1.00 81.81 342 SER A CA 1
ATOM 2549 C C . SER A 1 342 ? 16.711 3.684 -14.343 1.00 81.81 342 SER A C 1
ATOM 2551 O O . SER A 1 342 ? 17.721 4.220 -13.887 1.00 81.81 342 SER A O 1
ATOM 2553 N N . VAL A 1 343 ? 16.725 2.416 -14.766 1.00 87.44 343 VAL A N 1
ATOM 2554 C CA . VAL A 1 343 ? 17.905 1.544 -14.688 1.00 87.44 343 VAL A CA 1
ATOM 2555 C C . VAL A 1 343 ? 18.787 1.710 -15.926 1.00 87.44 343 VAL A C 1
ATOM 2557 O O . VAL A 1 343 ? 18.362 1.484 -17.062 1.00 87.44 343 VAL A O 1
ATOM 2560 N N . GLY A 1 344 ? 20.067 2.031 -15.712 1.00 86.69 344 GLY A N 1
ATOM 2561 C CA . GLY A 1 344 ? 21.021 2.309 -16.793 1.00 86.69 344 GLY A CA 1
ATOM 2562 C C . GLY A 1 344 ? 21.122 1.202 -17.853 1.00 86.69 344 GLY A C 1
ATOM 2563 O O . GLY A 1 344 ? 21.235 1.502 -19.041 1.00 86.69 344 GLY A O 1
ATOM 2564 N N . PHE A 1 345 ? 21.002 -0.069 -17.451 1.00 91.44 345 PHE A N 1
ATOM 2565 C CA . PHE A 1 345 ? 21.005 -1.213 -18.369 1.00 91.44 345 PHE A CA 1
ATOM 2566 C C . PHE A 1 345 ? 19.872 -1.147 -19.405 1.00 91.44 345 PHE A C 1
ATOM 2568 O O . PHE A 1 345 ? 20.135 -1.203 -20.609 1.00 91.44 345 PHE A O 1
ATOM 2575 N N . GLY A 1 346 ? 18.625 -0.950 -18.969 1.00 91.50 346 GLY A N 1
ATOM 2576 C CA . GLY A 1 346 ? 17.496 -0.831 -19.894 1.00 91.50 346 GLY A CA 1
ATOM 2577 C C . GLY A 1 346 ? 17.549 0.453 -20.725 1.00 91.50 346 GLY A C 1
ATOM 2578 O O . GLY A 1 346 ? 17.178 0.445 -21.899 1.00 91.50 346 GLY A O 1
ATOM 2579 N N . GLY A 1 347 ? 18.111 1.538 -20.178 1.00 91.31 347 GLY A N 1
ATOM 2580 C CA . GLY A 1 347 ? 18.423 2.751 -20.944 1.00 91.31 347 GLY A CA 1
ATOM 2581 C C . GLY A 1 347 ? 19.435 2.511 -22.075 1.00 91.31 347 GLY A C 1
ATOM 2582 O O . GLY A 1 347 ? 19.292 3.075 -23.165 1.00 91.31 347 GLY A O 1
ATOM 2583 N N . GLY A 1 348 ? 20.418 1.635 -21.848 1.00 92.75 348 GLY A N 1
ATOM 2584 C CA . GLY A 1 348 ? 21.367 1.175 -22.863 1.00 92.75 348 GLY A CA 1
ATOM 2585 C C . GLY A 1 348 ? 20.696 0.358 -23.969 1.00 92.75 348 GLY A C 1
ATOM 2586 O O . GLY A 1 348 ? 20.911 0.634 -25.150 1.00 92.75 348 GLY A O 1
ATOM 2587 N N . VAL A 1 349 ? 19.816 -0.581 -23.602 1.00 94.44 349 VAL A N 1
ATOM 2588 C CA . VAL A 1 349 ? 19.004 -1.357 -24.562 1.00 94.44 349 VAL A CA 1
ATOM 2589 C C . VAL A 1 349 ? 18.117 -0.433 -25.400 1.00 94.44 349 VAL A C 1
ATOM 2591 O O . VAL A 1 349 ? 18.092 -0.547 -26.626 1.00 94.44 349 VAL A O 1
ATOM 2594 N N . TYR A 1 350 ? 17.457 0.540 -24.765 1.00 93.00 350 TYR A N 1
ATOM 2595 C CA . TYR A 1 350 ? 16.672 1.561 -25.459 1.00 93.00 350 TYR A CA 1
ATOM 2596 C C . TYR A 1 350 ? 17.516 2.310 -26.500 1.00 93.00 350 TYR A C 1
ATOM 2598 O O . TYR A 1 350 ? 17.122 2.423 -27.662 1.00 93.00 350 TYR A O 1
ATOM 2606 N N . ALA A 1 351 ? 18.694 2.804 -26.105 1.00 94.06 351 ALA A N 1
ATOM 2607 C CA . ALA A 1 351 ? 19.580 3.556 -26.992 1.00 94.06 351 ALA A CA 1
ATOM 2608 C C . ALA A 1 351 ? 20.086 2.709 -28.172 1.00 94.06 351 ALA A C 1
ATOM 2610 O O . ALA A 1 351 ? 20.102 3.194 -29.305 1.00 94.06 351 ALA A O 1
ATOM 2611 N N . ALA A 1 352 ? 20.433 1.443 -27.928 1.00 95.69 352 ALA A N 1
ATOM 2612 C CA . ALA A 1 352 ? 20.854 0.511 -28.971 1.00 95.69 352 ALA A CA 1
ATOM 2613 C C . ALA A 1 352 ? 19.729 0.243 -29.983 1.00 95.69 352 ALA A C 1
ATOM 2615 O O . ALA A 1 352 ? 19.940 0.318 -31.186 1.00 95.69 352 ALA A O 1
ATOM 2616 N N . LEU A 1 353 ? 18.496 0.005 -29.535 1.00 93.25 353 LEU A N 1
ATOM 2617 C CA . LEU A 1 353 ? 17.373 -0.211 -30.457 1.00 93.25 353 LEU A CA 1
ATOM 2618 C C . LEU A 1 353 ? 17.021 1.056 -31.247 1.00 93.25 353 LEU A C 1
ATOM 2620 O O . LEU A 1 353 ? 16.642 0.982 -32.418 1.00 93.25 353 LEU A O 1
ATOM 2624 N N . LYS A 1 354 ? 17.202 2.233 -30.639 1.00 92.19 354 LYS A N 1
ATOM 2625 C CA . LYS A 1 354 ? 17.056 3.513 -31.336 1.00 92.19 354 LYS A CA 1
ATOM 2626 C C . LYS A 1 354 ? 18.108 3.725 -32.425 1.00 92.19 354 LYS A C 1
ATOM 2628 O O . LYS A 1 354 ? 17.747 4.309 -33.446 1.00 92.19 354 LYS A O 1
ATOM 2633 N N . SER A 1 355 ? 19.345 3.245 -32.265 1.00 94.38 355 SER A N 1
ATOM 2634 C CA . SER A 1 355 ? 20.358 3.336 -33.332 1.00 94.38 355 SER A CA 1
ATOM 2635 C C . SER A 1 355 ? 20.012 2.454 -34.542 1.00 94.38 355 SER A C 1
ATOM 2637 O O . SER A 1 355 ? 20.316 2.817 -35.677 1.00 94.38 355 SER A O 1
ATOM 2639 N N . PHE A 1 356 ? 19.249 1.376 -34.333 1.00 94.69 356 PHE A N 1
ATOM 2640 C CA . PHE A 1 356 ? 18.626 0.577 -35.398 1.00 94.69 356 PHE A CA 1
ATOM 2641 C C . PHE A 1 356 ? 17.326 1.180 -35.964 1.00 94.69 356 PHE A C 1
ATOM 2643 O O . PHE A 1 356 ? 16.613 0.509 -36.704 1.00 94.69 356 PHE A O 1
ATOM 2650 N N . HIS A 1 357 ? 17.006 2.439 -35.646 1.00 91.94 357 HIS A N 1
ATOM 2651 C CA . HIS A 1 357 ? 15.824 3.158 -36.140 1.00 91.94 357 HIS A CA 1
ATOM 2652 C C . HIS A 1 357 ? 14.480 2.522 -35.743 1.00 91.94 357 HIS A C 1
ATOM 2654 O O . HIS A 1 357 ? 13.451 2.797 -36.363 1.00 91.94 357 HIS A O 1
ATOM 2660 N N . LEU A 1 358 ? 14.445 1.720 -34.673 1.00 92.25 358 LEU A N 1
ATOM 2661 C CA . LEU A 1 358 ? 13.188 1.153 -34.188 1.00 92.25 358 LEU A CA 1
ATOM 2662 C C . LEU A 1 358 ? 12.256 2.236 -33.597 1.00 92.25 358 LEU A C 1
ATOM 2664 O O . LEU A 1 358 ? 12.726 3.250 -33.048 1.00 92.25 358 LEU A O 1
ATOM 2668 N N . PRO A 1 359 ? 10.925 2.025 -33.671 1.00 88.06 359 PRO A N 1
ATOM 2669 C CA . PRO A 1 359 ? 9.932 2.877 -33.020 1.00 88.06 359 PRO A CA 1
ATOM 2670 C C . PRO A 1 359 ? 10.171 3.012 -31.514 1.00 88.06 359 PRO A C 1
ATOM 2672 O O . PRO A 1 359 ? 10.529 2.043 -30.844 1.00 88.06 359 PRO A O 1
ATOM 2675 N N . ASN A 1 360 ? 9.901 4.201 -30.962 1.00 82.12 360 ASN A N 1
ATOM 2676 C CA . ASN A 1 360 ? 10.151 4.501 -29.545 1.00 82.12 360 ASN A CA 1
ATOM 2677 C C . ASN A 1 360 ? 9.431 3.527 -28.605 1.00 82.12 360 ASN A C 1
ATOM 2679 O O . ASN A 1 360 ? 10.008 3.112 -27.611 1.00 82.12 360 ASN A O 1
ATOM 2683 N N . VAL A 1 361 ? 8.199 3.126 -28.939 1.00 79.19 361 VAL A N 1
ATOM 2684 C CA . VAL A 1 361 ? 7.400 2.181 -28.138 1.00 79.19 361 VAL A CA 1
ATOM 2685 C C . VAL A 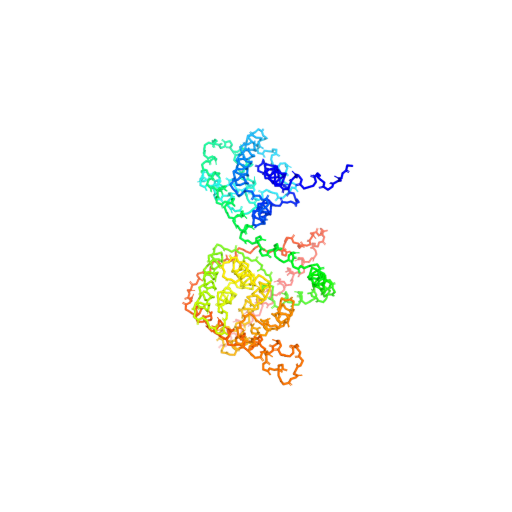1 361 ? 8.078 0.817 -28.032 1.00 79.19 361 VAL A C 1
ATOM 2687 O O . VAL A 1 361 ? 8.132 0.247 -26.948 1.00 79.19 361 VAL A O 1
ATOM 2690 N N . ILE A 1 362 ? 8.646 0.319 -29.134 1.00 81.50 362 ILE A N 1
ATOM 2691 C CA . ILE A 1 362 ? 9.345 -0.972 -29.161 1.00 81.50 362 ILE A CA 1
ATOM 2692 C C . ILE A 1 362 ? 10.649 -0.877 -28.369 1.00 81.50 362 ILE A C 1
ATOM 2694 O O . ILE A 1 362 ? 10.937 -1.757 -27.564 1.00 81.50 362 ILE A O 1
ATOM 2698 N N . ALA A 1 363 ? 11.408 0.207 -28.552 1.00 88.25 363 ALA A N 1
ATOM 2699 C CA . ALA A 1 363 ? 12.645 0.434 -27.810 1.00 88.25 363 ALA A CA 1
ATOM 2700 C C . ALA A 1 363 ? 12.398 0.577 -26.295 1.00 88.25 363 ALA A C 1
ATOM 2702 O O . ALA A 1 363 ? 13.152 0.019 -25.503 1.00 88.25 363 ALA A O 1
ATOM 2703 N N . ALA A 1 364 ? 11.337 1.287 -25.897 1.00 83.44 364 ALA A N 1
ATOM 2704 C CA . ALA A 1 364 ? 10.938 1.480 -24.500 1.00 83.44 364 ALA A CA 1
ATOM 2705 C C . ALA A 1 364 ? 10.515 0.165 -23.848 1.00 83.44 364 ALA A C 1
A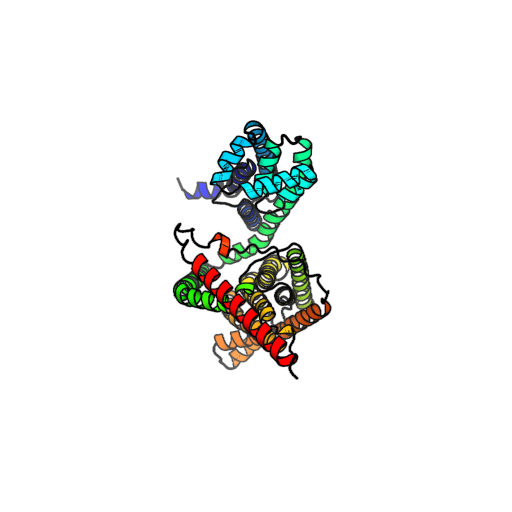TOM 2707 O O . ALA A 1 364 ? 11.059 -0.206 -22.812 1.00 83.44 364 ALA A O 1
ATOM 2708 N N . LEU A 1 365 ? 9.611 -0.574 -24.498 1.00 81.81 365 LEU A N 1
ATOM 2709 C CA . LEU A 1 365 ? 9.145 -1.862 -23.994 1.00 81.81 365 LEU A CA 1
ATOM 2710 C C . LEU A 1 365 ? 10.289 -2.871 -23.880 1.00 81.81 365 LEU A C 1
ATOM 2712 O O . LEU A 1 365 ? 10.363 -3.596 -22.898 1.00 81.81 365 LEU A O 1
ATOM 2716 N N . ALA A 1 366 ? 11.185 -2.922 -24.866 1.00 89.62 366 ALA A N 1
ATOM 2717 C CA . ALA A 1 366 ? 12.322 -3.833 -24.837 1.00 89.62 366 ALA A CA 1
ATOM 2718 C C . ALA A 1 366 ? 13.358 -3.445 -23.771 1.00 89.62 366 ALA A C 1
ATOM 2720 O O . ALA A 1 366 ? 13.900 -4.327 -23.111 1.00 89.62 366 ALA A O 1
ATOM 2721 N N . GLY A 1 367 ? 13.613 -2.145 -23.580 1.00 91.75 367 GLY A N 1
ATOM 2722 C CA . GLY A 1 367 ? 14.483 -1.652 -22.513 1.00 91.75 367 GLY A CA 1
ATOM 2723 C C . GLY A 1 367 ? 13.945 -1.987 -21.124 1.00 91.75 367 GLY A C 1
ATOM 2724 O O . GLY A 1 367 ? 14.695 -2.488 -20.290 1.00 91.75 367 GLY A O 1
ATOM 2725 N N . GLU A 1 368 ? 12.645 -1.785 -20.905 1.00 90.62 368 GLU A N 1
ATOM 2726 C CA . GLU A 1 368 ? 11.979 -2.153 -19.652 1.00 90.62 368 GLU A CA 1
ATOM 2727 C C . GLU A 1 368 ? 11.962 -3.674 -19.456 1.00 90.62 368 GLU A C 1
ATOM 2729 O O . GLU A 1 368 ? 12.384 -4.181 -18.420 1.00 90.62 368 GLU A O 1
ATOM 2734 N N . ALA A 1 369 ? 11.574 -4.428 -20.487 1.00 89.50 369 ALA A N 1
ATOM 2735 C CA . ALA A 1 369 ? 11.526 -5.882 -20.428 1.00 89.50 369 ALA A CA 1
ATOM 2736 C C . ALA A 1 369 ? 12.899 -6.510 -20.147 1.00 89.50 369 ALA A C 1
ATOM 2738 O O . ALA A 1 369 ? 12.973 -7.521 -19.452 1.00 89.50 369 ALA A O 1
ATOM 2739 N N . ALA A 1 370 ? 13.986 -5.922 -20.654 1.00 94.38 370 ALA A N 1
ATOM 2740 C CA . ALA A 1 370 ? 15.342 -6.401 -20.396 1.00 94.38 370 ALA A CA 1
ATOM 2741 C C . ALA A 1 370 ? 15.734 -6.304 -18.912 1.00 94.38 370 ALA A C 1
ATOM 2743 O O . ALA A 1 370 ? 16.519 -7.127 -18.442 1.00 94.38 370 ALA A O 1
ATOM 2744 N N . VAL A 1 371 ? 15.179 -5.333 -18.181 1.00 94.75 371 VAL A N 1
ATOM 2745 C CA . VAL A 1 371 ? 15.380 -5.163 -16.735 1.00 94.75 371 VAL A CA 1
ATOM 2746 C C . VAL A 1 371 ? 14.405 -6.049 -15.956 1.00 94.75 371 VAL A C 1
ATOM 2748 O O . VAL A 1 371 ? 14.822 -6.831 -15.101 1.00 94.75 371 VAL A O 1
ATOM 2751 N N . ASP A 1 372 ? 13.114 -5.993 -16.291 1.00 92.06 372 ASP A N 1
ATOM 2752 C CA . ASP A 1 372 ? 12.061 -6.700 -15.554 1.00 92.06 372 ASP A CA 1
ATOM 2753 C C . ASP A 1 372 ? 12.135 -8.225 -15.692 1.00 92.06 372 ASP A C 1
ATOM 2755 O O . ASP A 1 372 ? 11.754 -8.956 -14.778 1.00 92.06 372 ASP A O 1
ATOM 2759 N N . PHE A 1 373 ? 12.618 -8.746 -16.820 1.00 94.75 373 PHE A N 1
ATOM 2760 C CA . PHE A 1 373 ? 12.709 -10.189 -17.048 1.00 94.75 373 PHE A CA 1
ATOM 2761 C C . PHE A 1 373 ? 13.596 -10.900 -16.006 1.00 94.75 373 PHE A C 1
ATOM 2763 O O . PHE A 1 373 ? 13.091 -11.798 -15.314 1.00 94.75 373 PHE A O 1
ATOM 2770 N N . PRO A 1 374 ? 14.884 -10.525 -15.844 1.00 95.75 374 PRO A N 1
ATOM 2771 C CA . PRO A 1 374 ? 15.735 -11.082 -14.795 1.00 95.75 374 PRO A CA 1
ATOM 2772 C C . PRO A 1 374 ? 15.298 -10.654 -13.387 1.00 95.75 374 PRO A C 1
ATOM 2774 O O . PRO A 1 374 ? 15.371 -11.468 -12.464 1.00 95.75 374 PRO A O 1
ATOM 2777 N N . ASP A 1 375 ? 14.795 -9.430 -13.211 1.00 95.75 375 ASP A N 1
ATOM 2778 C CA . ASP A 1 375 ? 14.348 -8.932 -11.905 1.00 95.75 375 ASP A CA 1
ATOM 2779 C C . ASP A 1 375 ? 13.186 -9.769 -11.350 1.00 95.75 375 ASP A C 1
ATOM 2781 O O . ASP A 1 375 ? 13.254 -10.314 -10.241 1.00 95.75 375 ASP A O 1
ATOM 2785 N N . LYS A 1 376 ? 12.137 -9.970 -12.157 1.00 95.31 376 LYS A N 1
ATOM 2786 C CA . LYS A 1 376 ? 10.981 -10.780 -11.761 1.00 95.31 376 LYS A CA 1
ATOM 2787 C C . LYS A 1 376 ? 11.329 -12.249 -11.602 1.00 95.31 376 LYS A C 1
ATOM 2789 O O . LYS A 1 376 ? 10.685 -12.931 -10.808 1.00 95.31 376 LYS A O 1
ATOM 2794 N N . LEU A 1 377 ? 12.351 -12.751 -12.296 1.00 95.44 377 LEU A N 1
ATOM 2795 C CA . LEU A 1 377 ? 12.817 -14.121 -12.089 1.00 95.44 377 LEU A CA 1
ATOM 2796 C C . LEU A 1 377 ? 13.389 -14.284 -10.679 1.00 95.44 377 LEU A C 1
ATOM 2798 O O . LEU A 1 377 ? 12.974 -15.182 -9.943 1.00 95.44 377 LEU A O 1
ATOM 2802 N N . LEU A 1 378 ? 14.303 -13.394 -10.289 1.00 96.06 378 LEU A N 1
ATOM 2803 C CA . LEU A 1 378 ? 14.957 -13.442 -8.982 1.00 96.06 378 LEU A CA 1
ATOM 2804 C C . LEU A 1 378 ? 13.966 -13.209 -7.840 1.00 96.06 378 LEU A C 1
ATOM 2806 O O . LEU A 1 378 ? 13.968 -13.964 -6.866 1.00 96.06 378 LEU A O 1
ATOM 2810 N N . THR A 1 379 ? 13.082 -12.218 -7.972 1.00 95.62 379 THR A N 1
ATOM 2811 C CA . THR A 1 379 ? 12.089 -11.899 -6.934 1.00 95.62 379 THR A CA 1
ATOM 2812 C C . THR A 1 379 ? 11.044 -13.010 -6.772 1.00 95.62 379 THR A C 1
ATOM 2814 O O . THR A 1 379 ? 10.724 -13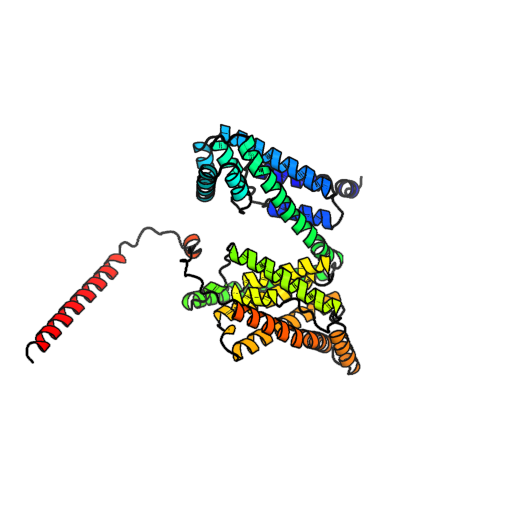.376 -5.639 1.00 95.62 379 THR A O 1
ATOM 2817 N N . VAL A 1 380 ? 10.559 -13.627 -7.862 1.00 94.81 380 VAL A N 1
ATOM 2818 C CA . VAL A 1 380 ? 9.627 -14.772 -7.787 1.00 94.81 380 VAL A CA 1
ATOM 2819 C C . VAL A 1 380 ? 10.299 -15.998 -7.181 1.00 94.81 380 VAL A C 1
ATOM 2821 O O . VAL A 1 380 ? 9.730 -16.617 -6.279 1.00 94.81 380 VAL A O 1
ATOM 2824 N N . VAL A 1 381 ? 11.502 -16.355 -7.636 1.00 95.25 381 VAL A N 1
ATOM 2825 C CA . VAL A 1 381 ? 12.230 -17.508 -7.086 1.00 95.25 381 VAL A CA 1
ATOM 2826 C C . VAL A 1 381 ? 12.524 -17.290 -5.602 1.00 95.25 381 VAL A C 1
ATOM 2828 O O . VAL A 1 381 ? 12.221 -18.169 -4.794 1.00 95.25 381 VAL A O 1
ATOM 2831 N N . GLY A 1 382 ? 13.023 -16.111 -5.224 1.00 94.12 382 GLY A N 1
ATOM 2832 C CA . GLY A 1 382 ? 13.274 -15.751 -3.828 1.00 94.12 382 GLY A CA 1
ATOM 2833 C C . GLY A 1 382 ? 12.015 -15.861 -2.967 1.00 94.12 382 GLY A C 1
ATOM 2834 O O . GLY A 1 382 ? 12.023 -16.547 -1.944 1.00 94.12 382 GLY A O 1
ATOM 2835 N N . ALA A 1 383 ? 10.902 -15.278 -3.419 1.00 94.56 383 ALA A N 1
ATOM 2836 C CA . ALA A 1 383 ? 9.627 -15.345 -2.712 1.00 94.56 383 ALA A CA 1
ATOM 2837 C C . ALA A 1 383 ? 9.136 -16.790 -2.528 1.00 94.56 383 ALA A C 1
ATOM 2839 O O . ALA A 1 383 ? 8.711 -17.173 -1.438 1.00 94.56 383 ALA A O 1
ATOM 2840 N N . LEU A 1 384 ? 9.208 -17.624 -3.567 1.00 92.81 384 LEU A N 1
ATOM 2841 C CA . LEU A 1 384 ? 8.724 -19.002 -3.493 1.00 92.81 384 LEU A CA 1
ATOM 2842 C C . LEU A 1 384 ? 9.620 -19.906 -2.636 1.00 92.81 384 LEU A C 1
ATOM 2844 O O . LEU A 1 384 ? 9.104 -20.799 -1.960 1.00 92.81 384 LEU A O 1
ATOM 2848 N N . LEU A 1 385 ? 10.936 -19.677 -2.625 1.00 92.38 385 LEU A N 1
ATOM 2849 C CA . LEU A 1 385 ? 11.860 -20.379 -1.730 1.00 92.38 385 LEU A CA 1
ATOM 2850 C C . LEU A 1 385 ? 11.589 -20.023 -0.264 1.00 92.38 385 LEU A C 1
ATOM 2852 O O . LEU A 1 385 ? 11.457 -20.927 0.564 1.00 92.38 385 LEU A O 1
ATOM 2856 N N . ILE A 1 386 ? 11.404 -18.734 0.042 1.00 90.56 386 ILE A N 1
ATOM 2857 C CA . ILE A 1 386 ? 11.033 -18.274 1.389 1.00 90.56 386 ILE A CA 1
ATOM 2858 C C . ILE A 1 386 ? 9.677 -18.868 1.799 1.00 90.56 386 ILE A C 1
ATOM 2860 O O . ILE A 1 386 ? 9.543 -19.418 2.893 1.00 90.56 386 ILE A O 1
ATOM 2864 N N . ALA A 1 387 ? 8.683 -18.845 0.905 1.00 88.00 387 ALA A N 1
ATOM 2865 C CA . ALA A 1 387 ? 7.362 -19.414 1.165 1.00 88.00 387 ALA A CA 1
ATOM 2866 C C . ALA A 1 387 ? 7.403 -20.931 1.421 1.00 88.00 387 ALA A C 1
ATOM 2868 O O . ALA A 1 387 ? 6.637 -21.438 2.242 1.00 88.00 387 ALA A O 1
ATOM 2869 N N . ARG A 1 388 ? 8.296 -21.670 0.746 1.00 85.25 388 ARG A N 1
ATOM 2870 C CA . ARG A 1 388 ? 8.507 -23.105 1.004 1.00 85.25 388 ARG A CA 1
ATOM 2871 C C . ARG A 1 388 ? 9.162 -23.364 2.359 1.00 85.25 388 ARG A C 1
ATOM 2873 O O . ARG A 1 388 ? 8.781 -24.328 3.015 1.00 85.25 388 ARG A O 1
ATOM 2880 N N . GLY A 1 389 ? 10.089 -22.507 2.788 1.00 77.81 389 GLY A N 1
ATOM 2881 C CA . GLY A 1 389 ? 10.700 -22.585 4.119 1.00 77.81 389 GLY A CA 1
ATOM 2882 C C . GLY A 1 389 ? 9.730 -22.267 5.266 1.00 77.81 389 GLY A C 1
ATOM 2883 O O . GLY A 1 389 ? 9.918 -22.749 6.377 1.00 77.81 389 GLY A O 1
ATOM 2884 N N . TRP A 1 390 ? 8.660 -21.509 4.997 1.00 66.69 390 TRP A N 1
ATOM 2885 C CA . TRP A 1 390 ? 7.665 -21.070 5.987 1.00 66.69 390 TRP A CA 1
ATOM 2886 C C . TRP A 1 390 ? 6.565 -22.113 6.295 1.00 66.69 390 TRP A C 1
ATOM 2888 O O . TRP A 1 390 ? 5.539 -21.776 6.876 1.00 66.69 390 TRP A O 1
ATOM 2898 N N . GLN A 1 391 ? 6.684 -23.390 5.923 1.00 54.12 391 GLN A N 1
ATOM 2899 C CA . GLN A 1 391 ? 5.611 -24.354 6.226 1.00 54.12 391 GLN A CA 1
ATOM 2900 C C . GLN A 1 391 ? 5.524 -24.689 7.727 1.00 54.12 391 GLN A C 1
ATOM 2902 O O . GLN A 1 391 ? 6.070 -25.687 8.186 1.00 54.12 391 GLN A O 1
ATOM 2907 N N . GLN A 1 392 ? 4.774 -23.888 8.492 1.00 46.81 392 GLN A N 1
ATOM 2908 C CA . GLN A 1 392 ? 4.206 -24.334 9.761 1.00 46.81 392 GLN A CA 1
ATOM 2909 C C . GLN A 1 392 ? 2.866 -25.045 9.519 1.00 46.81 392 GLN A C 1
ATOM 2911 O O . GLN A 1 392 ? 2.036 -24.547 8.750 1.00 46.81 392 GLN A O 1
ATOM 2916 N N . PRO A 1 393 ? 2.599 -26.172 10.201 1.00 40.00 393 PRO A N 1
ATOM 2917 C CA . PRO A 1 393 ? 1.262 -26.738 10.291 1.00 40.00 393 PRO A CA 1
ATOM 2918 C C . PRO A 1 393 ? 0.387 -25.784 11.116 1.00 40.00 393 PRO A C 1
ATOM 2920 O O . PRO A 1 393 ? 0.342 -25.849 12.343 1.00 40.00 393 PRO A O 1
ATOM 2923 N N . VAL A 1 394 ? -0.288 -24.843 10.455 1.00 47.00 394 VAL A N 1
ATOM 2924 C CA . VAL A 1 394 ? -1.237 -23.953 11.131 1.00 47.00 394 VAL A CA 1
ATOM 2925 C C . VAL A 1 394 ? -2.448 -24.786 11.538 1.00 47.00 394 VAL A C 1
ATOM 2927 O O . VAL A 1 394 ? -3.197 -25.269 10.689 1.00 47.00 394 VAL A O 1
ATOM 2930 N N . ALA A 1 395 ? -2.630 -24.958 12.849 1.00 40.69 395 ALA A N 1
ATOM 2931 C CA . ALA A 1 395 ? -3.832 -25.538 13.425 1.00 40.69 395 ALA A CA 1
ATOM 2932 C C . ALA A 1 395 ? -5.061 -24.822 12.849 1.00 40.69 395 ALA A C 1
ATOM 2934 O O . ALA A 1 395 ? -5.185 -23.599 12.953 1.00 40.69 395 ALA A O 1
ATOM 2935 N N . THR A 1 396 ? -5.960 -25.586 12.232 1.00 37.66 396 THR A N 1
ATOM 2936 C CA . THR A 1 396 ? -7.230 -25.111 11.684 1.00 37.66 396 THR A CA 1
ATOM 2937 C C . THR A 1 396 ? -8.059 -24.463 12.788 1.00 37.66 396 THR A C 1
ATOM 2939 O O . THR A 1 396 ? -8.814 -25.134 13.490 1.00 37.66 396 THR A O 1
ATOM 2942 N N . ARG A 1 397 ? -7.931 -23.147 12.963 1.00 38.44 397 ARG A N 1
ATOM 2943 C CA . ARG A 1 397 ? -8.950 -22.368 13.661 1.00 38.44 397 ARG A CA 1
ATOM 2944 C C . ARG A 1 397 ? -10.073 -22.116 12.672 1.00 38.44 397 ARG A C 1
ATOM 2946 O O . ARG A 1 397 ? -9.835 -21.625 11.572 1.00 38.44 397 ARG A O 1
ATOM 2953 N N . ALA A 1 398 ? -11.279 -22.517 13.067 1.00 36.62 398 ALA A N 1
ATOM 2954 C CA . ALA A 1 398 ? -12.481 -22.319 12.280 1.00 36.62 398 ALA A CA 1
ATOM 2955 C C . ALA A 1 398 ? -12.586 -20.834 11.884 1.00 36.62 398 ALA A C 1
ATOM 2957 O O . ALA A 1 398 ? -12.517 -19.976 12.771 1.00 36.62 398 ALA A O 1
ATOM 2958 N N . PRO A 1 399 ? -12.706 -20.512 10.585 1.00 39.16 399 PRO A N 1
ATOM 2959 C CA . PRO A 1 399 ? -12.862 -19.135 10.159 1.00 39.16 399 PRO A CA 1
ATOM 2960 C C . PRO A 1 399 ? -14.144 -18.574 10.777 1.00 39.16 399 PRO A C 1
ATOM 2962 O O . PRO A 1 399 ? -15.211 -19.179 10.680 1.00 39.16 399 PRO A O 1
ATOM 2965 N N . ILE A 1 400 ? -14.039 -17.407 11.412 1.00 41.16 400 ILE A N 1
ATOM 2966 C CA . ILE A 1 400 ? -15.213 -16.607 11.755 1.00 41.16 400 ILE A CA 1
ATOM 2967 C C . ILE A 1 400 ? -15.724 -16.052 10.426 1.00 41.16 400 ILE A C 1
ATOM 2969 O O . ILE A 1 400 ? -15.187 -15.092 9.874 1.00 41.16 400 ILE A O 1
ATOM 2973 N N . ASP A 1 401 ? -16.706 -16.744 9.859 1.00 35.97 401 ASP A N 1
ATOM 2974 C CA . ASP A 1 401 ? -17.312 -16.386 8.588 1.00 35.97 401 ASP A CA 1
ATOM 2975 C C . ASP A 1 401 ? -18.323 -15.259 8.831 1.00 35.97 401 ASP A C 1
ATOM 2977 O O . ASP A 1 401 ? -19.425 -15.471 9.327 1.00 35.97 401 ASP A O 1
ATOM 2981 N N . LEU A 1 402 ? -17.923 -14.025 8.532 1.00 39.56 402 LEU A N 1
ATOM 2982 C CA . LEU A 1 402 ? -18.868 -12.939 8.296 1.00 39.56 402 LEU A CA 1
ATOM 2983 C C . LEU A 1 402 ? -19.171 -12.936 6.801 1.00 39.56 402 LEU A C 1
ATOM 2985 O O . LEU A 1 402 ? -18.436 -12.363 5.991 1.00 39.56 402 LEU A O 1
ATOM 2989 N N . ASP A 1 403 ? -20.229 -13.660 6.444 1.00 38.59 403 ASP A N 1
ATOM 2990 C CA . ASP A 1 403 ? -20.731 -13.743 5.083 1.00 38.59 403 ASP A CA 1
ATOM 2991 C C . ASP A 1 403 ? -21.497 -12.458 4.731 1.00 38.59 403 ASP A C 1
ATOM 2993 O O . ASP A 1 403 ? -22.635 -12.233 5.138 1.00 38.59 403 ASP A O 1
ATOM 2997 N N . LEU A 1 404 ? -20.859 -11.572 3.965 1.00 36.31 404 LEU A N 1
ATOM 2998 C CA . LEU A 1 404 ? -21.469 -10.327 3.482 1.00 36.31 404 LEU A CA 1
ATOM 2999 C C . LEU A 1 404 ? -22.647 -10.578 2.519 1.00 36.31 404 LEU A C 1
ATOM 3001 O O . LEU A 1 404 ? -23.443 -9.667 2.284 1.00 36.31 404 LEU A O 1
ATOM 3005 N N . ALA A 1 405 ? -22.814 -11.806 2.009 1.00 39.91 405 ALA A N 1
ATOM 3006 C CA . ALA A 1 405 ? -24.020 -12.204 1.286 1.00 39.91 405 ALA A CA 1
ATOM 3007 C C . ALA A 1 405 ? -25.261 -12.241 2.199 1.00 39.91 405 ALA A C 1
ATOM 3009 O O . ALA A 1 405 ? -26.367 -12.001 1.720 1.00 39.91 405 ALA A O 1
ATOM 3010 N N . GLU A 1 406 ? -25.089 -12.456 3.506 1.00 45.31 406 GLU A N 1
ATOM 3011 C CA . GLU A 1 406 ? -26.164 -12.390 4.503 1.00 45.31 406 GLU A CA 1
ATOM 3012 C C . GLU A 1 406 ? -26.493 -10.932 4.887 1.00 45.31 406 GLU A C 1
ATOM 3014 O O . GLU A 1 406 ? -27.643 -10.607 5.176 1.00 45.31 406 GLU A O 1
ATOM 3019 N N . ALA A 1 407 ? -25.517 -10.018 4.791 1.00 37.12 407 ALA A N 1
ATOM 3020 C CA . ALA A 1 407 ? -25.709 -8.582 5.033 1.00 37.12 407 ALA A CA 1
ATOM 3021 C C . ALA A 1 407 ? -26.439 -7.850 3.885 1.00 37.12 407 ALA A C 1
ATOM 3023 O O . ALA A 1 407 ? -27.107 -6.845 4.123 1.00 37.12 407 ALA A O 1
ATOM 3024 N N . PHE A 1 408 ? -26.355 -8.365 2.652 1.00 40.50 408 PHE A N 1
ATOM 3025 C CA . PHE A 1 408 ? -27.030 -7.807 1.466 1.00 40.50 408 PHE A CA 1
ATOM 3026 C C . PHE A 1 408 ? -28.062 -8.765 0.833 1.00 40.50 408 PHE A C 1
ATOM 3028 O O . PHE A 1 408 ? -28.646 -8.481 -0.219 1.00 40.50 408 PHE A O 1
ATOM 3035 N N . GLY A 1 409 ? -28.329 -9.898 1.486 1.00 34.91 409 GLY A N 1
ATOM 3036 C CA . GLY A 1 409 ? -29.263 -10.932 1.056 1.00 34.91 409 GLY A CA 1
ATOM 3037 C C . GLY A 1 409 ? -30.709 -10.586 1.396 1.00 34.91 409 GLY A C 1
ATOM 3038 O O . GLY A 1 409 ? -31.149 -10.754 2.524 1.00 34.91 409 GLY A O 1
ATOM 3039 N N . ARG A 1 410 ? -31.431 -10.095 0.383 1.00 36.53 410 ARG A N 1
ATOM 3040 C CA . ARG A 1 410 ? -32.898 -10.043 0.214 1.00 36.53 410 ARG A CA 1
ATOM 3041 C C . ARG A 1 410 ? -33.758 -10.154 1.486 1.00 36.53 410 ARG A C 1
ATOM 3043 O O . ARG A 1 410 ? -33.931 -11.224 2.064 1.00 36.53 410 ARG A O 1
ATOM 3050 N N . ARG A 1 411 ? -34.453 -9.044 1.773 1.00 35.59 411 ARG A N 1
ATOM 3051 C CA . ARG A 1 411 ? -35.727 -8.971 2.509 1.00 35.59 411 ARG A CA 1
ATOM 3052 C C . ARG A 1 411 ? -36.508 -10.290 2.442 1.00 35.59 411 ARG A C 1
ATOM 3054 O O . ARG A 1 411 ? -36.894 -10.734 1.361 1.00 35.59 411 ARG A O 1
ATOM 3061 N N . ARG A 1 412 ? -36.814 -10.842 3.619 1.00 36.28 412 ARG A N 1
ATOM 3062 C CA . ARG A 1 412 ? -37.922 -11.782 3.816 1.00 36.28 412 ARG A CA 1
ATOM 3063 C C . ARG A 1 412 ? -39.195 -11.145 3.253 1.00 36.28 412 ARG A C 1
ATOM 3065 O O . ARG A 1 412 ? -39.699 -10.183 3.823 1.00 36.28 412 ARG A O 1
ATOM 3072 N N . LEU A 1 413 ? -39.713 -11.685 2.155 1.00 37.16 413 LEU A N 1
ATOM 3073 C CA . LEU A 1 413 ? -41.134 -11.578 1.842 1.00 37.16 413 LEU A CA 1
ATOM 3074 C C . LEU A 1 413 ? -41.858 -12.623 2.711 1.00 37.16 413 LEU A C 1
ATOM 3076 O O . LEU A 1 413 ? -41.467 -13.795 2.687 1.00 37.16 413 LEU A O 1
ATOM 3080 N N . PRO A 1 414 ? -42.857 -12.238 3.521 1.00 36.59 414 PRO A N 1
ATOM 3081 C CA . PRO A 1 414 ? -43.644 -13.187 4.291 1.00 36.59 414 PRO A CA 1
ATOM 3082 C C . PRO A 1 414 ? -44.605 -13.907 3.342 1.00 36.59 414 PRO A C 1
ATOM 3084 O O . PRO A 1 414 ? -45.534 -13.305 2.817 1.00 36.59 414 PRO A O 1
ATOM 3087 N N . GLY A 1 415 ? -44.365 -15.195 3.100 1.00 40.25 415 GLY A N 1
ATOM 3088 C CA . GLY A 1 415 ? -45.280 -16.020 2.312 1.00 40.25 415 GLY A CA 1
ATOM 3089 C C . GLY A 1 415 ? -44.590 -17.124 1.529 1.00 40.25 415 GLY A C 1
ATOM 3090 O O . GLY A 1 415 ? -44.507 -17.051 0.313 1.00 40.25 415 GLY A O 1
ATOM 3091 N N . LEU A 1 416 ? -44.099 -18.160 2.216 1.00 37.09 416 LEU A N 1
ATOM 3092 C CA . LEU A 1 416 ? -43.793 -19.456 1.593 1.00 37.09 416 LEU A CA 1
ATOM 3093 C C . LEU A 1 416 ? -43.768 -20.565 2.657 1.00 37.09 416 LEU A C 1
ATOM 3095 O O . LEU A 1 416 ? -42.790 -21.282 2.850 1.00 37.09 416 LEU A O 1
ATOM 3099 N N . HIS A 1 417 ? -44.903 -20.733 3.343 1.00 40.69 417 HIS A N 1
ATOM 3100 C CA . HIS A 1 417 ? -45.184 -21.924 4.156 1.00 40.69 417 HIS A CA 1
ATOM 3101 C C . HIS A 1 417 ? -45.417 -23.196 3.311 1.00 40.69 417 HIS A C 1
ATOM 3103 O O . HIS A 1 417 ? -45.552 -24.281 3.865 1.00 40.69 417 HIS A O 1
ATOM 3109 N N . LEU A 1 418 ? -45.387 -23.101 1.977 1.00 41.88 418 LEU A N 1
ATOM 3110 C CA . LEU A 1 418 ? -45.671 -24.214 1.065 1.00 41.88 418 LEU A CA 1
ATOM 3111 C C . LEU A 1 418 ? -44.434 -25.016 0.614 1.00 41.88 418 LEU A C 1
ATOM 3113 O O . LEU A 1 418 ? -44.575 -26.173 0.230 1.00 41.88 418 LEU A O 1
ATOM 3117 N N . ALA A 1 419 ? -43.209 -24.490 0.741 1.00 39.34 419 ALA A N 1
ATOM 3118 C CA . ALA A 1 419 ? -42.006 -25.201 0.273 1.00 39.34 419 ALA A CA 1
ATOM 3119 C C . ALA A 1 419 ? -41.376 -26.150 1.318 1.00 39.34 419 ALA A C 1
ATOM 3121 O O . ALA A 1 419 ? -40.654 -27.080 0.959 1.00 39.34 419 ALA A O 1
ATOM 3122 N N . ARG A 1 420 ? -41.680 -25.985 2.616 1.00 38.72 420 ARG A N 1
ATOM 3123 C CA . ARG A 1 420 ? -41.214 -26.917 3.667 1.00 38.72 420 ARG A CA 1
ATOM 3124 C C . ARG A 1 420 ? -42.007 -28.229 3.699 1.00 38.72 420 ARG A C 1
ATOM 3126 O O . ARG A 1 420 ? -41.437 -29.254 4.062 1.00 38.72 420 ARG A O 1
ATOM 3133 N N . GLY A 1 421 ? -43.271 -28.222 3.264 1.00 43.28 421 GLY A N 1
ATOM 3134 C CA . GLY A 1 421 ? -44.101 -29.430 3.165 1.00 43.28 421 GLY A CA 1
ATOM 3135 C C . GLY A 1 421 ? -43.600 -30.411 2.101 1.00 43.28 421 GLY A C 1
ATOM 3136 O O . GLY A 1 421 ? -43.504 -31.607 2.368 1.00 43.28 421 GLY A O 1
ATOM 3137 N N . ALA A 1 422 ? -43.179 -29.904 0.937 1.00 43.75 422 ALA A N 1
ATOM 3138 C CA . ALA A 1 422 ? -42.685 -30.729 -0.166 1.00 43.75 422 ALA A CA 1
ATOM 3139 C C . ALA A 1 422 ? -41.327 -31.388 0.147 1.00 43.75 422 ALA A C 1
ATOM 3141 O O . ALA A 1 422 ? -41.143 -32.578 -0.102 1.00 43.75 422 ALA A O 1
ATOM 3142 N N . VAL A 1 423 ? -40.400 -30.666 0.787 1.00 45.25 423 VAL A N 1
ATOM 3143 C CA . VAL A 1 423 ? -39.077 -31.212 1.156 1.00 45.25 423 VAL A CA 1
ATOM 3144 C C . VAL A 1 423 ? -39.180 -32.217 2.316 1.00 45.25 423 VAL A C 1
ATOM 3146 O O . VAL A 1 423 ? -38.481 -33.235 2.331 1.00 45.25 423 VAL A O 1
ATOM 3149 N N . LEU A 1 424 ? -40.111 -32.015 3.259 1.00 51.38 424 LEU A N 1
ATOM 3150 C CA . LEU A 1 424 ? -40.393 -33.003 4.307 1.00 51.38 424 LEU A CA 1
ATOM 3151 C C . LEU A 1 424 ? -41.112 -34.247 3.761 1.00 51.38 424 LEU A C 1
ATOM 3153 O O . LEU A 1 424 ? -40.779 -35.350 4.196 1.00 51.38 424 LEU A O 1
ATOM 3157 N N . ALA A 1 425 ? -42.011 -34.105 2.783 1.00 50.25 425 ALA A N 1
ATOM 3158 C CA . ALA A 1 425 ? -42.674 -35.232 2.122 1.00 50.25 425 ALA A CA 1
ATOM 3159 C C . ALA A 1 425 ? -41.685 -36.089 1.311 1.00 50.25 425 ALA A C 1
ATOM 3161 O O . ALA A 1 425 ? -41.668 -37.312 1.466 1.00 50.25 425 ALA A O 1
ATOM 3162 N N . VAL A 1 426 ? -40.780 -35.461 0.550 1.00 51.28 426 VAL A N 1
ATOM 3163 C CA . VAL A 1 426 ? -39.737 -36.169 -0.216 1.00 51.28 426 VAL A CA 1
ATOM 3164 C C . VAL A 1 426 ? -38.728 -36.857 0.717 1.00 51.28 426 VAL A C 1
ATOM 3166 O O . VAL A 1 426 ? -38.362 -38.007 0.481 1.00 51.28 426 VAL A O 1
ATOM 3169 N N . SER A 1 427 ? -38.354 -36.240 1.848 1.00 49.72 427 SER A N 1
ATOM 3170 C CA . SER A 1 427 ? -37.451 -36.880 2.827 1.00 49.72 427 SER A CA 1
ATOM 3171 C C . SER A 1 427 ? -38.092 -38.022 3.636 1.00 49.72 427 SER A C 1
ATOM 3173 O O . SER A 1 427 ? -37.371 -38.869 4.178 1.00 49.72 427 SER A O 1
ATOM 3175 N N . ARG A 1 428 ? -39.431 -38.070 3.738 1.00 52.91 428 ARG A N 1
ATOM 3176 C CA . ARG A 1 428 ? -40.169 -39.204 4.330 1.00 52.91 428 ARG A CA 1
ATOM 3177 C C . ARG A 1 428 ? -40.334 -40.347 3.328 1.00 52.91 428 ARG A C 1
ATOM 3179 O O . ARG A 1 428 ? -40.099 -41.493 3.703 1.00 52.91 428 ARG A O 1
ATOM 3186 N N . LEU A 1 429 ? -40.634 -40.046 2.062 1.00 52.91 429 LEU A N 1
ATOM 3187 C CA . LEU A 1 429 ? -40.694 -41.043 0.982 1.00 52.91 429 LEU A CA 1
ATOM 3188 C C . LEU A 1 429 ? -39.330 -41.708 0.736 1.00 52.91 429 LEU A C 1
ATOM 3190 O O . LEU A 1 429 ? -39.255 -42.930 0.626 1.00 52.91 429 LEU A O 1
ATOM 3194 N N . TYR A 1 430 ? -38.238 -40.938 0.769 1.00 46.28 430 TYR A N 1
ATOM 3195 C CA . TYR A 1 430 ? -36.888 -41.481 0.595 1.00 46.28 430 TYR A CA 1
ATOM 3196 C C . TYR A 1 430 ? -36.437 -42.373 1.770 1.00 46.28 430 TYR A C 1
ATOM 3198 O O . TYR A 1 430 ? -35.780 -43.393 1.564 1.00 46.28 430 TYR A O 1
ATOM 3206 N N . ARG A 1 431 ? -36.828 -42.047 3.014 1.00 53.16 431 ARG A N 1
ATOM 3207 C CA . ARG A 1 431 ? -36.526 -42.887 4.192 1.00 53.16 431 ARG A CA 1
ATOM 3208 C C . ARG A 1 431 ? -37.355 -44.170 4.246 1.00 53.16 431 ARG A C 1
ATOM 3210 O O . ARG A 1 431 ? -36.814 -45.201 4.641 1.00 53.16 431 ARG A O 1
ATOM 3217 N N . ARG A 1 432 ? -38.616 -44.135 3.803 1.00 50.81 432 ARG A N 1
ATOM 3218 C CA . ARG A 1 432 ? -39.482 -45.324 3.752 1.00 50.81 432 ARG A CA 1
ATOM 3219 C C . ARG A 1 432 ? -38.983 -46.350 2.724 1.00 50.81 432 ARG A C 1
ATOM 3221 O O . ARG A 1 432 ? -38.839 -47.518 3.068 1.00 50.81 432 ARG A O 1
ATOM 3228 N N . ASN A 1 433 ? -38.574 -45.900 1.533 1.00 48.75 433 ASN A N 1
ATOM 3229 C CA . ASN A 1 433 ? -38.010 -46.788 0.505 1.00 48.75 433 ASN A CA 1
ATOM 3230 C C . ASN A 1 433 ? -36.661 -47.411 0.906 1.00 48.75 433 ASN A C 1
ATOM 3232 O O . ASN A 1 433 ? -36.364 -48.546 0.532 1.00 48.75 433 ASN A O 1
ATOM 3236 N N . ARG A 1 434 ? -35.833 -46.711 1.697 1.00 49.22 434 ARG A N 1
ATOM 3237 C CA . ARG A 1 434 ? -34.546 -47.258 2.166 1.00 49.22 434 ARG A CA 1
ATOM 3238 C C . ARG A 1 434 ? -34.724 -48.351 3.227 1.00 49.22 434 ARG A C 1
ATOM 3240 O O . ARG A 1 434 ? -33.944 -49.298 3.227 1.00 49.22 434 ARG A O 1
ATOM 3247 N N . ALA A 1 435 ? -35.750 -48.241 4.075 1.00 53.59 435 ALA A N 1
ATOM 3248 C CA . ALA A 1 435 ? -36.077 -49.244 5.091 1.00 53.59 435 ALA A CA 1
ATOM 3249 C C . ALA A 1 435 ? -36.702 -50.516 4.483 1.00 53.59 435 ALA A C 1
ATOM 3251 O O . ALA A 1 435 ? -36.348 -51.622 4.882 1.00 53.59 435 ALA A O 1
ATOM 3252 N N . GLU A 1 436 ? -37.558 -50.390 3.463 1.00 53.47 436 GLU A N 1
ATOM 3253 C CA . GLU A 1 436 ? -38.118 -51.557 2.756 1.00 53.47 436 GLU A CA 1
ATOM 3254 C C . GLU A 1 436 ? -37.050 -52.309 1.935 1.00 53.47 436 GLU A C 1
ATOM 3256 O O . GLU A 1 436 ? -37.077 -53.538 1.830 1.00 53.47 436 GLU A O 1
ATOM 3261 N N . CYS A 1 437 ? -36.049 -51.590 1.416 1.00 53.22 437 CYS A N 1
ATOM 3262 C CA . CYS A 1 437 ? -34.958 -52.156 0.620 1.00 53.22 437 CYS A CA 1
ATOM 3263 C C . CYS A 1 437 ? -33.827 -52.782 1.470 1.00 53.22 437 CYS A C 1
ATOM 3265 O O . CYS A 1 437 ? -33.075 -53.625 0.972 1.00 53.22 437 CYS A O 1
ATOM 3267 N N . SER A 1 438 ? -33.699 -52.409 2.752 1.00 54.94 438 SER A N 1
ATOM 3268 C CA . SER A 1 438 ? -32.818 -53.100 3.708 1.00 54.94 438 SER A CA 1
ATOM 3269 C C . SER A 1 438 ? -33.481 -54.348 4.297 1.00 54.94 438 SER A C 1
ATOM 3271 O O . SER A 1 438 ? -32.813 -55.368 4.443 1.00 54.94 438 SER A O 1
ATOM 3273 N N . TRP A 1 439 ? -34.797 -54.318 4.542 1.00 52.06 439 TRP A N 1
ATOM 3274 C CA . TRP A 1 439 ? -35.547 -55.481 5.036 1.00 52.06 439 TRP A CA 1
ATOM 3275 C C . TRP A 1 439 ? -35.599 -56.629 4.015 1.00 52.06 439 TRP A C 1
ATOM 3277 O O . TRP A 1 439 ? -35.421 -57.790 4.377 1.00 52.06 439 TRP A O 1
ATOM 3287 N N . ARG A 1 440 ? -35.769 -56.323 2.719 1.00 52.62 440 ARG A N 1
ATOM 3288 C CA . ARG A 1 440 ? -35.746 -57.343 1.649 1.00 52.62 440 ARG A CA 1
ATOM 3289 C C . ARG A 1 440 ? -34.365 -57.979 1.445 1.00 52.62 440 ARG A C 1
ATOM 3291 O O . ARG A 1 440 ? -34.302 -59.168 1.161 1.00 52.62 440 ARG A O 1
ATOM 3298 N N . ARG A 1 441 ? -33.275 -57.225 1.640 1.00 54.25 441 ARG A N 1
ATOM 3299 C CA . ARG A 1 441 ? -31.898 -57.753 1.570 1.00 54.25 441 ARG A CA 1
ATOM 3300 C C . ARG A 1 441 ? -31.521 -58.597 2.788 1.00 54.25 441 ARG A C 1
ATOM 3302 O O . ARG A 1 441 ? -30.889 -59.629 2.617 1.00 54.25 441 ARG A O 1
ATOM 3309 N N . ALA A 1 442 ? -31.971 -58.215 3.984 1.00 56.75 442 ALA A N 1
ATOM 3310 C CA . ALA A 1 442 ? -31.779 -59.022 5.190 1.00 56.75 442 ALA A CA 1
ATOM 3311 C C . ALA A 1 442 ? -32.581 -60.339 5.156 1.00 56.75 442 ALA A C 1
ATOM 3313 O O . ALA A 1 442 ? -32.107 -61.351 5.654 1.00 56.75 442 ALA A O 1
ATOM 3314 N N . ARG A 1 443 ? -33.769 -60.349 4.531 1.00 52.06 443 ARG A N 1
ATOM 3315 C CA . ARG A 1 443 ? -34.583 -61.566 4.365 1.00 52.06 443 ARG A CA 1
ATOM 3316 C C . ARG A 1 443 ? -34.064 -62.502 3.262 1.00 52.06 443 ARG A C 1
ATOM 3318 O O . ARG A 1 443 ? -34.260 -63.702 3.375 1.00 52.06 443 ARG A O 1
ATOM 3325 N N . ALA A 1 444 ? -33.412 -61.971 2.223 1.00 54.12 444 ALA A N 1
ATOM 3326 C CA . ALA A 1 444 ? -32.773 -62.779 1.179 1.00 54.12 444 ALA A CA 1
ATOM 3327 C C . ALA A 1 444 ? -31.495 -63.475 1.685 1.00 54.12 444 ALA A C 1
ATOM 3329 O O . ALA A 1 444 ? -31.293 -64.640 1.388 1.00 54.12 444 ALA A O 1
ATOM 3330 N N . ALA A 1 445 ? -30.700 -62.806 2.529 1.00 55.78 445 ALA A N 1
ATOM 3331 C CA . ALA A 1 445 ? -29.483 -63.370 3.126 1.00 55.78 445 ALA A CA 1
ATOM 3332 C C . ALA A 1 445 ? -29.727 -64.342 4.304 1.00 55.78 445 ALA A C 1
ATOM 3334 O O . ALA A 1 445 ? -28.774 -64.836 4.888 1.00 55.78 445 ALA A O 1
ATOM 3335 N N . ALA A 1 446 ? -30.985 -64.568 4.697 1.00 54.84 446 ALA A N 1
ATOM 3336 C CA . ALA A 1 446 ? -31.372 -65.530 5.736 1.00 54.84 446 ALA A CA 1
ATOM 3337 C C . ALA A 1 446 ? -32.049 -66.791 5.155 1.00 54.84 446 ALA A C 1
ATOM 3339 O O . ALA A 1 446 ? -32.535 -67.629 5.911 1.00 54.84 446 ALA A O 1
ATOM 3340 N N . LEU A 1 447 ? -32.142 -66.883 3.822 1.00 55.62 447 LEU A N 1
ATOM 3341 C CA . LEU A 1 447 ? -32.698 -68.016 3.071 1.00 55.62 447 LEU A CA 1
ATOM 3342 C C . LEU A 1 447 ? -31.676 -68.624 2.083 1.00 55.62 447 LEU A C 1
ATOM 3344 O O . LEU A 1 447 ? -32.047 -69.480 1.283 1.00 55.62 447 LEU A O 1
ATOM 3348 N N . GLU A 1 448 ? -30.414 -68.202 2.178 1.00 50.22 448 GLU A N 1
ATOM 3349 C CA . GLU A 1 448 ? -29.202 -68.873 1.679 1.00 50.22 448 GLU A CA 1
ATOM 3350 C C . GLU A 1 448 ? -28.370 -69.282 2.898 1.00 50.22 448 GLU A C 1
ATOM 3352 O O . GLU A 1 448 ? -27.737 -70.360 2.843 1.00 50.22 448 GLU A O 1
#

Secondary structure (DSSP, 8-state):
--HHHHHHTSTTHHHHHHHHHHHHHHHHT---SS--HHHHHHHHHHHHHTTSS-HHHHHHHHHHHHHHHHHHHHHHHHHH-HHHHHHHHTTTT-HHHHHHHHHHHHHHHHHHHHHHHHSTTTHHHHHHHHHHTT--HHHHHHHHHHHHHHHHHHHHHHHHHHHHHHHHHHHS-TTHHHHHHHHHHHHHHHHHHHHHHHHHHHHHHHHTTTTGGG-----HHHHHHHHHHHHHHHHHHHHHHHTT-SS----HHHHHHHHHH-HHHHHHHHHHHHHHHTTTT-GGGTTTHHHHHHHHHHHHHHHHTTGGGSHHHHHHHHHHHHHHHHHHHHHHHHHHHTT--SSHHHHHHHHHHHHTT--HHHHHHHHHHHHHHHHHHHHHHHHHHHHHHT------PPP----HHHHSS----S--TTHHHHHHHHHHHHHHHHHHHHHHHHHHTT--

Mean predicted aligned error: 17.65 Å